Protein AF-A0A2H8TUM6-F1 (afdb_monomer)

Structure (mmCIF, N/CA/C/O backbone):
data_AF-A0A2H8TUM6-F1
#
_entry.id   AF-A0A2H8TUM6-F1
#
loop_
_atom_site.group_PDB
_atom_site.id
_atom_site.type_symbol
_atom_site.label_atom_id
_atom_site.label_alt_id
_atom_site.label_comp_id
_atom_site.label_asym_id
_atom_site.label_entity_id
_atom_site.label_seq_id
_atom_site.pdbx_PDB_ins_code
_atom_site.Cartn_x
_atom_site.Cartn_y
_atom_site.Cartn_z
_atom_site.occupancy
_atom_site.B_iso_or_equiv
_atom_site.auth_seq_id
_atom_site.auth_comp_id
_atom_site.auth_asym_id
_atom_site.auth_atom_id
_atom_site.pdbx_PDB_model_num
ATOM 1 N N . MET A 1 1 ? 1.659 2.774 -31.576 1.00 32.56 1 MET A N 1
ATOM 2 C CA . MET A 1 1 ? 1.486 2.539 -30.122 1.00 32.56 1 MET A CA 1
ATOM 3 C C . MET A 1 1 ? 1.155 1.081 -29.768 1.00 32.56 1 MET A C 1
ATOM 5 O O . MET A 1 1 ? 1.069 0.783 -28.589 1.00 32.56 1 MET A O 1
ATOM 9 N N . SER A 1 2 ? 1.024 0.149 -30.722 1.00 34.91 2 SER A N 1
ATOM 10 C CA . SER A 1 2 ? 0.809 -1.280 -30.438 1.00 34.91 2 SER A CA 1
ATOM 11 C C . SER A 1 2 ? 2.098 -2.084 -30.653 1.00 34.91 2 SER A C 1
ATOM 13 O O . SER A 1 2 ? 2.576 -2.121 -31.786 1.00 34.91 2 SER A O 1
ATOM 15 N N . SER A 1 3 ? 2.645 -2.692 -29.589 1.00 39.62 3 SER A N 1
ATOM 16 C CA . SER A 1 3 ? 3.493 -3.918 -29.581 1.00 39.62 3 SER A CA 1
ATOM 17 C C . SER A 1 3 ? 4.591 -3.964 -28.503 1.00 39.62 3 SER A C 1
ATOM 19 O O . SER A 1 3 ? 5.423 -4.865 -28.541 1.00 39.62 3 SER A O 1
ATOM 21 N N . LEU A 1 4 ? 4.612 -3.074 -27.503 1.00 49.22 4 LEU A N 1
ATOM 22 C CA . LEU A 1 4 ? 5.286 -3.454 -26.255 1.00 49.22 4 LEU A CA 1
ATOM 23 C C . LEU A 1 4 ? 4.436 -4.550 -25.602 1.00 49.22 4 LEU A C 1
ATOM 25 O O . LEU A 1 4 ? 3.239 -4.348 -25.377 1.00 49.22 4 LEU A O 1
ATOM 29 N N . ARG A 1 5 ? 5.030 -5.730 -25.384 1.00 54.06 5 ARG A N 1
ATOM 30 C CA . ARG A 1 5 ? 4.424 -6.795 -24.576 1.00 54.06 5 ARG A CA 1
ATOM 31 C C . ARG A 1 5 ? 4.000 -6.231 -23.219 1.00 54.06 5 ARG A C 1
ATOM 33 O O . ARG A 1 5 ? 4.574 -5.256 -22.734 1.00 54.06 5 ARG A O 1
ATOM 40 N N . GLN A 1 6 ? 2.992 -6.851 -22.611 1.00 64.25 6 GLN A N 1
ATOM 41 C CA . GLN A 1 6 ? 2.636 -6.548 -21.229 1.00 64.25 6 GLN A CA 1
ATOM 42 C C . GLN A 1 6 ? 3.860 -6.797 -20.338 1.00 64.25 6 GLN A C 1
ATOM 44 O O . GLN A 1 6 ? 4.391 -7.901 -20.315 1.00 64.25 6 GLN A O 1
ATOM 49 N N . VAL A 1 7 ? 4.295 -5.755 -19.624 1.00 76.75 7 VAL A N 1
ATOM 50 C CA . VAL A 1 7 ? 5.463 -5.793 -18.722 1.00 76.75 7 VAL A CA 1
ATOM 51 C C . VAL A 1 7 ? 5.209 -6.710 -17.515 1.00 76.75 7 VAL A C 1
ATOM 53 O O . VAL A 1 7 ? 6.142 -7.197 -16.878 1.00 76.75 7 VAL A O 1
ATOM 56 N N . MET A 1 8 ? 3.932 -6.963 -17.216 1.00 88.12 8 MET A N 1
ATOM 57 C CA . MET A 1 8 ? 3.484 -7.912 -16.203 1.00 88.12 8 MET A CA 1
ATOM 58 C C . MET A 1 8 ? 3.320 -9.303 -16.798 1.00 88.12 8 MET A C 1
ATOM 60 O O . MET A 1 8 ? 2.516 -9.505 -17.708 1.00 88.12 8 MET A O 1
ATOM 64 N N . GLN A 1 9 ? 4.038 -10.269 -16.232 1.00 89.06 9 GLN A N 1
ATOM 65 C CA . GLN A 1 9 ? 3.983 -11.673 -16.629 1.00 89.06 9 GLN A CA 1
ATOM 66 C C . GLN A 1 9 ? 3.489 -12.533 -15.462 1.00 89.06 9 GLN A C 1
ATOM 68 O O . GLN A 1 9 ? 3.896 -12.332 -14.318 1.00 89.06 9 GLN A O 1
ATOM 73 N N . ILE A 1 10 ? 2.636 -13.515 -15.752 1.00 91.88 10 ILE A N 1
ATOM 74 C CA . ILE A 1 10 ? 2.182 -14.505 -14.766 1.00 91.88 10 ILE A CA 1
ATOM 75 C C . ILE A 1 10 ? 3.311 -15.506 -14.529 1.00 91.88 10 ILE A C 1
ATOM 77 O O . ILE A 1 10 ? 3.868 -16.049 -15.484 1.00 91.88 10 ILE A O 1
ATOM 81 N N . ILE A 1 11 ? 3.631 -15.767 -13.263 1.00 93.12 11 ILE A N 1
ATOM 82 C CA . ILE A 1 11 ? 4.635 -16.766 -12.862 1.00 93.12 11 ILE A CA 1
ATOM 83 C C . ILE A 1 11 ? 4.064 -17.888 -11.990 1.00 93.12 11 ILE A C 1
ATOM 85 O O . ILE A 1 11 ? 4.746 -18.883 -11.764 1.00 93.12 11 ILE A O 1
ATOM 89 N N . GLY A 1 12 ? 2.816 -17.767 -11.535 1.00 91.19 12 GLY A N 1
ATOM 90 C CA . GLY A 1 12 ? 2.096 -18.834 -10.844 1.00 91.19 12 GLY A CA 1
ATOM 91 C C . GLY A 1 12 ? 0.639 -18.466 -10.583 1.00 91.19 12 GLY A C 1
ATOM 92 O O . GLY A 1 12 ? 0.296 -17.286 -10.556 1.00 91.19 12 GLY A O 1
ATOM 93 N N . SER A 1 13 ? -0.210 -19.468 -10.368 1.00 91.38 13 SER A N 1
ATOM 94 C CA . SER A 1 13 ? -1.579 -19.289 -9.882 1.00 91.38 13 SER A CA 1
ATOM 95 C C . SER A 1 13 ? -1.956 -20.390 -8.893 1.00 91.38 13 SER A C 1
ATOM 97 O O . SER A 1 13 ? -1.497 -21.529 -8.995 1.00 91.38 13 SER A O 1
ATOM 99 N N . HIS A 1 14 ? -2.790 -20.041 -7.917 1.00 88.94 14 HIS A N 1
ATOM 100 C CA . HIS A 1 14 ? -3.363 -20.961 -6.945 1.00 88.94 14 HIS A CA 1
ATOM 101 C C . HIS A 1 14 ? -4.881 -20.821 -6.975 1.00 88.94 14 HIS A C 1
ATOM 103 O O . HIS A 1 14 ? -5.409 -19.809 -6.519 1.00 88.94 14 HIS A O 1
ATOM 109 N N . HIS A 1 15 ? -5.577 -21.826 -7.502 1.00 88.88 15 HIS A N 1
ATOM 110 C CA . HIS A 1 15 ? -7.036 -21.830 -7.547 1.00 88.88 15 HIS A CA 1
ATOM 111 C C . HIS A 1 15 ? -7.619 -22.187 -6.176 1.00 88.88 15 HIS A C 1
ATOM 113 O O . HIS A 1 15 ? -7.135 -23.089 -5.493 1.00 88.88 15 HIS A O 1
ATOM 119 N N . ILE A 1 16 ? -8.691 -21.505 -5.800 1.00 84.94 16 ILE A N 1
ATOM 120 C CA . ILE A 1 16 ? -9.410 -21.668 -4.541 1.00 84.94 16 ILE A CA 1
ATOM 121 C C . ILE A 1 16 ? -10.775 -22.261 -4.879 1.00 84.94 16 ILE A C 1
ATOM 123 O O . ILE A 1 16 ? -11.462 -21.803 -5.788 1.00 84.94 16 ILE A O 1
ATOM 127 N N . SER A 1 17 ? -11.155 -23.351 -4.217 1.00 70.94 17 SER A N 1
ATOM 128 C CA . SER A 1 17 ? -12.459 -23.975 -4.449 1.00 70.94 17 SER A CA 1
ATOM 129 C C . SER A 1 17 ? -13.572 -23.065 -3.919 1.00 70.94 17 SER A C 1
ATOM 131 O O . SER A 1 17 ? -13.690 -22.872 -2.710 1.00 70.94 17 SER A O 1
ATOM 133 N N . ASP A 1 18 ? -14.402 -22.553 -4.824 1.00 56.03 18 ASP A N 1
ATOM 134 C CA . ASP A 1 18 ? -15.386 -21.477 -4.604 1.00 56.03 18 ASP A CA 1
ATOM 135 C C . ASP A 1 18 ? -16.625 -21.889 -3.766 1.00 56.03 18 ASP A C 1
ATOM 137 O O . ASP A 1 18 ? -17.520 -21.094 -3.495 1.00 56.03 18 ASP A O 1
ATOM 141 N N . GLN A 1 19 ? -16.693 -23.150 -3.325 1.00 57.09 19 GLN A N 1
ATOM 142 C CA . GLN A 1 19 ? -17.919 -23.784 -2.815 1.00 57.09 19 GLN A CA 1
ATOM 143 C C . GLN A 1 19 ? -18.376 -23.339 -1.412 1.00 57.09 19 GLN A C 1
ATOM 145 O O . GLN A 1 19 ? -19.396 -23.823 -0.932 1.00 57.09 19 GLN A O 1
ATOM 150 N N . LEU A 1 20 ? -17.641 -22.475 -0.705 1.00 56.72 20 LEU A N 1
ATOM 151 C CA . LEU A 1 20 ? -17.840 -22.298 0.744 1.00 56.72 20 LEU A CA 1
ATOM 152 C C . LEU A 1 20 ? -18.352 -20.909 1.177 1.00 56.72 20 LEU A C 1
ATOM 154 O O . LEU A 1 20 ? -18.690 -20.733 2.347 1.00 56.72 20 LEU A O 1
ATOM 158 N N . LEU A 1 21 ? -18.471 -19.940 0.261 1.00 64.12 21 LEU A N 1
ATOM 159 C CA . LEU A 1 21 ? -19.037 -18.602 0.525 1.00 64.12 21 LEU A CA 1
ATOM 160 C C . LEU A 1 21 ? -20.101 -18.224 -0.521 1.00 64.12 21 LEU A C 1
ATOM 162 O O . LEU A 1 21 ? -20.053 -17.147 -1.118 1.00 64.12 21 LEU A O 1
ATOM 166 N N . GLU A 1 22 ? -21.077 -19.104 -0.750 1.00 60.19 22 GLU A N 1
ATOM 167 C CA . GLU A 1 22 ? -22.309 -18.731 -1.453 1.00 60.19 22 GLU A CA 1
ATOM 168 C C . GLU A 1 22 ? -23.161 -17.851 -0.528 1.00 60.19 22 GLU A C 1
ATOM 170 O O . GLU A 1 22 ? -23.808 -18.321 0.408 1.00 60.19 22 GLU A O 1
ATOM 175 N N . SER A 1 23 ? -23.118 -16.537 -0.740 1.00 64.12 23 SER A N 1
ATOM 176 C CA . SER A 1 23 ? -24.000 -15.598 -0.050 1.00 64.12 23 SER A CA 1
ATOM 177 C C . SER A 1 23 ? -24.284 -14.392 -0.932 1.00 64.12 23 SER A C 1
ATOM 179 O O . SER A 1 23 ? -23.384 -13.930 -1.630 1.00 64.12 23 SER A O 1
ATOM 181 N N . ASP A 1 24 ? -25.481 -13.821 -0.807 1.00 68.56 24 ASP A N 1
ATOM 182 C CA . ASP A 1 24 ? -25.856 -12.562 -1.470 1.00 68.56 24 ASP A CA 1
ATOM 183 C C . ASP A 1 24 ? -25.103 -11.335 -0.909 1.00 68.56 24 ASP A C 1
ATOM 185 O O . ASP A 1 24 ? -25.253 -10.214 -1.399 1.00 68.56 24 ASP A O 1
ATOM 189 N N . CYS A 1 25 ? -24.306 -11.517 0.150 1.00 75.38 25 CYS A N 1
ATOM 190 C CA . CYS A 1 25 ? -23.514 -10.452 0.748 1.00 75.38 25 CYS A CA 1
ATOM 191 C C . CYS A 1 25 ? -22.273 -10.128 -0.102 1.00 75.38 25 CYS A C 1
ATOM 193 O O . CYS A 1 25 ? -21.670 -11.032 -0.683 1.00 75.38 25 CYS A O 1
ATOM 195 N N . PRO A 1 26 ? -21.813 -8.862 -0.100 1.00 83.00 26 PRO A N 1
ATOM 196 C CA . PRO A 1 26 ? -20.547 -8.498 -0.724 1.00 83.00 26 PRO A CA 1
ATOM 197 C C . PRO A 1 26 ? -19.395 -9.327 -0.147 1.00 83.00 26 PRO A C 1
ATOM 199 O O . PRO A 1 26 ? -19.220 -9.377 1.074 1.00 83.00 26 PRO A O 1
ATOM 202 N N . LYS A 1 27 ? -18.610 -9.954 -1.028 1.00 87.19 27 LYS A N 1
ATOM 203 C CA . LYS A 1 27 ? -17.376 -10.651 -0.661 1.00 87.19 27 LYS A CA 1
ATOM 204 C C . LYS A 1 27 ? -16.257 -9.629 -0.431 1.00 87.19 27 LYS A C 1
ATOM 206 O O . LYS A 1 27 ? -16.098 -8.683 -1.205 1.00 87.19 27 LYS A O 1
ATOM 211 N N . SER A 1 28 ? -15.466 -9.838 0.611 1.00 92.06 28 SER A N 1
ATOM 212 C CA . SER A 1 28 ? -14.186 -9.167 0.835 1.00 92.06 28 SER A CA 1
ATOM 213 C C . SER A 1 28 ? -13.092 -10.208 1.039 1.00 92.06 28 SER A C 1
ATOM 215 O O . SER A 1 28 ? -13.369 -11.357 1.384 1.00 92.06 28 SER A O 1
ATOM 217 N N . GLY A 1 29 ? -11.844 -9.820 0.808 1.00 94.56 29 GLY A N 1
ATOM 218 C CA . GLY A 1 29 ? -10.702 -10.689 1.035 1.00 94.56 29 GLY A CA 1
ATOM 219 C C . GLY A 1 29 ? -9.433 -9.882 1.232 1.00 94.56 29 GLY A C 1
ATOM 220 O O . GLY A 1 29 ? -9.395 -8.701 0.893 1.00 94.56 29 GLY A O 1
ATOM 221 N N . GLY A 1 30 ? -8.418 -10.529 1.787 1.00 95.25 30 GLY A N 1
ATOM 222 C CA . GLY A 1 30 ? -7.117 -9.919 2.010 1.00 95.25 30 GLY A CA 1
ATOM 223 C C . GLY A 1 30 ? -6.019 -10.953 2.205 1.00 95.25 30 GLY A C 1
ATOM 224 O O . GLY A 1 30 ? -6.273 -12.108 2.565 1.00 95.25 30 GLY A O 1
ATOM 225 N N . LEU A 1 31 ? -4.788 -10.530 1.952 1.00 94.44 31 LEU A N 1
ATOM 226 C CA . LEU A 1 31 ? -3.575 -11.311 2.145 1.00 94.44 31 LEU A CA 1
ATOM 227 C C . LEU A 1 31 ? -2.977 -10.991 3.520 1.00 94.44 31 LEU A C 1
ATOM 229 O O . LEU A 1 31 ? -2.900 -9.837 3.929 1.00 94.44 31 LEU A O 1
ATOM 233 N N . ILE A 1 32 ? -2.543 -12.024 4.243 1.00 92.44 32 ILE A N 1
ATOM 234 C CA . ILE A 1 32 ? -1.897 -11.890 5.558 1.00 92.44 32 ILE A CA 1
ATOM 235 C C . ILE A 1 32 ? -0.645 -12.768 5.637 1.00 92.44 32 ILE A C 1
ATOM 237 O O . ILE A 1 32 ? -0.402 -13.626 4.780 1.00 92.44 32 ILE A O 1
ATOM 241 N N . SER A 1 33 ? 0.174 -12.540 6.663 1.00 84.56 33 SER A N 1
ATOM 242 C CA . SER A 1 33 ? 1.453 -13.210 6.898 1.00 84.56 33 SER A CA 1
ATOM 243 C C . SER A 1 33 ? 2.357 -13.163 5.656 1.00 84.56 33 SER A C 1
ATOM 245 O O . SER A 1 33 ? 2.855 -14.193 5.198 1.00 84.56 33 SER A O 1
ATOM 247 N N . ASN A 1 34 ? 2.519 -11.970 5.067 1.00 81.44 34 ASN A N 1
ATOM 248 C CA . ASN A 1 34 ? 3.277 -11.725 3.830 1.00 81.44 34 ASN A CA 1
ATOM 249 C C . ASN A 1 34 ? 2.822 -12.587 2.633 1.00 81.44 34 ASN A C 1
ATOM 251 O O . ASN A 1 34 ? 3.644 -13.053 1.843 1.00 81.44 34 ASN A O 1
ATOM 255 N N . GLY A 1 35 ? 1.514 -12.830 2.508 1.00 81.50 35 GLY A N 1
ATOM 256 C CA . GLY A 1 35 ? 0.928 -13.627 1.424 1.00 81.50 35 GLY A CA 1
ATOM 257 C C . GLY A 1 35 ? 0.963 -15.142 1.656 1.00 81.50 35 GLY A C 1
ATOM 258 O O . GLY A 1 35 ? 0.657 -15.911 0.745 1.00 81.50 35 GLY A O 1
ATOM 259 N N . GLY A 1 36 ? 1.324 -15.596 2.862 1.00 89.06 36 GLY A N 1
ATOM 260 C CA . GLY A 1 36 ? 1.260 -17.012 3.238 1.00 89.06 36 GLY A CA 1
ATOM 261 C C . GLY A 1 36 ? -0.174 -17.537 3.387 1.00 89.06 36 GLY A C 1
ATOM 262 O O . GLY A 1 36 ? -0.438 -18.706 3.086 1.00 89.06 36 GLY A O 1
ATOM 263 N N . TYR A 1 37 ? -1.101 -16.667 3.796 1.00 92.56 37 TYR A N 1
ATOM 264 C CA . TYR A 1 37 ? -2.527 -16.970 3.888 1.00 92.56 37 TYR A CA 1
ATOM 265 C C . TYR A 1 37 ? -3.370 -15.901 3.189 1.00 92.56 37 TYR A C 1
ATOM 267 O O . TYR A 1 37 ? -2.995 -14.730 3.136 1.00 92.56 37 TYR A O 1
ATOM 275 N N . ALA A 1 38 ? -4.539 -16.312 2.707 1.00 94.81 38 ALA A N 1
ATOM 276 C CA . ALA A 1 38 ? -5.590 -15.424 2.232 1.00 94.81 38 ALA A CA 1
ATOM 277 C C . ALA A 1 38 ? -6.852 -15.656 3.060 1.00 94.81 38 ALA A C 1
ATOM 279 O O . ALA A 1 38 ? -7.223 -16.806 3.309 1.00 94.81 38 ALA A O 1
ATOM 280 N N . TRP A 1 39 ? -7.510 -14.585 3.488 1.00 94.94 39 TRP A N 1
ATOM 281 C CA . TRP A 1 39 ? -8.826 -14.673 4.106 1.00 94.94 39 TRP A CA 1
ATOM 282 C C . TRP A 1 39 ? -9.897 -14.172 3.143 1.00 94.94 39 TRP A C 1
ATOM 284 O O . TRP A 1 39 ? -9.658 -13.268 2.345 1.00 94.94 39 TRP A O 1
ATOM 294 N N . PHE A 1 40 ? -11.090 -14.745 3.260 1.00 94.31 40 PHE A N 1
ATOM 295 C CA . PHE A 1 40 ? -12.289 -14.326 2.543 1.00 94.31 40 PHE A CA 1
ATOM 296 C C . PHE A 1 40 ? -13.423 -14.182 3.537 1.00 94.31 40 PHE A C 1
ATOM 298 O O . PHE A 1 40 ? -13.602 -15.058 4.381 1.00 94.31 40 PHE A O 1
ATOM 305 N N . ALA A 1 41 ? -14.192 -13.107 3.439 1.00 93.75 41 ALA A N 1
ATOM 306 C CA . ALA A 1 41 ? -15.343 -12.874 4.289 1.00 93.75 41 ALA A CA 1
ATOM 307 C C . ALA A 1 41 ? -16.578 -12.502 3.469 1.00 93.75 41 ALA A C 1
ATOM 309 O O . ALA A 1 41 ? -16.502 -11.751 2.499 1.00 93.75 41 ALA A O 1
ATOM 310 N N . ALA A 1 42 ? -17.732 -13.020 3.884 1.00 92.50 42 ALA A N 1
ATOM 311 C CA . ALA A 1 42 ? -19.031 -12.607 3.369 1.00 92.50 42 ALA A CA 1
ATOM 312 C C . ALA A 1 42 ? -20.075 -12.694 4.489 1.00 92.50 42 ALA A C 1
ATOM 314 O O . ALA A 1 42 ? -20.252 -13.737 5.129 1.00 92.50 42 ALA A O 1
ATOM 315 N N . GLY A 1 43 ? -20.749 -11.577 4.772 1.00 92.50 43 GLY A N 1
ATOM 316 C CA . GLY A 1 43 ? -21.645 -11.479 5.926 1.00 92.50 43 GLY A CA 1
ATOM 317 C C . GLY A 1 43 ? -20.902 -11.774 7.235 1.00 92.50 43 GLY A C 1
ATOM 318 O O . GLY A 1 43 ? -19.941 -11.087 7.565 1.00 92.50 43 GLY A O 1
ATOM 319 N N . ALA A 1 44 ? -21.340 -12.789 7.984 1.00 93.12 44 ALA A N 1
ATOM 320 C CA . ALA A 1 44 ? -20.718 -13.230 9.239 1.00 93.12 44 ALA A CA 1
ATOM 321 C C . ALA A 1 44 ? -19.664 -14.341 9.075 1.00 93.12 44 ALA A C 1
ATOM 323 O O . ALA A 1 44 ? -19.132 -14.828 10.078 1.00 93.12 44 ALA A O 1
ATOM 324 N N . ASN A 1 45 ? -19.429 -14.802 7.846 1.00 93.69 45 ASN A N 1
ATOM 325 C CA . ASN A 1 45 ? -18.618 -15.980 7.562 1.00 93.69 45 ASN A CA 1
ATOM 326 C C . ASN A 1 45 ? -17.221 -15.569 7.110 1.00 93.69 45 ASN A C 1
ATOM 328 O O . ASN A 1 45 ? -17.086 -14.628 6.331 1.00 93.69 45 ASN A O 1
ATOM 332 N N . ILE A 1 46 ? -16.208 -16.299 7.570 1.00 94.38 46 ILE A N 1
ATOM 333 C CA . ILE A 1 46 ? -14.812 -16.164 7.164 1.00 94.38 46 ILE A CA 1
ATOM 334 C C . ILE A 1 46 ? -14.248 -17.525 6.748 1.00 94.38 46 ILE A C 1
ATOM 336 O O . ILE A 1 46 ? -14.579 -18.557 7.338 1.00 94.38 46 ILE A O 1
ATOM 340 N N . ILE A 1 47 ? -13.362 -17.517 5.761 1.00 93.81 47 ILE A N 1
ATOM 341 C CA . ILE A 1 47 ? -12.549 -18.656 5.338 1.00 93.81 47 ILE A CA 1
ATOM 342 C C . ILE A 1 47 ? -11.092 -18.226 5.318 1.00 93.81 47 ILE A C 1
ATOM 344 O O . ILE A 1 47 ? -10.789 -17.116 4.888 1.00 93.81 47 ILE A O 1
ATOM 348 N N . LEU A 1 48 ? -10.201 -19.113 5.752 1.00 94.38 48 LEU A N 1
ATOM 349 C CA . LEU A 1 48 ? -8.760 -18.942 5.666 1.00 94.38 48 LEU A CA 1
ATOM 350 C C . LEU A 1 48 ? -8.161 -20.012 4.747 1.00 94.38 48 LEU A C 1
ATOM 352 O O . LEU A 1 48 ? -8.300 -21.214 4.982 1.00 94.38 48 LEU A O 1
ATOM 356 N N . TYR A 1 49 ? -7.465 -19.566 3.711 1.00 93.69 49 TYR A N 1
ATOM 357 C CA . TYR A 1 49 ? -6.757 -20.389 2.739 1.00 93.69 49 TYR A CA 1
ATOM 358 C C . TYR A 1 49 ? -5.248 -20.292 2.967 1.00 93.69 49 TYR A C 1
ATOM 360 O O . TYR A 1 49 ? -4.714 -19.196 3.133 1.00 93.69 49 TYR A O 1
ATOM 368 N N . SER A 1 50 ? -4.548 -21.426 2.962 1.00 93.06 50 SER A N 1
ATOM 369 C CA . SER A 1 50 ? -3.085 -21.464 3.040 1.00 93.06 50 SER A CA 1
ATOM 370 C C . SER A 1 50 ? -2.487 -21.634 1.652 1.00 93.06 50 SER A C 1
ATOM 372 O O . SER A 1 50 ? -2.714 -22.647 0.989 1.00 93.06 50 SER A O 1
ATOM 374 N N . LYS A 1 51 ? -1.644 -20.682 1.241 1.00 90.75 51 LYS A N 1
ATOM 375 C CA . LYS A 1 51 ? -0.897 -20.774 -0.020 1.00 90.75 51 LYS A CA 1
ATOM 376 C C . LYS A 1 51 ? 0.102 -21.932 -0.002 1.00 90.75 51 LYS A C 1
ATOM 378 O O . LYS A 1 51 ? 0.296 -22.585 -1.021 1.00 90.75 51 LYS A O 1
ATOM 383 N N . GLN A 1 52 ? 0.698 -22.212 1.160 1.00 91.00 52 GLN A N 1
ATOM 384 C CA . GLN A 1 52 ? 1.648 -23.312 1.337 1.00 91.00 52 GLN A CA 1
ATOM 385 C C . GLN A 1 52 ? 0.981 -24.686 1.194 1.00 91.00 52 GLN A C 1
ATOM 387 O O . GLN A 1 52 ? 1.541 -25.565 0.547 1.00 91.00 52 GLN A O 1
ATOM 392 N N . LEU A 1 53 ? -0.197 -24.874 1.800 1.00 90.38 53 LEU A N 1
ATOM 393 C CA . LEU A 1 53 ? -0.924 -26.149 1.753 1.00 90.38 53 LEU A CA 1
ATOM 394 C C . LEU A 1 53 ? -1.841 -26.281 0.531 1.00 90.38 53 LEU A C 1
ATOM 396 O O . LEU A 1 53 ? -2.363 -27.365 0.285 1.00 90.38 53 LEU A O 1
ATOM 400 N N . GLY A 1 54 ? -2.080 -25.194 -0.205 1.00 90.69 54 GLY A N 1
ATOM 401 C CA . GLY A 1 54 ? -2.965 -25.185 -1.369 1.00 90.69 54 GLY A CA 1
ATOM 402 C C . GLY A 1 54 ? -4.426 -25.508 -1.036 1.00 90.69 54 GLY A C 1
ATOM 403 O O . GLY A 1 54 ? -5.135 -26.073 -1.862 1.00 90.69 54 GLY A O 1
ATOM 404 N N . SER A 1 55 ? -4.863 -25.244 0.198 1.00 91.12 55 SER A N 1
ATOM 405 C CA . SER A 1 55 ? -6.182 -25.646 0.694 1.00 91.12 55 SER A CA 1
ATOM 406 C C . SER A 1 55 ? -6.702 -24.715 1.787 1.00 91.12 55 SER A C 1
ATOM 408 O O . SER A 1 55 ? -5.964 -23.932 2.395 1.00 91.12 55 SER A O 1
ATOM 410 N N . ILE A 1 56 ? -8.011 -24.800 2.024 1.00 91.88 56 ILE A N 1
ATOM 411 C CA . ILE A 1 56 ? -8.682 -24.112 3.126 1.00 91.88 56 ILE A CA 1
ATOM 412 C C . ILE A 1 56 ? -8.284 -24.789 4.436 1.00 91.88 56 ILE A C 1
ATOM 414 O O . ILE A 1 56 ? -8.518 -25.980 4.623 1.00 91.88 56 ILE A O 1
ATOM 418 N N . VAL A 1 57 ? -7.682 -24.015 5.337 1.00 93.38 57 VAL A N 1
ATOM 419 C CA . VAL A 1 57 ? -7.195 -24.500 6.637 1.00 93.38 57 VAL A CA 1
ATOM 420 C C . VAL A 1 57 ? -8.224 -24.326 7.744 1.00 93.38 57 VAL A C 1
ATOM 422 O O . VAL A 1 57 ? -8.225 -25.088 8.708 1.00 93.38 57 VAL A O 1
ATOM 425 N N . SER A 1 58 ? -9.102 -23.333 7.620 1.00 93.38 58 SER A N 1
ATOM 426 C CA . SER A 1 58 ? -10.167 -23.083 8.585 1.00 93.38 58 SER A CA 1
ATOM 427 C C . SER A 1 58 ? -11.294 -22.256 7.972 1.00 93.38 58 SER A C 1
ATOM 429 O O . SER A 1 58 ? -11.113 -21.505 7.013 1.00 93.38 58 SER A O 1
ATOM 431 N N . SER A 1 59 ? -12.488 -22.408 8.534 1.00 93.00 59 SER A N 1
ATOM 432 C CA . SER A 1 59 ? -13.680 -21.652 8.155 1.00 93.00 59 SER A CA 1
ATOM 433 C C . SER A 1 59 ? -14.568 -21.469 9.368 1.00 93.00 59 SER A C 1
ATOM 435 O O . SER A 1 59 ? -14.639 -22.361 10.219 1.00 93.00 59 SER A O 1
ATOM 437 N N . ARG A 1 60 ? -15.273 -20.343 9.450 1.00 92.50 60 ARG A N 1
ATOM 438 C CA . ARG A 1 60 ? -16.068 -20.022 10.629 1.00 92.50 60 ARG A CA 1
ATOM 439 C C . ARG A 1 60 ? -17.194 -19.034 10.345 1.00 92.50 60 ARG A C 1
ATOM 441 O O . ARG A 1 60 ? -17.019 -18.108 9.566 1.00 92.50 60 ARG A O 1
ATOM 448 N N . SER A 1 61 ? -18.309 -19.176 11.065 1.00 93.06 61 SER A N 1
ATOM 449 C CA . SER A 1 61 ? -19.353 -18.150 11.169 1.00 93.06 61 SER A CA 1
ATOM 450 C C . SER A 1 61 ? -19.362 -17.518 12.560 1.00 93.06 61 SER A C 1
ATOM 452 O O . SER A 1 61 ? -19.559 -18.217 13.555 1.00 93.06 61 SER A O 1
ATOM 454 N N . PHE A 1 62 ? -19.194 -16.198 12.651 1.00 92.25 62 PHE A N 1
ATOM 455 C CA . PHE A 1 62 ? -19.272 -15.469 13.927 1.00 92.25 62 PHE A CA 1
ATOM 456 C C . PHE A 1 62 ? -20.713 -15.211 14.391 1.00 92.25 62 PHE A C 1
ATOM 458 O O . PHE A 1 62 ? -20.936 -14.834 15.540 1.00 92.25 62 PHE A O 1
ATOM 465 N N . ALA A 1 63 ? -21.706 -15.452 13.529 1.00 88.75 63 ALA A N 1
ATOM 466 C CA . ALA A 1 63 ? -23.119 -15.351 13.887 1.00 88.75 63 ALA A CA 1
ATOM 467 C C . ALA A 1 63 ? -23.680 -16.639 14.514 1.00 88.75 63 ALA A C 1
ATOM 469 O O . ALA A 1 63 ? -24.774 -16.602 15.068 1.00 88.75 63 ALA A O 1
ATOM 470 N N . ALA A 1 64 ? -22.960 -17.770 14.450 1.00 83.88 64 ALA A N 1
ATOM 471 C CA . ALA A 1 64 ? -23.481 -19.083 14.852 1.00 83.88 64 ALA A CA 1
ATOM 472 C C . ALA A 1 64 ? -23.997 -19.119 16.301 1.00 83.88 64 ALA A C 1
ATOM 474 O O . ALA A 1 64 ? -25.042 -19.703 16.577 1.00 83.88 64 ALA A O 1
ATOM 475 N N . ASN A 1 65 ? -23.284 -18.444 17.204 1.00 79.94 65 ASN A N 1
ATOM 476 C CA . ASN A 1 65 ? -23.621 -18.378 18.623 1.00 79.94 65 ASN A CA 1
ATOM 477 C C . ASN A 1 65 ? -24.462 -17.144 18.982 1.00 79.94 65 ASN A C 1
ATOM 479 O O . ASN A 1 65 ? -24.824 -16.979 20.140 1.00 79.94 65 ASN A O 1
ATOM 483 N N . GLN A 1 66 ? -24.757 -16.254 18.033 1.00 81.88 66 GLN A N 1
ATOM 484 C CA . GLN A 1 66 ? -25.431 -14.986 18.305 1.00 81.88 66 GLN A CA 1
ATOM 485 C C . GLN A 1 66 ? -26.946 -15.116 18.113 1.00 81.88 66 GLN A C 1
ATOM 487 O O . GLN A 1 66 ? -27.427 -15.801 17.211 1.00 81.88 66 GLN A O 1
ATOM 492 N N . LYS A 1 67 ? -27.724 -14.439 18.968 1.00 77.25 67 LYS A N 1
ATOM 493 C CA . LYS A 1 67 ? -29.195 -14.408 18.840 1.00 77.25 67 LYS A CA 1
ATOM 494 C C . LYS A 1 67 ? -29.641 -13.601 17.623 1.00 77.25 67 LYS A C 1
ATOM 496 O O . LYS A 1 67 ? -30.593 -13.979 16.947 1.00 77.25 67 LYS A O 1
ATOM 501 N N . ASP A 1 68 ? -28.962 -12.486 17.377 1.00 80.00 68 ASP A N 1
ATOM 502 C CA . ASP A 1 68 ? -29.170 -11.652 16.202 1.00 80.00 68 ASP A CA 1
ATOM 503 C C . ASP A 1 68 ? -28.279 -12.160 15.060 1.00 80.00 68 ASP A C 1
ATOM 505 O O . ASP A 1 68 ? -27.069 -12.326 15.218 1.00 80.00 68 ASP A O 1
ATOM 509 N N . LYS A 1 69 ? -28.894 -12.429 13.906 1.00 81.12 69 LYS A N 1
ATOM 510 C CA . LYS A 1 69 ? -28.209 -12.912 12.701 1.00 81.12 69 LYS A CA 1
ATOM 511 C C . LYS A 1 69 ? -27.801 -11.783 11.754 1.00 81.12 69 LYS A C 1
ATOM 513 O O . LYS A 1 69 ? -27.242 -12.064 10.701 1.00 81.12 69 LYS A O 1
ATOM 518 N N . SER A 1 70 ? -28.044 -10.518 12.108 1.00 89.00 70 SER A N 1
ATOM 519 C CA . SER A 1 70 ? -27.638 -9.361 11.302 1.00 89.00 70 SER A CA 1
ATOM 520 C C . SER A 1 70 ? -26.146 -9.022 11.418 1.00 89.00 70 SER A C 1
ATOM 522 O O . SER A 1 70 ? -25.733 -7.967 10.937 1.00 89.00 70 SER A O 1
ATOM 524 N N . LEU A 1 71 ? -25.361 -9.841 12.122 1.00 91.94 71 LEU A N 1
ATOM 525 C CA . LEU A 1 71 ? -23.931 -9.634 12.308 1.00 91.94 71 LEU A CA 1
ATOM 526 C C . LEU A 1 71 ? -23.207 -9.689 10.958 1.00 91.94 71 LEU A C 1
ATOM 528 O O . LEU A 1 71 ? -23.383 -10.632 10.189 1.00 91.94 71 LEU A O 1
ATOM 532 N N . THR A 1 72 ? -22.336 -8.719 10.705 1.00 94.62 72 THR A N 1
ATOM 533 C CA . THR A 1 72 ? -21.444 -8.726 9.540 1.00 94.62 72 THR A CA 1
ATOM 534 C C . THR A 1 72 ? -20.012 -8.446 9.958 1.00 94.62 72 THR A C 1
ATOM 536 O O . THR A 1 72 ? -19.778 -7.561 10.782 1.00 94.62 72 THR A O 1
ATOM 539 N N . ILE A 1 73 ? -19.057 -9.148 9.360 1.00 96.25 73 ILE A N 1
ATOM 540 C CA . ILE A 1 73 ? -17.633 -8.841 9.462 1.00 96.25 73 ILE A CA 1
ATOM 541 C C . ILE A 1 73 ? -17.383 -7.533 8.711 1.00 96.25 73 ILE A C 1
ATOM 543 O O . ILE A 1 73 ? -17.759 -7.391 7.549 1.00 96.25 73 ILE A O 1
ATOM 547 N N . THR A 1 74 ? -16.773 -6.563 9.386 1.00 95.44 74 THR A N 1
ATOM 548 C CA . THR A 1 74 ? -16.507 -5.229 8.831 1.00 95.44 74 THR A CA 1
ATOM 549 C C . THR A 1 74 ? -15.026 -4.917 8.688 1.00 95.44 74 THR A C 1
ATOM 551 O O . THR A 1 74 ? -14.679 -4.085 7.857 1.00 95.44 74 THR A O 1
ATOM 554 N N . SER A 1 75 ? -14.159 -5.558 9.474 1.00 95.44 75 SER A N 1
ATOM 555 C CA . SER A 1 75 ? -12.714 -5.328 9.437 1.00 95.44 75 SER A CA 1
ATOM 556 C C . SER A 1 75 ? -11.972 -6.577 9.890 1.00 95.44 75 SER A C 1
ATOM 558 O O . SER A 1 75 ? -12.376 -7.214 10.862 1.00 95.44 75 SER A O 1
ATOM 560 N N . ILE A 1 76 ? -10.866 -6.898 9.225 1.00 96.00 76 ILE A N 1
ATOM 561 C CA . ILE A 1 76 ? -9.954 -7.978 9.606 1.00 96.00 76 ILE A CA 1
ATOM 562 C C . ILE A 1 76 ? -8.542 -7.401 9.628 1.00 96.00 76 ILE A C 1
ATOM 564 O O . ILE A 1 76 ? -8.154 -6.712 8.691 1.00 96.00 76 ILE A O 1
ATOM 568 N N . GLN A 1 77 ? -7.797 -7.658 10.701 1.00 94.00 77 GLN A N 1
ATOM 569 C CA . GLN A 1 77 ? -6.427 -7.178 10.870 1.00 94.00 77 GLN A CA 1
ATOM 570 C C . GLN A 1 77 ? -5.569 -8.286 11.485 1.00 94.00 77 GLN A C 1
ATOM 572 O O . GLN A 1 77 ? -5.917 -8.848 12.524 1.00 94.00 77 GLN A O 1
ATOM 577 N N . GLU A 1 78 ? -4.439 -8.600 10.856 1.00 92.62 78 GLU A N 1
ATOM 578 C CA . GLU A 1 78 ? -3.438 -9.487 11.449 1.00 92.62 78 GLU A CA 1
ATOM 579 C C . GLU A 1 78 ? -2.668 -8.748 12.547 1.00 92.62 78 GLU A C 1
ATOM 581 O O . GLU A 1 78 ? -2.272 -7.590 12.380 1.00 92.62 78 GLU A O 1
ATOM 586 N N . LEU A 1 79 ? -2.428 -9.447 13.656 1.00 88.38 79 LEU A N 1
ATOM 587 C CA . LEU A 1 79 ? -1.485 -9.052 14.689 1.00 88.38 79 LEU A CA 1
ATOM 588 C C . LEU A 1 79 ? -0.318 -10.062 14.682 1.00 88.38 79 LEU A C 1
ATOM 590 O O . LEU A 1 79 ? -0.481 -11.192 15.161 1.00 88.38 79 LEU A O 1
ATOM 594 N N . PRO A 1 80 ? 0.846 -9.685 14.113 1.00 73.75 80 PRO A N 1
ATOM 595 C CA . PRO A 1 80 ? 1.988 -10.586 13.986 1.00 73.75 80 PRO A CA 1
ATOM 596 C C . PRO A 1 80 ? 2.521 -11.038 15.349 1.00 73.75 80 PRO A C 1
ATOM 598 O O . PRO A 1 80 ? 2.580 -10.235 16.282 1.00 73.75 80 PRO A O 1
ATOM 601 N N . LYS A 1 81 ? 2.942 -12.302 15.411 1.00 72.88 81 LYS A N 1
ATOM 602 C CA . LYS A 1 81 ? 3.504 -13.025 16.558 1.00 72.88 81 LYS A CA 1
ATOM 603 C C . LYS A 1 81 ? 4.589 -12.247 17.329 1.00 72.88 81 LYS A C 1
ATOM 605 O O . LYS A 1 81 ? 5.469 -11.642 16.720 1.00 72.88 81 LYS A O 1
ATOM 610 N N . SER A 1 82 ? 4.563 -12.366 18.661 1.00 61.16 82 SER A N 1
ATOM 611 C CA . SER A 1 82 ? 5.713 -12.175 19.567 1.00 61.16 82 SER A CA 1
ATOM 612 C C . SER A 1 82 ? 6.495 -13.498 19.671 1.00 61.16 82 SER A C 1
ATOM 614 O O . SER A 1 82 ? 5.883 -14.557 19.562 1.00 61.16 82 SER A O 1
ATOM 616 N N . GLU A 1 83 ? 7.824 -13.478 19.837 1.00 58.41 83 GLU A N 1
ATOM 617 C CA . GLU A 1 83 ? 8.776 -14.601 19.622 1.00 58.41 83 GLU A CA 1
ATOM 618 C C . GLU A 1 83 ? 8.308 -16.022 20.052 1.00 58.41 83 GLU A C 1
ATOM 620 O O . GLU A 1 83 ? 8.601 -17.004 19.363 1.00 58.41 83 GLU A O 1
ATOM 625 N N . ASP A 1 84 ? 7.454 -16.143 21.072 1.00 56.50 84 ASP A N 1
ATOM 626 C CA . ASP A 1 84 ? 6.989 -17.410 21.653 1.00 56.50 84 ASP A CA 1
ATOM 627 C C . ASP A 1 84 ? 5.529 -17.824 21.362 1.00 56.50 84 ASP A C 1
ATOM 629 O O . ASP A 1 84 ? 5.109 -18.896 21.799 1.00 56.50 84 ASP A O 1
ATOM 633 N N . THR A 1 85 ? 4.712 -17.022 20.671 1.00 63.91 85 THR A N 1
ATOM 634 C CA . THR A 1 85 ? 3.253 -17.275 20.566 1.00 63.91 85 THR A CA 1
ATOM 635 C C . THR A 1 85 ? 2.775 -17.555 19.141 1.00 63.91 85 THR A C 1
ATOM 637 O O . THR A 1 85 ? 3.571 -17.707 18.222 1.00 63.91 85 THR A O 1
ATOM 640 N N . THR A 1 86 ? 1.479 -17.765 18.932 1.00 71.88 86 THR A N 1
ATOM 641 C CA . THR A 1 86 ? 0.885 -17.931 17.593 1.00 71.88 86 THR A CA 1
ATOM 642 C C . THR A 1 86 ? 0.360 -16.595 17.084 1.00 71.88 86 THR A C 1
ATOM 644 O O . THR A 1 86 ? -0.164 -15.822 17.882 1.00 71.88 86 THR A O 1
ATOM 647 N N . ASN A 1 87 ? 0.446 -16.338 15.771 1.00 85.06 87 ASN A N 1
ATOM 648 C CA . ASN A 1 87 ? -0.147 -15.140 15.161 1.00 85.06 87 ASN A CA 1
ATOM 649 C C . ASN A 1 87 ? -1.626 -15.012 15.557 1.00 85.06 87 ASN A C 1
ATOM 651 O O . ASN A 1 87 ? -2.354 -16.011 15.610 1.00 85.06 87 ASN A O 1
ATOM 655 N N . LEU A 1 88 ? -2.069 -13.781 15.802 1.00 90.81 88 LEU A N 1
ATOM 656 C CA . LEU A 1 88 ? -3.456 -13.484 16.136 1.00 90.81 88 LEU A CA 1
ATOM 657 C C . LEU A 1 88 ? -4.147 -12.786 14.963 1.00 90.81 88 LEU A C 1
ATOM 659 O O . LEU A 1 88 ? -3.532 -12.038 14.205 1.00 90.81 88 LEU A O 1
ATOM 663 N N . LEU A 1 89 ? -5.448 -13.021 14.833 1.00 94.56 89 LEU A N 1
ATOM 664 C CA . LEU A 1 89 ? -6.319 -12.353 13.878 1.00 94.56 89 LEU A CA 1
ATOM 665 C C . LEU A 1 89 ? -7.401 -11.589 14.635 1.00 94.56 89 LEU A C 1
ATOM 667 O O . LEU A 1 89 ? -8.175 -12.172 15.397 1.00 94.56 89 LEU A O 1
ATOM 671 N N . LEU A 1 90 ? -7.466 -10.286 14.404 1.00 95.81 90 LEU A N 1
ATOM 672 C CA . LEU A 1 90 ? -8.514 -9.418 14.915 1.00 95.81 90 LEU A CA 1
ATOM 673 C C . LEU A 1 90 ? -9.653 -9.393 13.898 1.00 95.81 90 LEU A C 1
ATOM 675 O O . LEU A 1 90 ? -9.443 -9.023 12.744 1.00 95.81 90 LEU A O 1
ATOM 679 N N . VAL A 1 91 ? -10.857 -9.767 14.323 1.00 97.50 91 VAL A N 1
ATOM 680 C CA . VAL A 1 91 ? -12.056 -9.765 13.481 1.00 97.50 91 VAL A CA 1
ATOM 681 C C . VAL A 1 91 ? -13.097 -8.837 14.096 1.00 97.50 91 VAL A C 1
ATOM 683 O O . VAL A 1 91 ? -13.733 -9.148 15.104 1.00 97.50 91 VAL A O 1
ATOM 686 N N . GLY A 1 92 ? -13.265 -7.673 13.476 1.00 97.31 92 GLY A N 1
ATOM 687 C CA . GLY A 1 92 ? -14.299 -6.704 13.803 1.00 97.31 92 GLY A CA 1
ATOM 688 C C . GLY A 1 92 ? -15.619 -7.097 13.166 1.00 97.31 92 GLY A C 1
ATOM 689 O O . GLY A 1 92 ? -15.723 -7.192 11.944 1.00 97.31 92 GLY A O 1
ATOM 690 N N . CYS A 1 93 ? -16.632 -7.298 13.996 1.00 96.31 93 CYS A N 1
ATOM 691 C CA . CYS A 1 93 ? -17.990 -7.597 13.579 1.00 96.31 93 CYS A CA 1
ATOM 692 C C . CYS A 1 93 ? -18.945 -6.506 14.060 1.00 96.31 93 CYS A C 1
ATOM 694 O O . CYS A 1 93 ? -18.773 -5.932 15.136 1.00 96.31 93 CYS A O 1
ATOM 696 N N . SER A 1 94 ? -19.985 -6.237 13.281 1.00 95.94 94 SER A N 1
ATOM 697 C CA . SER A 1 94 ? -20.965 -5.200 13.591 1.00 95.94 94 SER A CA 1
ATOM 698 C C . SER A 1 94 ? -22.389 -5.703 13.506 1.00 95.94 94 SER A C 1
ATOM 700 O O . SER A 1 94 ? -22.767 -6.381 12.554 1.00 95.94 94 SER A O 1
ATOM 702 N N . PHE A 1 95 ? -23.181 -5.281 14.484 1.00 94.12 95 PHE A N 1
ATOM 703 C CA . PHE A 1 95 ? -24.630 -5.191 14.394 1.00 94.12 95 PHE A CA 1
ATOM 704 C C . PHE A 1 95 ? -25.032 -3.766 14.004 1.00 94.12 95 PHE A C 1
ATOM 706 O O . PHE A 1 95 ? -24.193 -2.879 13.836 1.00 94.12 95 PHE A O 1
ATOM 713 N N . LYS A 1 96 ? -26.340 -3.512 13.900 1.00 90.62 96 LYS A N 1
ATOM 714 C CA . LYS A 1 96 ? -26.857 -2.162 13.623 1.00 90.62 96 LYS A CA 1
ATOM 715 C C . LYS A 1 96 ? -26.559 -1.159 14.743 1.00 90.62 96 LYS A C 1
ATOM 717 O O . LYS A 1 96 ? -26.397 0.023 14.459 1.00 90.62 96 LYS A O 1
ATOM 722 N N . SER A 1 97 ? -26.511 -1.607 15.999 1.00 92.00 97 SER A N 1
ATOM 723 C CA . SER A 1 97 ? -26.398 -0.735 17.179 1.00 92.00 97 SER A CA 1
ATOM 724 C C . SER A 1 97 ? -25.060 -0.826 17.916 1.00 92.00 97 SER A C 1
ATOM 726 O O . SER A 1 97 ? -24.643 0.168 18.503 1.00 92.00 97 SER A O 1
ATOM 728 N N . TYR A 1 98 ? -24.374 -1.968 17.870 1.00 94.69 98 TYR A N 1
ATOM 729 C CA . TYR A 1 98 ? -23.119 -2.216 18.588 1.00 94.69 98 TYR A CA 1
ATOM 730 C C . TYR A 1 98 ? -22.166 -3.086 17.759 1.00 94.69 98 TYR A C 1
ATOM 732 O O . TYR A 1 98 ? -22.532 -3.582 16.691 1.00 94.69 98 TYR A O 1
ATOM 740 N N . GLY A 1 99 ? -20.939 -3.260 18.241 1.00 95.56 99 GLY A N 1
ATOM 741 C CA . GLY A 1 99 ? -19.925 -4.100 17.613 1.00 95.56 99 GLY A CA 1
ATOM 742 C C . GLY A 1 99 ? -19.397 -5.184 18.546 1.00 95.56 99 GLY A C 1
ATOM 743 O O . GLY A 1 99 ? -19.486 -5.076 19.768 1.00 95.56 99 GLY A O 1
ATOM 744 N N . LEU A 1 100 ? -18.821 -6.226 17.957 1.00 96.31 100 LEU A N 1
ATOM 745 C CA . LEU A 1 100 ? -18.073 -7.267 18.653 1.00 96.31 100 LEU A CA 1
ATOM 746 C C . LEU A 1 100 ? -16.692 -7.387 18.017 1.00 96.31 100 LEU A C 1
ATOM 748 O O . LEU A 1 100 ? -16.575 -7.496 16.798 1.00 96.31 100 LEU A O 1
ATOM 752 N N . LEU A 1 101 ? -15.656 -7.383 18.845 1.00 97.00 101 LEU A N 1
ATOM 753 C CA . LEU A 1 101 ? -14.285 -7.616 18.418 1.00 97.00 101 LEU A CA 1
ATOM 754 C C . LEU A 1 101 ? -13.847 -9.006 18.871 1.00 97.00 101 LEU A C 1
ATOM 756 O O . LEU A 1 101 ? -13.740 -9.261 20.070 1.00 97.00 101 LEU A O 1
ATOM 760 N N . PHE A 1 102 ? -13.587 -9.889 17.912 1.00 96.06 102 PHE A N 1
ATOM 761 C CA . PHE A 1 102 ? -13.057 -11.222 18.169 1.00 96.06 102 PHE A CA 1
ATOM 762 C C . PHE A 1 102 ? -11.543 -11.219 17.984 1.00 96.06 102 PHE A C 1
ATOM 764 O O . PHE A 1 102 ? -11.036 -10.756 16.964 1.00 96.06 102 PHE A O 1
ATOM 771 N N . ILE A 1 103 ? -10.824 -11.775 18.953 1.00 95.00 103 ILE A N 1
ATOM 772 C CA . ILE A 1 103 ? -9.397 -12.070 18.852 1.00 95.00 103 ILE A CA 1
ATOM 773 C C . ILE A 1 103 ? -9.270 -13.570 18.655 1.00 95.00 103 ILE A C 1
ATOM 775 O O . ILE A 1 103 ? -9.660 -14.340 19.533 1.00 95.00 103 ILE A O 1
ATOM 779 N N . CYS A 1 104 ? -8.773 -13.980 17.494 1.00 94.12 104 CYS A N 1
ATOM 780 C CA . CYS A 1 104 ? -8.689 -15.376 17.091 1.00 94.12 104 CYS A CA 1
ATOM 781 C C . CYS A 1 104 ? -7.240 -15.820 16.904 1.00 94.12 104 CYS A C 1
ATOM 783 O O . CYS A 1 104 ? -6.380 -15.021 16.547 1.00 94.12 104 CYS A O 1
ATOM 785 N N . GLN A 1 105 ? -6.977 -17.107 17.094 1.00 91.38 105 GLN A N 1
ATOM 786 C CA . GLN A 1 105 ? -5.681 -17.706 16.795 1.00 91.38 105 GLN A CA 1
ATOM 787 C C . GLN A 1 105 ? -5.564 -18.050 15.306 1.00 91.38 105 GLN A C 1
ATOM 789 O O . GLN A 1 105 ? -6.502 -18.596 14.724 1.00 91.38 105 GLN A O 1
ATOM 794 N N . LEU A 1 106 ? -4.412 -17.795 14.687 1.00 89.62 106 LEU A N 1
ATOM 795 C CA . LEU A 1 106 ? -4.093 -18.310 13.353 1.00 89.62 106 LEU A CA 1
ATOM 796 C C . LEU A 1 106 ? -3.311 -19.636 13.446 1.00 89.62 106 LEU A C 1
ATOM 798 O O . LEU A 1 106 ? -2.439 -19.763 14.309 1.00 89.62 106 LEU A O 1
ATOM 802 N N . PRO A 1 107 ? -3.574 -20.617 12.556 1.00 90.62 107 PRO A N 1
ATOM 803 C CA . PRO A 1 107 ? -4.563 -20.594 11.470 1.00 90.62 107 PRO A CA 1
ATOM 804 C C . PRO A 1 107 ? -5.957 -21.123 11.868 1.00 90.62 107 PRO A C 1
ATOM 806 O O . PRO A 1 107 ? -6.857 -21.139 11.036 1.00 90.62 107 PRO A O 1
ATOM 809 N N . THR A 1 108 ? -6.165 -21.582 13.103 1.00 91.25 108 THR A N 1
ATOM 810 C CA . THR A 1 108 ? -7.374 -22.326 13.523 1.00 91.25 108 THR A CA 1
ATOM 811 C C . THR A 1 108 ? -8.657 -21.490 13.592 1.00 91.25 108 THR A C 1
ATOM 813 O O . THR A 1 108 ? -9.745 -22.060 13.609 1.00 91.25 108 THR A O 1
ATOM 816 N N . LEU A 1 109 ? -8.552 -20.158 13.651 1.00 92.94 109 LEU A N 1
ATOM 817 C CA . LEU A 1 109 ? -9.655 -19.218 13.898 1.00 92.94 109 LEU A CA 1
ATOM 818 C C . LEU A 1 109 ? -10.410 -19.476 15.213 1.00 92.94 109 LEU A C 1
ATOM 820 O O . LEU A 1 109 ? -11.578 -19.102 15.356 1.00 92.94 109 LEU A O 1
ATOM 824 N N . THR A 1 110 ? -9.752 -20.092 16.196 1.00 91.69 110 THR A N 1
ATOM 825 C CA . THR A 1 110 ? -10.298 -20.283 17.545 1.00 91.69 110 THR A CA 1
ATOM 826 C C . THR A 1 110 ? -10.358 -18.944 18.271 1.00 91.69 110 THR A C 1
ATOM 828 O O . THR A 1 110 ? -9.344 -18.251 18.345 1.00 91.69 110 THR A O 1
ATOM 831 N N . THR A 1 111 ? -11.523 -18.557 18.809 1.00 93.19 111 THR A N 1
ATOM 832 C CA . THR A 1 111 ? -11.618 -17.325 19.614 1.00 93.19 111 THR A CA 1
ATOM 833 C C . THR A 1 111 ? -10.838 -17.498 20.899 1.00 93.19 111 THR A C 1
ATOM 835 O O . THR A 1 111 ? -11.085 -18.428 21.661 1.00 93.19 111 THR A O 1
ATOM 838 N N . ILE A 1 112 ? -9.959 -16.546 21.159 1.00 92.12 112 ILE A N 1
ATOM 839 C CA . ILE A 1 112 ? -9.242 -16.399 22.419 1.00 92.12 112 ILE A CA 1
ATOM 840 C C . ILE A 1 112 ? -9.930 -15.366 23.304 1.00 92.12 112 ILE A C 1
ATOM 842 O O . ILE A 1 112 ? -9.928 -15.487 24.526 1.00 92.12 112 ILE A O 1
ATOM 846 N N . ARG A 1 113 ? -10.532 -14.338 22.697 1.00 92.69 113 ARG A N 1
ATOM 847 C CA . ARG A 1 113 ? -11.247 -13.303 23.435 1.00 92.69 113 ARG A CA 1
ATOM 848 C C . ARG A 1 113 ? -12.311 -12.624 22.574 1.00 92.69 113 ARG A C 1
ATOM 850 O O . ARG A 1 113 ? -12.152 -12.515 21.361 1.00 92.69 113 ARG A O 1
ATOM 857 N N . CYS A 1 114 ? -13.396 -12.174 23.201 1.00 94.56 114 CYS A N 1
ATOM 858 C CA . CYS A 1 114 ? -14.491 -11.460 22.545 1.00 94.56 114 CYS A CA 1
ATOM 859 C C . CYS A 1 114 ? -14.831 -10.205 23.352 1.00 94.56 114 CYS A C 1
ATOM 861 O O . CYS A 1 114 ? -15.188 -10.313 24.521 1.00 94.56 114 CYS A O 1
ATOM 863 N N . ILE A 1 115 ? -14.746 -9.027 22.736 1.00 95.88 115 ILE A N 1
ATOM 864 C CA . ILE A 1 115 ? -14.914 -7.734 23.412 1.00 95.88 115 ILE A CA 1
ATOM 865 C C . ILE A 1 115 ? -16.141 -7.017 22.849 1.00 95.88 115 ILE A C 1
ATOM 867 O O . ILE A 1 115 ? -16.317 -6.920 21.633 1.00 95.88 115 ILE A O 1
ATOM 871 N N . HIS A 1 116 ? -16.991 -6.501 23.735 1.00 95.94 116 HIS A N 1
ATOM 872 C CA . HIS A 1 116 ? -18.155 -5.710 23.356 1.00 95.94 116 HIS A CA 1
ATOM 873 C C . HIS A 1 116 ? -17.767 -4.257 23.092 1.00 95.94 116 HIS A C 1
ATOM 875 O O . HIS A 1 116 ? -17.240 -3.576 23.970 1.00 95.94 116 HIS A O 1
ATOM 881 N N . ILE A 1 117 ? -18.123 -3.755 21.912 1.00 96.56 117 ILE A N 1
ATOM 882 C CA . ILE A 1 117 ? -17.863 -2.382 21.488 1.00 96.56 117 ILE A CA 1
ATOM 883 C C . ILE A 1 117 ? -19.192 -1.614 21.433 1.00 96.56 117 ILE A C 1
ATOM 885 O O . ILE A 1 117 ? -20.153 -2.096 20.834 1.00 96.56 117 ILE A O 1
ATOM 889 N N . PRO A 1 118 ? -19.285 -0.410 22.031 1.00 93.31 118 PRO A N 1
ATOM 890 C CA . PRO A 1 118 ? -20.556 0.302 22.202 1.00 93.31 118 PRO A CA 1
ATOM 891 C C . PRO A 1 118 ? -21.217 0.762 20.896 1.00 93.31 118 PRO A C 1
ATOM 893 O O . PRO A 1 118 ? -22.403 1.078 20.896 1.00 93.31 118 PRO A O 1
ATOM 896 N N . ASN A 1 119 ? -20.475 0.819 19.789 1.00 95.12 119 ASN A N 1
ATOM 897 C CA . ASN A 1 119 ? -20.970 1.236 18.482 1.00 95.12 119 ASN A CA 1
ATOM 898 C C . ASN A 1 119 ? -20.497 0.263 17.390 1.00 95.12 119 ASN A C 1
ATOM 900 O O . ASN A 1 119 ? -19.521 -0.458 17.606 1.00 95.12 119 ASN A O 1
ATOM 904 N N . PRO A 1 120 ? -21.157 0.240 16.216 1.00 96.81 120 PRO A N 1
ATOM 905 C CA . PRO A 1 120 ? -20.735 -0.607 15.106 1.00 96.81 120 PRO A CA 1
ATOM 906 C C . PRO A 1 120 ? -19.298 -0.287 14.681 1.00 96.81 120 PRO A C 1
ATOM 908 O O . PRO A 1 120 ? -18.960 0.877 14.440 1.00 96.81 120 PRO A O 1
ATOM 911 N N . ILE A 1 121 ? -18.471 -1.324 14.580 1.00 97.56 121 ILE A N 1
ATOM 912 C CA . ILE A 1 121 ? -17.065 -1.253 14.179 1.00 97.56 121 ILE A CA 1
ATOM 913 C C . ILE A 1 121 ? -16.990 -1.037 12.670 1.00 97.56 121 ILE A C 1
ATOM 915 O O . ILE A 1 121 ? -17.590 -1.773 11.886 1.00 97.56 121 ILE A O 1
ATOM 919 N N . SER A 1 122 ? -16.212 -0.060 12.233 1.00 96.56 122 SER A N 1
ATOM 920 C CA . SER A 1 122 ? -15.973 0.193 10.816 1.00 96.56 122 SER A CA 1
ATOM 921 C C . SER A 1 122 ? -14.558 -0.110 10.356 1.00 96.56 122 SER A C 1
ATOM 923 O O . SER A 1 122 ? -14.389 -0.394 9.176 1.00 96.56 122 SER A O 1
ATOM 925 N N . TYR A 1 123 ? -13.570 -0.034 11.247 1.00 96.88 123 TYR A N 1
ATOM 926 C CA . TYR A 1 123 ? -12.165 -0.244 10.909 1.00 96.88 123 TYR A CA 1
ATOM 927 C C . TYR A 1 123 ? -11.367 -0.647 12.152 1.00 96.88 123 TYR A C 1
ATOM 929 O O . TYR A 1 123 ? -11.716 -0.241 13.263 1.00 96.88 123 TYR A O 1
ATOM 937 N N . ILE A 1 124 ? -10.293 -1.414 11.977 1.00 96.69 124 ILE A N 1
ATOM 938 C CA . ILE A 1 124 ? -9.357 -1.794 13.042 1.00 96.69 124 ILE A CA 1
ATOM 939 C C . ILE A 1 124 ? -7.930 -1.521 12.569 1.00 96.69 124 ILE A C 1
ATOM 941 O O . ILE A 1 124 ? -7.576 -1.835 11.441 1.00 96.69 124 ILE A O 1
ATOM 945 N N . SER A 1 125 ? -7.118 -0.957 13.454 1.00 94.75 125 SER A N 1
ATOM 946 C CA . SER A 1 125 ? -5.665 -0.833 13.326 1.00 94.75 125 SER A CA 1
ATOM 947 C C . SER A 1 125 ? -5.028 -1.127 14.688 1.00 94.75 125 SER A C 1
ATOM 949 O O . SER A 1 125 ? -5.728 -1.306 15.686 1.00 94.75 125 SER A O 1
ATOM 951 N N . THR A 1 126 ? -3.702 -1.181 14.762 1.00 92.81 126 THR A N 1
ATOM 952 C CA . THR A 1 126 ? -2.973 -1.516 15.994 1.00 92.81 126 THR A CA 1
ATOM 953 C C . THR A 1 126 ? -1.783 -0.593 16.225 1.00 92.81 126 THR A C 1
ATOM 955 O O . THR A 1 126 ? -1.170 -0.134 15.265 1.00 92.81 126 THR A O 1
ATOM 958 N N . ILE A 1 12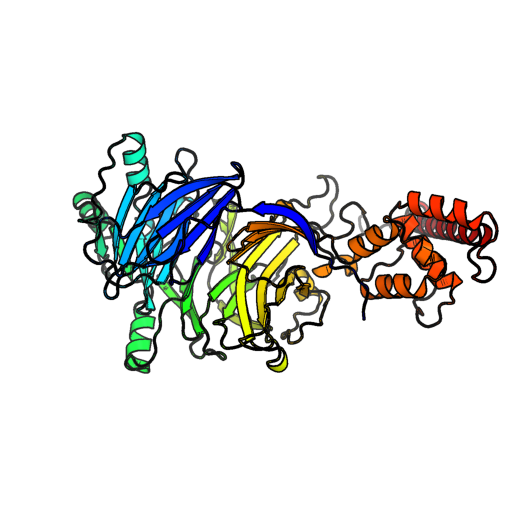7 ? -1.427 -0.379 17.491 1.00 90.12 127 ILE A N 1
ATOM 959 C CA . ILE A 1 127 ? -0.162 0.212 17.942 1.00 90.12 127 ILE A CA 1
ATOM 960 C C . ILE A 1 127 ? 0.551 -0.847 18.784 1.00 90.12 127 ILE A C 1
ATOM 962 O O . ILE A 1 127 ? 0.019 -1.308 19.801 1.00 90.12 127 ILE A O 1
ATOM 966 N N . LYS A 1 128 ? 1.757 -1.232 18.367 1.00 80.88 128 LYS A N 1
ATOM 967 C CA . LYS A 1 128 ? 2.603 -2.166 19.113 1.00 80.88 128 LYS A CA 1
ATOM 968 C C . LYS A 1 128 ? 3.465 -1.387 20.095 1.00 80.88 128 LYS A C 1
ATOM 970 O O . LYS A 1 128 ? 4.579 -1.016 19.771 1.00 80.88 128 LYS A O 1
ATOM 975 N N . ASN A 1 129 ? 2.934 -1.123 21.284 1.00 76.69 129 ASN A N 1
ATOM 976 C CA . ASN A 1 129 ? 3.638 -0.315 22.281 1.00 76.69 129 ASN A CA 1
ATOM 977 C C . ASN A 1 129 ? 5.001 -0.923 22.678 1.00 76.69 129 ASN A C 1
ATOM 979 O O . ASN A 1 129 ? 5.972 -0.205 22.854 1.00 76.69 129 ASN A O 1
ATOM 983 N N . GLU A 1 130 ? 5.104 -2.253 22.749 1.00 69.94 130 GLU A N 1
ATOM 984 C CA . GLU A 1 130 ? 6.327 -2.935 23.205 1.00 69.94 130 GLU A CA 1
ATOM 985 C C . GLU A 1 130 ? 7.559 -2.729 22.313 1.00 69.94 130 GLU A C 1
ATOM 987 O O . GLU A 1 130 ? 8.676 -2.904 22.790 1.00 69.94 130 GLU A O 1
ATOM 992 N N . THR A 1 131 ? 7.376 -2.384 21.035 1.00 71.25 131 THR A N 1
ATOM 993 C CA . THR A 1 131 ? 8.491 -2.135 20.106 1.00 71.25 131 THR A CA 1
ATOM 994 C C . THR A 1 131 ? 8.937 -0.676 20.103 1.00 71.25 131 THR A C 1
ATOM 996 O O . THR A 1 131 ? 10.007 -0.362 19.579 1.00 71.25 131 THR A O 1
ATOM 999 N N . LEU A 1 132 ? 8.132 0.210 20.691 1.00 80.12 132 LEU A N 1
ATOM 1000 C CA . LEU A 1 132 ? 8.389 1.640 20.732 1.00 80.12 132 LEU A CA 1
ATOM 1001 C C . LEU A 1 132 ? 9.492 1.957 21.736 1.00 80.12 132 LEU A C 1
ATOM 1003 O O . LEU A 1 132 ? 9.587 1.367 22.813 1.00 80.12 132 LEU A O 1
ATOM 1007 N N . ALA A 1 133 ? 10.313 2.942 21.395 1.00 76.75 133 ALA A N 1
ATOM 1008 C CA . ALA A 1 133 ? 11.312 3.458 22.314 1.00 76.75 133 ALA A CA 1
ATOM 1009 C C . ALA A 1 133 ? 10.667 4.160 23.520 1.00 76.75 133 ALA A C 1
ATOM 1011 O O . ALA A 1 133 ? 9.558 4.707 23.440 1.00 76.75 133 ALA A O 1
ATOM 1012 N N . GLU A 1 134 ? 11.408 4.200 24.631 1.00 71.25 134 GLU A N 1
ATOM 1013 C CA . GLU A 1 134 ? 10.995 4.921 25.833 1.00 71.25 134 GLU A CA 1
ATOM 1014 C C . GLU A 1 134 ? 10.601 6.371 25.492 1.00 71.25 134 GLU A C 1
ATOM 1016 O O . GLU A 1 134 ? 11.181 7.028 24.623 1.00 71.25 134 GLU A O 1
ATOM 1021 N N . ASP A 1 135 ? 9.546 6.854 26.151 1.00 75.19 135 ASP A N 1
ATOM 1022 C CA . ASP A 1 135 ? 8.971 8.187 25.957 1.00 75.19 135 ASP A CA 1
ATOM 1023 C C . ASP A 1 135 ? 8.371 8.499 24.576 1.00 75.19 135 ASP A C 1
ATOM 1025 O O . ASP A 1 135 ? 8.145 9.671 24.262 1.00 75.19 135 ASP A O 1
ATOM 1029 N N . GLN A 1 136 ? 8.026 7.516 23.741 1.00 82.38 136 GLN A N 1
ATOM 1030 C CA . GLN A 1 136 ? 7.226 7.808 22.542 1.00 82.38 136 GLN A CA 1
ATOM 1031 C C . GLN A 1 136 ? 5.759 8.107 22.848 1.00 82.38 136 GLN A C 1
ATOM 1033 O O . GLN A 1 136 ? 5.207 9.033 22.262 1.00 82.38 136 GLN A O 1
ATOM 1038 N N . LEU A 1 137 ? 5.137 7.400 23.783 1.00 85.00 137 LEU A N 1
ATOM 1039 C CA . LEU A 1 137 ? 3.715 7.558 24.083 1.00 85.00 137 LEU A CA 1
ATOM 1040 C C . LEU A 1 137 ? 3.470 8.346 25.378 1.00 85.00 137 LEU A C 1
ATOM 1042 O O . LEU A 1 137 ? 4.370 8.487 26.209 1.00 85.00 137 LEU A O 1
ATOM 1046 N N . CYS A 1 138 ? 2.257 8.881 25.534 1.00 86.56 138 CYS A N 1
ATOM 1047 C CA . CYS A 1 138 ? 1.798 9.460 26.797 1.00 86.56 138 CYS A CA 1
ATOM 1048 C C . CYS A 1 138 ? 1.533 8.376 27.859 1.00 86.56 138 CYS A C 1
ATOM 1050 O O . CYS A 1 138 ? 1.474 7.181 27.551 1.00 86.56 138 CYS A O 1
ATOM 1052 N N . ASP A 1 139 ? 1.351 8.797 29.108 1.00 84.81 139 ASP A N 1
ATOM 1053 C CA . ASP A 1 139 ? 1.211 7.889 30.249 1.00 84.81 139 ASP A CA 1
ATOM 1054 C C . ASP A 1 139 ? -0.026 6.982 30.132 1.00 84.81 139 ASP A C 1
ATOM 1056 O O . ASP A 1 139 ? 0.050 5.791 30.442 1.00 84.81 139 ASP A O 1
ATOM 1060 N N . GLU A 1 140 ? -1.126 7.486 29.563 1.00 86.88 140 GLU A N 1
ATOM 1061 C CA . GLU A 1 140 ? -2.353 6.714 29.344 1.00 86.88 140 GLU A CA 1
ATOM 1062 C C . GLU A 1 140 ? -2.158 5.532 28.380 1.00 86.88 140 GLU A C 1
ATOM 1064 O O . GLU A 1 140 ? -2.824 4.505 28.511 1.00 86.88 140 GLU A O 1
ATOM 1069 N N . PHE A 1 141 ? -1.247 5.647 27.412 1.00 87.06 141 PHE A N 1
ATOM 1070 C CA . PHE A 1 141 ? -0.899 4.531 26.534 1.00 87.06 141 PHE A CA 1
ATOM 1071 C C . PHE A 1 141 ? 0.198 3.643 27.124 1.00 87.06 141 PHE A C 1
ATOM 1073 O O . PHE A 1 141 ? 0.193 2.443 26.861 1.00 87.06 141 PHE A O 1
ATOM 1080 N N . LYS A 1 142 ? 1.123 4.191 27.927 1.00 84.25 142 LYS A N 1
ATOM 1081 C CA . LYS A 1 142 ? 2.208 3.419 28.566 1.00 84.25 142 LYS A CA 1
ATOM 1082 C C . LYS A 1 142 ? 1.674 2.290 29.451 1.00 84.25 142 LYS A C 1
ATOM 1084 O O . LYS A 1 142 ? 2.298 1.236 29.541 1.00 84.25 142 LYS A O 1
ATOM 1089 N N . ILE A 1 143 ? 0.509 2.480 30.070 1.00 85.50 143 ILE A N 1
ATOM 1090 C CA . ILE A 1 143 ? -0.139 1.434 30.870 1.00 85.50 143 ILE A CA 1
ATOM 1091 C C . ILE A 1 143 ? -0.751 0.305 30.019 1.00 85.50 143 ILE A C 1
ATOM 1093 O O . ILE A 1 143 ? -1.015 -0.772 30.560 1.00 85.50 143 ILE A O 1
ATOM 1097 N N . MET A 1 144 ? -0.941 0.510 28.711 1.00 87.56 144 MET A N 1
ATOM 1098 C CA . MET A 1 144 ? -1.499 -0.474 27.782 1.00 87.56 144 MET A CA 1
ATOM 1099 C C . MET A 1 144 ? -0.393 -1.323 27.149 1.00 87.56 144 MET A C 1
ATOM 1101 O O . MET A 1 144 ? 0.624 -0.808 26.692 1.00 87.56 144 MET A O 1
ATOM 1105 N N . SER A 1 145 ? -0.605 -2.634 27.065 1.00 80.44 145 SER A N 1
ATOM 1106 C CA . SER A 1 145 ? 0.385 -3.556 26.483 1.00 80.44 145 SER A CA 1
ATOM 1107 C C . SER A 1 145 ? 0.439 -3.479 24.955 1.00 80.44 145 SER A C 1
ATOM 1109 O O . SER A 1 145 ? 1.493 -3.307 24.353 1.00 80.44 145 SER A O 1
ATOM 1111 N N . THR A 1 146 ? -0.715 -3.600 24.306 1.00 88.44 146 THR A N 1
ATOM 1112 C CA . THR A 1 146 ? -0.879 -3.499 22.855 1.00 88.44 146 THR A CA 1
ATOM 1113 C C . THR A 1 146 ? -2.190 -2.799 22.606 1.00 88.44 146 THR A C 1
ATOM 1115 O O . THR A 1 146 ? -3.229 -3.231 23.103 1.00 88.44 146 THR A O 1
ATOM 1118 N N . VAL A 1 147 ? -2.145 -1.700 21.864 1.00 92.94 147 VAL A N 1
ATOM 1119 C CA . VAL A 1 147 ? -3.310 -0.838 21.696 1.00 92.94 147 VAL A CA 1
ATOM 1120 C C . VAL A 1 147 ? -4.000 -1.189 20.392 1.00 92.94 147 VAL A C 1
ATOM 1122 O O . VAL A 1 147 ? -3.406 -1.145 19.316 1.00 92.94 147 VAL A O 1
ATOM 1125 N N . LEU A 1 148 ? -5.283 -1.500 20.476 1.00 95.62 148 LEU A N 1
ATOM 1126 C CA . LEU A 1 148 ? -6.163 -1.657 19.331 1.00 95.62 148 LEU A CA 1
ATOM 1127 C C . LEU A 1 148 ? -6.826 -0.313 19.053 1.00 95.62 148 LEU A C 1
ATOM 1129 O O . LEU A 1 148 ? -7.505 0.239 19.916 1.00 95.62 148 LEU A O 1
ATOM 1133 N N . LEU A 1 149 ? -6.650 0.208 17.847 1.00 96.81 149 LEU A N 1
ATOM 1134 C CA . LEU A 1 149 ? -7.364 1.379 17.361 1.00 96.81 149 LEU A CA 1
ATOM 1135 C C . LEU A 1 149 ? -8.617 0.903 16.637 1.00 96.81 149 LEU A C 1
ATOM 1137 O O . LEU A 1 149 ? -8.539 0.359 15.537 1.00 96.81 149 LEU A O 1
ATOM 1141 N N . VAL A 1 150 ? -9.779 1.103 17.248 1.00 98.06 150 VAL A N 1
ATOM 1142 C CA . VAL A 1 150 ? -11.060 0.661 16.697 1.00 98.06 150 VAL A CA 1
ATOM 1143 C C . VAL A 1 150 ? -11.853 1.883 16.248 1.00 98.06 150 VAL A C 1
ATOM 1145 O O . VAL A 1 150 ? -12.260 2.718 17.056 1.00 98.06 150 VAL A O 1
ATOM 1148 N N . GLY A 1 151 ? -12.055 1.997 14.938 1.00 97.69 151 GLY A N 1
ATOM 1149 C CA . GLY A 1 151 ? -12.861 3.032 14.302 1.00 97.69 151 GLY A CA 1
ATOM 1150 C C . GLY A 1 151 ? -14.331 2.636 14.252 1.00 97.69 151 GLY A C 1
ATOM 1151 O O . GLY A 1 151 ? -14.662 1.484 13.969 1.00 97.69 151 GLY A O 1
ATOM 1152 N N . MET A 1 152 ? -15.217 3.585 14.543 1.00 96.88 152 MET A N 1
ATOM 1153 C CA . MET A 1 152 ? -16.661 3.369 14.617 1.00 96.88 152 MET A CA 1
ATOM 1154 C C . MET A 1 152 ? -17.392 3.927 13.393 1.00 96.88 152 MET A C 1
ATOM 1156 O O . MET A 1 152 ? -17.007 4.941 12.801 1.00 96.88 152 MET A O 1
ATOM 1160 N N . ALA A 1 153 ? -18.570 3.368 13.112 1.00 95.19 153 ALA A N 1
ATOM 1161 C CA . ALA A 1 153 ? -19.525 3.926 12.153 1.00 95.19 153 ALA A CA 1
ATOM 1162 C C . ALA A 1 153 ? -20.026 5.336 12.525 1.00 95.19 153 ALA A C 1
ATOM 1164 O O . ALA A 1 153 ? -20.533 6.055 11.673 1.00 95.19 153 ALA A O 1
ATOM 1165 N N . THR A 1 154 ? -19.864 5.749 13.784 1.00 93.25 154 THR A N 1
ATOM 1166 C CA . THR A 1 154 ? -20.225 7.085 14.284 1.00 93.25 154 THR A CA 1
ATOM 1167 C C . THR A 1 154 ? -19.131 8.137 14.079 1.00 93.25 154 THR A C 1
ATOM 1169 O O . THR A 1 154 ? -19.363 9.310 14.372 1.00 93.25 154 THR A O 1
ATOM 1172 N N . GLY A 1 155 ? -17.941 7.730 13.624 1.00 94.88 155 GLY A N 1
ATOM 1173 C CA . GLY A 1 155 ? -16.755 8.583 13.517 1.00 94.88 155 GLY A CA 1
ATOM 1174 C C . GLY A 1 155 ? -15.887 8.638 14.769 1.00 94.88 155 GLY A C 1
ATOM 1175 O O . GLY A 1 155 ? -14.852 9.295 14.754 1.00 94.88 155 GLY A O 1
ATOM 1176 N N . ALA A 1 156 ? -16.269 7.944 15.843 1.00 95.88 156 ALA A N 1
ATOM 1177 C CA . ALA A 1 156 ? -15.422 7.798 17.021 1.00 95.88 156 ALA A CA 1
ATOM 1178 C C . ALA A 1 156 ? -14.272 6.809 16.773 1.00 95.88 156 ALA A C 1
ATOM 1180 O O . ALA A 1 156 ? -14.441 5.828 16.048 1.00 95.88 156 ALA A O 1
ATOM 1181 N N . VAL A 1 157 ? -13.127 7.044 17.410 1.00 97.50 157 VAL A N 1
ATOM 1182 C CA . VAL A 1 157 ? -11.997 6.111 17.470 1.00 97.50 157 VAL A CA 1
ATOM 1183 C C . VAL A 1 157 ? -11.690 5.808 18.930 1.00 97.50 157 VAL A C 1
ATOM 1185 O O . VAL A 1 157 ? -11.446 6.724 19.719 1.00 97.50 157 VAL A O 1
ATOM 1188 N N . PHE A 1 158 ? -11.695 4.524 19.278 1.00 97.00 158 PHE A N 1
ATOM 1189 C CA . PHE A 1 158 ? -11.296 4.047 20.597 1.00 97.00 158 PHE A CA 1
ATOM 1190 C C . PHE A 1 158 ? -9.925 3.383 20.526 1.00 97.00 158 PHE A C 1
ATOM 1192 O O . PHE A 1 158 ? -9.707 2.512 19.689 1.00 97.00 158 PHE A O 1
ATOM 1199 N N . ALA A 1 159 ? -9.023 3.782 21.415 1.00 95.94 159 ALA A N 1
ATOM 1200 C CA . ALA A 1 159 ? -7.809 3.042 21.726 1.00 95.94 159 ALA A CA 1
ATOM 1201 C C . ALA A 1 159 ? -8.119 2.058 22.856 1.00 95.94 159 ALA A C 1
ATOM 1203 O O . ALA A 1 159 ? -8.616 2.493 23.890 1.00 95.94 159 ALA A O 1
ATOM 1204 N N . ILE A 1 160 ? -7.880 0.763 22.657 1.00 95.81 160 ILE A N 1
ATOM 1205 C CA . ILE A 1 160 ? -8.266 -0.304 23.590 1.00 95.81 160 ILE A CA 1
ATOM 1206 C C . ILE A 1 160 ? -7.042 -1.150 23.933 1.00 95.81 160 ILE A C 1
ATOM 1208 O O . ILE A 1 160 ? -6.369 -1.625 23.023 1.00 95.81 160 ILE A O 1
ATOM 1212 N N . ASP A 1 161 ? -6.770 -1.396 25.214 1.00 93.81 161 ASP A N 1
ATOM 1213 C CA . ASP A 1 161 ? -5.713 -2.329 25.613 1.00 93.81 161 ASP A CA 1
ATOM 1214 C C . ASP A 1 161 ? -6.144 -3.770 25.327 1.00 93.81 161 ASP A C 1
ATOM 1216 O O . ASP A 1 161 ? -7.105 -4.288 25.905 1.00 93.81 161 ASP A O 1
ATOM 1220 N N . LEU A 1 162 ? -5.409 -4.445 24.447 1.00 91.06 162 LEU A N 1
ATOM 1221 C CA . LEU A 1 162 ? -5.595 -5.862 24.159 1.00 91.06 162 LEU A CA 1
ATOM 1222 C C . LEU A 1 162 ? -5.298 -6.732 25.387 1.00 91.06 162 LEU A C 1
ATOM 1224 O O . LEU A 1 162 ? -5.857 -7.822 25.498 1.00 91.06 162 LEU A O 1
ATOM 1228 N N . ARG A 1 163 ? -4.445 -6.259 26.307 1.00 88.44 163 ARG A N 1
ATOM 1229 C CA . ARG A 1 163 ? -3.877 -7.056 27.406 1.00 88.44 163 ARG A CA 1
ATOM 1230 C C . ARG A 1 163 ? -3.116 -8.268 26.851 1.00 88.44 163 ARG A C 1
ATOM 1232 O O . ARG A 1 163 ? -3.285 -9.392 27.322 1.00 88.44 163 ARG A O 1
ATOM 1239 N N . GLN A 1 164 ? -2.280 -8.043 25.829 1.00 85.81 164 GLN A N 1
ATOM 1240 C CA . GLN A 1 164 ? -1.604 -9.102 25.068 1.00 85.81 164 GLN A CA 1
ATOM 1241 C C . GLN A 1 164 ? -0.827 -10.051 25.986 1.00 85.81 164 GLN A C 1
ATOM 1243 O O . GLN A 1 164 ? -1.092 -11.246 25.963 1.00 85.81 164 GLN A O 1
ATOM 1248 N N . ARG A 1 165 ? 0.026 -9.539 26.884 1.00 82.25 165 ARG A N 1
ATOM 1249 C CA . ARG A 1 165 ? 0.780 -10.376 27.843 1.00 82.25 165 ARG A CA 1
ATOM 1250 C C . ARG A 1 165 ? -0.116 -11.270 28.701 1.00 82.25 165 ARG A C 1
ATOM 1252 O O . ARG A 1 165 ? 0.230 -12.411 28.991 1.00 82.25 165 ARG A O 1
ATOM 1259 N N . HIS A 1 166 ? -1.270 -10.755 29.124 1.00 85.44 166 HIS A N 1
ATOM 1260 C CA . HIS A 1 166 ? -2.224 -11.529 29.913 1.00 85.44 166 HIS A CA 1
ATOM 1261 C C . HIS A 1 166 ? -2.829 -12.663 29.076 1.00 85.44 166 HIS A C 1
ATOM 1263 O O . HIS A 1 166 ? -2.848 -13.807 29.524 1.00 85.44 166 HIS A O 1
ATOM 1269 N N . ILE A 1 167 ? -3.229 -12.369 27.835 1.00 86.38 167 ILE A N 1
ATOM 1270 C CA . ILE A 1 167 ? -3.719 -13.370 26.877 1.00 86.38 167 ILE A CA 1
ATOM 1271 C C . ILE A 1 167 ? -2.654 -14.438 26.594 1.00 86.38 167 ILE A C 1
ATOM 1273 O O . ILE A 1 167 ? -2.954 -15.629 26.614 1.00 86.38 167 ILE A O 1
ATOM 1277 N N . GLU A 1 168 ? -1.406 -14.038 26.364 1.00 84.69 168 GLU A N 1
ATOM 1278 C CA . GLU A 1 168 ? -0.297 -14.959 26.101 1.00 84.69 168 GLU A CA 1
ATOM 1279 C C . GLU A 1 168 ? -0.007 -15.870 27.300 1.00 84.69 168 GLU A C 1
ATOM 1281 O O . GLU A 1 168 ? 0.211 -17.071 27.136 1.00 84.69 168 GLU A O 1
ATOM 1286 N N . ASN A 1 169 ? -0.076 -15.337 28.521 1.00 85.06 169 ASN A N 1
ATOM 1287 C CA . ASN A 1 169 ? 0.053 -16.137 29.737 1.00 85.06 169 ASN A CA 1
ATOM 1288 C C . ASN A 1 169 ? -1.105 -17.136 29.897 1.00 85.06 169 ASN A C 1
ATOM 1290 O O . ASN A 1 169 ? -0.861 -18.289 30.256 1.00 85.06 169 ASN A O 1
ATOM 1294 N N . GLN A 1 170 ? -2.342 -16.734 29.585 1.00 86.00 170 GLN A N 1
ATOM 1295 C CA . GLN A 1 170 ? -3.506 -17.630 29.587 1.00 86.00 170 GLN A CA 1
ATOM 1296 C C . GLN A 1 170 ? -3.387 -18.731 28.520 1.00 86.00 170 GLN A C 1
ATOM 1298 O O . GLN A 1 170 ? -3.711 -19.884 28.804 1.00 86.00 170 GLN A O 1
ATOM 1303 N N . LEU A 1 171 ? -2.873 -18.402 27.324 1.00 84.94 171 LEU A N 1
ATOM 1304 C CA . LEU A 1 171 ? -2.562 -19.371 26.263 1.00 84.94 171 LEU A CA 1
ATOM 1305 C C . LEU A 1 171 ? -1.550 -20.411 26.756 1.00 84.94 171 LEU A C 1
ATOM 1307 O O . LEU A 1 171 ? -1.796 -21.606 26.639 1.00 84.94 171 LEU A O 1
ATOM 1311 N N . ARG A 1 172 ? -0.435 -19.971 27.357 1.00 85.19 172 ARG A N 1
ATOM 1312 C CA . ARG A 1 172 ? 0.626 -20.865 27.863 1.00 85.19 172 ARG A CA 1
ATOM 1313 C C . ARG A 1 172 ? 0.134 -21.824 28.951 1.00 85.19 172 ARG A C 1
ATOM 1315 O O . ARG A 1 172 ? 0.648 -22.934 29.055 1.00 85.19 172 ARG A O 1
ATOM 1322 N N . ARG A 1 173 ? -0.841 -21.402 29.760 1.00 86.75 173 ARG A N 1
ATOM 1323 C CA . ARG A 1 173 ? -1.432 -22.207 30.845 1.00 86.75 173 ARG A CA 1
ATOM 1324 C C . ARG A 1 173 ? -2.668 -23.008 30.425 1.00 86.75 173 ARG A C 1
ATOM 1326 O O . ARG A 1 173 ? -3.177 -23.772 31.236 1.00 86.75 173 ARG A O 1
ATOM 1333 N N . ASN A 1 174 ? -3.140 -22.864 29.182 1.00 83.25 174 ASN A N 1
ATOM 1334 C CA . ASN A 1 174 ? -4.411 -23.420 28.703 1.00 83.25 174 ASN A CA 1
ATOM 1335 C C . ASN A 1 174 ? -5.628 -23.009 29.563 1.00 83.25 174 ASN A C 1
ATOM 1337 O O . ASN A 1 174 ? -6.562 -23.785 29.747 1.00 83.25 174 ASN A O 1
ATOM 1341 N N . GLU A 1 175 ? -5.636 -21.776 30.074 1.00 85.00 175 GLU A N 1
ATOM 1342 C CA . GLU A 1 175 ? -6.681 -21.237 30.967 1.00 85.00 175 GLU A CA 1
ATOM 1343 C C . GLU A 1 175 ? -7.747 -20.411 30.219 1.00 85.00 175 GLU A C 1
ATOM 1345 O O . GLU A 1 175 ? -8.537 -19.686 30.823 1.00 85.00 175 GLU A O 1
ATOM 1350 N N . ILE A 1 176 ? -7.777 -20.485 28.887 1.00 82.56 176 ILE A N 1
ATOM 1351 C CA . ILE A 1 176 ? -8.685 -19.67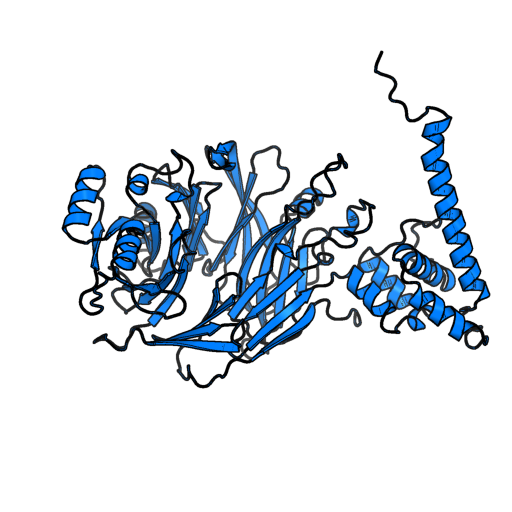4 28.073 1.00 82.56 176 ILE A CA 1
ATOM 1352 C C . ILE A 1 176 ? -10.096 -20.245 28.123 1.00 82.56 176 ILE A C 1
ATOM 1354 O O . ILE A 1 176 ? -10.386 -21.301 27.560 1.00 82.56 176 ILE A O 1
ATOM 1358 N N . VAL A 1 177 ? -10.996 -19.484 28.740 1.00 79.12 177 VAL A N 1
ATOM 1359 C CA . VAL A 1 177 ? -12.434 -19.744 28.732 1.00 79.12 177 VAL A CA 1
ATOM 1360 C C . VAL A 1 177 ? -13.128 -18.566 28.063 1.00 79.12 177 VAL A C 1
ATOM 1362 O O . VAL A 1 177 ? -13.213 -17.478 28.629 1.00 79.12 177 VAL A O 1
ATOM 1365 N N . VAL A 1 178 ? -13.641 -18.778 26.851 1.00 84.00 178 VAL A N 1
ATOM 1366 C CA . VAL A 1 178 ? -14.345 -17.735 26.094 1.00 84.00 178 VAL A CA 1
ATOM 1367 C C . VAL A 1 178 ? -15.840 -17.986 26.105 1.00 84.00 178 VAL A C 1
ATOM 1369 O O . VAL A 1 178 ? -16.308 -19.054 25.717 1.00 84.00 178 VAL A O 1
ATOM 1372 N N . ASN A 1 179 ? -16.601 -16.957 26.471 1.00 85.25 179 ASN A N 1
ATOM 1373 C CA . ASN A 1 179 ? -18.045 -16.941 26.300 1.00 85.25 179 ASN A CA 1
ATOM 1374 C C . ASN A 1 179 ? -18.468 -15.814 25.349 1.00 85.25 179 ASN A C 1
ATOM 1376 O O . ASN A 1 179 ? -18.627 -14.664 25.746 1.00 85.25 179 ASN A O 1
ATOM 1380 N N . GLU A 1 180 ? -18.714 -16.157 24.088 1.00 87.94 180 GLU A N 1
ATOM 1381 C CA . GLU A 1 180 ? -19.109 -15.200 23.042 1.00 87.94 180 GLU A CA 1
ATOM 1382 C C . GLU A 1 180 ? -20.503 -14.591 23.241 1.00 87.94 180 GLU A C 1
ATOM 1384 O O . GLU A 1 180 ? -20.824 -13.572 22.630 1.00 87.94 180 GLU A O 1
ATOM 1389 N N . LEU A 1 181 ? -21.329 -15.188 24.106 1.00 86.88 181 LEU A N 1
ATOM 1390 C CA . LEU A 1 181 ? -22.621 -14.634 24.523 1.00 86.88 181 LEU A CA 1
ATOM 1391 C C . LEU A 1 181 ? -22.478 -13.602 25.648 1.00 86.88 181 LEU A C 1
ATOM 1393 O O . LEU A 1 181 ? -23.404 -12.830 25.901 1.00 86.88 181 LEU A O 1
ATOM 1397 N N . ARG A 1 182 ? -21.344 -13.608 26.356 1.00 89.31 182 ARG A N 1
ATOM 1398 C CA . ARG A 1 182 ? -21.024 -12.686 27.453 1.00 89.31 182 ARG A CA 1
ATOM 1399 C C . ARG A 1 182 ? -19.647 -12.059 27.200 1.00 89.31 182 ARG A C 1
ATOM 1401 O O . ARG A 1 182 ? -18.713 -12.355 27.940 1.00 89.31 182 ARG A O 1
ATOM 1408 N N . PRO A 1 183 ? -19.525 -11.216 26.159 1.00 92.19 183 PRO A N 1
ATOM 1409 C CA . PRO A 1 183 ? -18.261 -10.582 25.799 1.00 92.19 183 PRO A CA 1
ATOM 1410 C C . PRO A 1 183 ? -17.693 -9.721 26.936 1.00 92.19 183 PRO A C 1
ATOM 1412 O O . PRO A 1 183 ? -18.446 -9.118 27.711 1.00 92.19 183 PRO A O 1
ATOM 1415 N N . ASN A 1 184 ? -16.363 -9.623 26.993 1.00 93.50 184 ASN A N 1
ATOM 1416 C CA . ASN A 1 184 ? -15.651 -8.737 27.908 1.00 93.50 184 ASN A CA 1
ATOM 1417 C C . ASN A 1 184 ? -16.043 -7.277 27.653 1.00 93.50 184 ASN A C 1
ATOM 1419 O O . ASN A 1 184 ? -16.334 -6.865 26.524 1.00 93.50 184 ASN A O 1
ATOM 1423 N N . LYS A 1 185 ? -16.059 -6.488 28.727 1.00 93.81 185 LYS A N 1
ATOM 1424 C CA . LYS A 1 185 ? -16.471 -5.084 28.697 1.00 93.81 185 LYS A CA 1
ATOM 1425 C C . LYS A 1 185 ? -15.267 -4.155 28.590 1.00 93.81 185 LYS A C 1
ATOM 1427 O O . LYS A 1 185 ? -14.139 -4.531 28.905 1.00 93.81 185 LYS A O 1
ATOM 1432 N N . LEU A 1 186 ? -15.547 -2.927 28.164 1.00 95.19 186 LEU A N 1
ATOM 1433 C CA . LEU A 1 186 ? -14.586 -1.833 28.184 1.00 95.19 186 LEU A CA 1
ATOM 1434 C C . LEU A 1 186 ? -14.660 -1.081 29.514 1.00 95.19 186 LEU A C 1
ATOM 1436 O O . LEU A 1 186 ? -15.754 -0.834 30.028 1.00 95.19 186 LEU A O 1
ATOM 1440 N N . PHE A 1 187 ? -13.500 -0.671 30.012 1.00 94.00 187 PHE A N 1
ATOM 1441 C CA . PHE A 1 187 ? -13.332 0.242 31.131 1.00 94.00 187 PHE A CA 1
ATOM 1442 C C . PHE A 1 187 ? -12.712 1.540 30.603 1.00 94.00 187 PHE A C 1
ATOM 1444 O O . PHE A 1 187 ? -11.570 1.554 30.152 1.00 94.00 187 PHE A O 1
ATOM 1451 N N . PHE A 1 188 ? -13.484 2.627 30.583 1.00 91.44 188 PHE A N 1
ATOM 1452 C CA . PHE A 1 188 ? -13.032 3.886 29.989 1.00 91.44 188 PHE A CA 1
ATOM 1453 C C . PHE A 1 188 ? -12.208 4.708 30.974 1.00 91.44 188 PHE A C 1
ATOM 1455 O O . PHE A 1 188 ? -12.713 5.043 32.043 1.00 91.44 188 PHE A O 1
ATOM 1462 N N . ILE A 1 189 ? -11.001 5.095 30.564 1.00 89.38 189 ILE A N 1
ATOM 1463 C CA . ILE A 1 189 ? -10.160 6.041 31.304 1.00 89.38 189 ILE A CA 1
ATOM 1464 C C . ILE A 1 189 ? -10.749 7.441 31.123 1.00 89.38 189 ILE A C 1
ATOM 1466 O O . ILE A 1 189 ? -10.943 7.901 29.989 1.00 89.38 189 ILE A O 1
ATOM 1470 N N . ARG A 1 190 ? -11.062 8.129 32.224 1.00 83.75 190 ARG A N 1
ATOM 1471 C CA . ARG A 1 190 ? -11.537 9.518 32.183 1.00 83.75 190 ARG A CA 1
ATOM 1472 C C . ARG A 1 190 ? -10.369 10.488 32.326 1.00 83.75 190 ARG A C 1
ATOM 1474 O O . ARG A 1 190 ? -9.294 10.154 32.810 1.00 83.75 190 ARG A O 1
ATOM 1481 N N . LYS A 1 191 ? -10.591 11.735 31.901 1.00 75.44 191 LYS A N 1
ATOM 1482 C CA . LYS A 1 191 ? -9.597 12.807 32.057 1.00 75.44 191 LYS A CA 1
ATOM 1483 C C . LYS A 1 191 ? -9.314 13.028 33.547 1.00 75.44 191 LYS A C 1
ATOM 1485 O O . LYS A 1 191 ? -10.260 13.202 34.313 1.00 75.44 191 LYS A O 1
ATOM 1490 N N . ASN A 1 192 ? -8.030 13.109 33.900 1.00 76.06 192 ASN A N 1
ATOM 1491 C CA . ASN A 1 192 ? -7.504 13.347 35.252 1.00 76.06 192 ASN A CA 1
ATOM 1492 C C . ASN A 1 192 ? -7.653 12.182 36.253 1.00 76.06 192 ASN A C 1
ATOM 1494 O O . ASN A 1 192 ? -7.557 12.422 37.454 1.00 76.06 192 ASN A O 1
ATOM 1498 N N . GLU A 1 193 ? -7.902 10.953 35.798 1.00 82.56 193 GLU A N 1
ATOM 1499 C CA . GLU A 1 193 ? -7.824 9.770 36.667 1.00 82.56 193 GLU A CA 1
ATOM 1500 C C . GLU A 1 193 ? -6.378 9.266 36.784 1.00 82.56 193 GLU A C 1
ATOM 1502 O O . GLU A 1 193 ? -5.583 9.426 35.853 1.00 82.56 193 GLU A O 1
ATOM 1507 N N . ASP A 1 194 ? -6.038 8.648 37.920 1.00 84.25 194 ASP A N 1
ATOM 1508 C CA . ASP A 1 194 ? -4.760 7.953 38.066 1.00 84.25 194 ASP A CA 1
ATOM 1509 C C . ASP A 1 194 ? -4.767 6.697 37.184 1.00 84.25 194 ASP A C 1
ATOM 1511 O O . ASP A 1 194 ? -5.549 5.762 37.371 1.00 84.25 194 ASP A O 1
ATOM 1515 N N . CYS A 1 195 ? -3.889 6.696 36.185 1.00 84.31 195 CYS A N 1
ATOM 1516 C CA . CYS A 1 195 ? -3.776 5.631 35.198 1.00 84.31 195 CYS A CA 1
ATOM 1517 C C . CYS A 1 195 ? -3.442 4.273 35.832 1.00 84.31 195 CYS A C 1
ATOM 1519 O O . CYS A 1 195 ? -3.889 3.238 35.332 1.00 84.31 195 CYS A O 1
ATOM 1521 N N . GLN A 1 196 ? -2.681 4.264 36.928 1.00 84.75 196 GLN A N 1
ATOM 1522 C CA . GLN A 1 196 ? -2.265 3.037 37.593 1.00 84.75 196 GLN A CA 1
ATOM 1523 C C . GLN A 1 196 ? -3.422 2.421 38.387 1.00 84.75 196 GLN A C 1
ATOM 1525 O O . GLN A 1 196 ? -3.708 1.235 38.219 1.00 84.75 196 GLN A O 1
ATOM 1530 N N . GLU A 1 197 ? -4.155 3.231 39.154 1.00 85.62 197 GLU A N 1
ATOM 1531 C CA . GLU A 1 197 ? -5.354 2.772 39.872 1.00 85.62 197 GLU A CA 1
ATOM 1532 C C . GLU A 1 197 ? -6.422 2.253 38.896 1.00 85.62 197 GLU A C 1
ATOM 1534 O O . GLU A 1 197 ? -7.036 1.206 39.110 1.00 85.62 197 GLU A O 1
ATOM 1539 N N . VAL A 1 198 ? -6.626 2.955 37.775 1.00 86.38 198 VAL A N 1
ATOM 1540 C CA . VAL A 1 198 ? -7.587 2.545 36.741 1.00 86.38 198 VAL A CA 1
ATOM 1541 C C . VAL A 1 198 ? -7.191 1.221 36.090 1.00 86.38 198 VAL A C 1
ATOM 1543 O O . VAL A 1 198 ? -8.059 0.387 35.811 1.00 86.38 198 VAL A O 1
ATOM 1546 N N . LYS A 1 199 ? -5.893 0.992 35.878 1.00 85.56 199 LYS A N 1
ATOM 1547 C CA . LYS A 1 199 ? -5.395 -0.287 35.373 1.00 85.56 199 LYS A CA 1
ATOM 1548 C C . LYS A 1 199 ? -5.672 -1.429 36.343 1.00 85.56 199 LYS A C 1
ATOM 1550 O O . LYS A 1 199 ? -6.199 -2.451 35.911 1.00 85.56 199 LYS A O 1
ATOM 1555 N N . GLU A 1 200 ? -5.391 -1.237 37.627 1.00 85.75 200 GLU A N 1
ATOM 1556 C CA . GLU A 1 200 ? -5.641 -2.244 38.665 1.00 85.75 200 GLU A CA 1
ATOM 1557 C C . GLU A 1 200 ? -7.132 -2.602 38.747 1.00 85.75 200 GLU A C 1
ATOM 1559 O O . GLU A 1 200 ? -7.494 -3.776 38.662 1.00 85.75 200 GLU A O 1
ATOM 1564 N N . MET A 1 201 ? -8.018 -1.600 38.750 1.00 86.12 201 MET A N 1
ATOM 1565 C CA . MET A 1 201 ? -9.470 -1.826 38.711 1.00 86.12 201 MET A CA 1
ATOM 1566 C C . MET A 1 201 ? -9.932 -2.575 37.448 1.00 86.12 201 MET A C 1
ATOM 1568 O O . MET A 1 201 ? -10.847 -3.406 37.500 1.00 86.12 201 MET A O 1
ATOM 1572 N N . SER A 1 202 ? -9.337 -2.276 36.289 1.00 87.00 202 SER A N 1
ATOM 1573 C CA . SER A 1 202 ? -9.656 -2.965 35.034 1.00 87.00 202 SER A CA 1
ATOM 1574 C C . SER A 1 202 ? -9.181 -4.417 35.043 1.00 87.00 202 SER A C 1
ATOM 1576 O O . SER A 1 202 ? -9.880 -5.285 34.514 1.00 87.00 202 SER A O 1
ATOM 1578 N N . ASP A 1 203 ? -8.016 -4.686 35.631 1.00 85.31 203 ASP A N 1
ATOM 1579 C CA . ASP A 1 203 ? -7.460 -6.031 35.746 1.00 85.31 203 ASP A CA 1
ATOM 1580 C C . ASP A 1 203 ? -8.295 -6.899 36.700 1.00 85.31 203 ASP A C 1
ATOM 1582 O O . ASP A 1 203 ? -8.657 -8.018 36.325 1.00 85.31 203 ASP A O 1
ATOM 1586 N N . ASP A 1 204 ? -8.703 -6.355 37.852 1.00 85.50 204 ASP A N 1
ATOM 1587 C CA . ASP A 1 204 ? -9.570 -7.029 38.832 1.00 85.50 204 ASP A CA 1
ATOM 1588 C C . ASP A 1 204 ? -10.954 -7.383 38.266 1.00 85.50 204 ASP A C 1
ATOM 1590 O O . ASP A 1 204 ? -11.568 -8.385 38.641 1.00 85.50 204 ASP A O 1
ATOM 1594 N N . SER A 1 205 ? -11.461 -6.563 37.342 1.00 84.69 205 SER A N 1
ATOM 1595 C CA . SER A 1 205 ? -12.777 -6.740 36.719 1.00 84.69 205 SER A CA 1
ATOM 1596 C C . SER A 1 205 ? -12.750 -7.495 35.381 1.00 84.69 205 SER A C 1
ATOM 1598 O O . SER A 1 205 ? -13.792 -7.601 34.728 1.00 84.69 205 SER A O 1
ATOM 1600 N N . ASP A 1 206 ? -11.583 -8.005 34.961 1.00 86.38 206 ASP A N 1
ATOM 1601 C CA . ASP A 1 206 ? -11.321 -8.607 33.640 1.00 86.38 206 ASP A CA 1
ATOM 1602 C C . ASP A 1 206 ? -11.902 -7.786 32.466 1.00 86.38 206 ASP A C 1
ATOM 1604 O O . ASP A 1 206 ? -12.478 -8.299 31.496 1.00 86.38 206 ASP A O 1
ATOM 1608 N N . CYS A 1 207 ? -11.766 -6.465 32.570 1.00 91.56 207 CYS A N 1
ATOM 1609 C CA . CYS A 1 207 ? -12.176 -5.511 31.549 1.00 91.56 207 CYS A CA 1
ATOM 1610 C C . CYS A 1 207 ? -10.979 -5.058 30.704 1.00 91.56 207 CYS A C 1
ATOM 1612 O O . CYS A 1 207 ? -9.815 -5.260 31.055 1.00 91.56 207 CYS A O 1
ATOM 1614 N N . HIS A 1 208 ? -11.277 -4.457 29.553 1.00 94.00 208 HIS A N 1
ATOM 1615 C CA . HIS A 1 208 ? -10.274 -3.851 28.678 1.00 94.00 208 HIS A CA 1
ATOM 1616 C C . HIS A 1 208 ? -10.282 -2.343 28.837 1.00 94.00 208 HIS A C 1
ATOM 1618 O O . HIS A 1 208 ? -11.319 -1.712 28.625 1.00 94.00 208 HIS A O 1
ATOM 1624 N N . LEU A 1 209 ? -9.125 -1.765 29.145 1.00 94.44 209 LEU A N 1
ATOM 1625 C CA . LEU A 1 209 ? -8.967 -0.318 29.185 1.00 94.44 209 LEU A CA 1
ATOM 1626 C C . LEU A 1 209 ? -9.270 0.296 27.820 1.00 94.44 209 LEU A C 1
ATOM 1628 O O . LEU A 1 209 ? -8.868 -0.251 26.794 1.00 94.44 209 LEU A O 1
ATOM 1632 N N . ALA A 1 210 ? -9.965 1.431 27.807 1.00 95.19 210 ALA A N 1
ATOM 1633 C CA . ALA A 1 210 ? -10.318 2.138 26.585 1.00 95.19 210 ALA A CA 1
ATOM 1634 C C . ALA A 1 210 ? -10.219 3.665 26.729 1.00 95.19 210 ALA A C 1
ATOM 1636 O O . ALA A 1 210 ? -10.595 4.231 27.755 1.00 95.19 210 ALA A O 1
ATOM 1637 N N . ILE A 1 211 ? -9.782 4.345 25.666 1.00 93.94 211 ILE A N 1
ATOM 1638 C CA . ILE A 1 211 ? -9.697 5.812 25.565 1.00 93.94 211 ILE A CA 1
ATOM 1639 C C . ILE A 1 211 ? -10.387 6.277 24.284 1.00 93.94 211 ILE A C 1
ATOM 1641 O O . ILE A 1 211 ? -10.205 5.690 23.218 1.00 93.94 211 ILE A O 1
ATOM 1645 N N . PHE A 1 212 ? -11.150 7.369 24.362 1.00 94.62 212 PHE A N 1
ATOM 1646 C CA . PHE A 1 212 ? -11.756 8.021 23.199 1.00 94.62 212 PHE A CA 1
ATOM 1647 C C . PHE A 1 212 ? -10.852 9.141 22.657 1.00 94.62 212 PHE A C 1
ATOM 1649 O O . PHE A 1 212 ? -10.836 10.248 23.191 1.00 94.62 212 PHE A O 1
ATOM 1656 N N . ILE A 1 213 ? -10.109 8.872 21.578 1.00 94.19 213 ILE A N 1
ATOM 1657 C CA . ILE A 1 213 ? -8.984 9.737 21.177 1.00 94.19 213 ILE A CA 1
ATOM 1658 C C . ILE A 1 213 ? -9.388 10.954 20.323 1.00 94.19 213 ILE A C 1
ATOM 1660 O O . ILE A 1 213 ? -8.813 12.032 20.462 1.00 94.19 213 ILE A O 1
ATOM 1664 N N . ASN A 1 214 ? -10.415 10.851 19.472 1.00 94.62 214 ASN A N 1
ATOM 1665 C CA . ASN A 1 214 ? -10.830 11.933 18.559 1.00 94.62 214 ASN A CA 1
ATOM 1666 C C . ASN A 1 214 ? -12.131 12.649 18.988 1.00 94.62 214 ASN A C 1
ATOM 1668 O O . ASN A 1 214 ? -12.862 13.195 18.152 1.00 94.62 214 ASN A O 1
ATOM 1672 N N . GLU A 1 215 ? -12.404 12.699 20.296 1.00 92.19 215 GLU A N 1
ATOM 1673 C CA . GLU A 1 215 ? -13.609 13.294 20.897 1.00 92.19 215 GLU A CA 1
ATOM 1674 C C . GLU A 1 215 ? -13.886 14.731 20.413 1.00 92.19 215 GLU A C 1
ATOM 1676 O O . GLU A 1 215 ? -15.019 15.075 20.052 1.00 92.19 215 GLU A O 1
ATOM 1681 N N . ASN A 1 216 ? -12.847 15.571 20.363 1.00 91.19 216 ASN A N 1
ATOM 1682 C CA . ASN A 1 216 ? -12.964 16.979 19.975 1.00 91.19 216 ASN A CA 1
ATOM 1683 C C . ASN A 1 216 ? -13.468 17.139 18.534 1.00 91.19 216 ASN A C 1
ATOM 1685 O O . ASN A 1 216 ? -14.350 17.960 18.271 1.00 91.19 216 ASN A O 1
ATOM 1689 N N . PHE A 1 217 ? -12.947 16.334 17.604 1.00 89.44 217 PHE A N 1
ATOM 1690 C CA . PHE A 1 217 ? -13.370 16.380 16.206 1.00 89.44 217 PHE A CA 1
ATOM 1691 C C . PHE A 1 217 ? -14.788 15.830 16.026 1.00 89.44 217 PHE A C 1
ATOM 1693 O O . PHE A 1 217 ? -15.600 16.439 15.329 1.00 89.44 217 PHE A O 1
ATOM 1700 N N . CYS A 1 218 ? -15.130 14.742 16.723 1.00 89.69 218 CYS A N 1
ATOM 1701 C CA . CYS A 1 218 ? -16.496 14.217 16.740 1.00 89.69 218 CYS A CA 1
ATOM 1702 C C . CYS A 1 218 ? -17.496 15.271 17.239 1.00 89.69 218 CYS A C 1
ATOM 1704 O O . CYS A 1 218 ? -18.563 15.465 16.652 1.00 89.69 218 CYS A O 1
ATOM 1706 N N . SER A 1 219 ? -17.138 15.987 18.307 1.00 89.50 219 SER A N 1
ATOM 1707 C CA . SER A 1 219 ? -17.952 17.062 18.879 1.00 89.50 219 SER A CA 1
ATOM 1708 C C . SER A 1 219 ? -18.107 18.240 17.916 1.00 89.50 219 SER A C 1
ATOM 1710 O O . SER A 1 219 ? -19.210 18.766 17.765 1.00 89.50 219 SER A O 1
ATOM 1712 N N . TYR A 1 220 ? -17.029 18.628 17.228 1.00 88.56 220 TYR A N 1
ATOM 1713 C CA . TYR A 1 220 ? -17.068 19.637 16.170 1.00 88.56 220 TYR A CA 1
ATOM 1714 C C . TYR A 1 220 ? -18.015 19.229 15.033 1.00 88.56 220 TYR A C 1
ATOM 1716 O O . TYR A 1 220 ? -18.914 19.994 14.690 1.00 88.56 220 TYR A O 1
ATOM 1724 N N . CYS A 1 221 ? -17.889 18.008 14.506 1.00 86.25 221 CYS A N 1
ATOM 1725 C CA . CYS A 1 221 ? -18.725 17.528 13.405 1.00 86.25 221 CYS A CA 1
ATOM 1726 C C . CYS A 1 221 ? -20.210 17.475 13.781 1.00 86.25 221 CYS A C 1
ATOM 1728 O O . CYS A 1 221 ? -21.064 17.894 12.998 1.00 86.25 221 CYS A O 1
ATOM 1730 N N . LYS A 1 222 ? -20.530 17.017 14.999 1.00 85.88 222 LYS A N 1
ATOM 1731 C CA . LYS A 1 222 ? -21.908 17.016 15.515 1.00 85.88 222 LYS A CA 1
ATOM 1732 C C . LYS A 1 222 ? -22.505 18.424 15.552 1.00 85.88 222 LYS A C 1
ATOM 1734 O O . LYS A 1 222 ? -23.653 18.594 15.150 1.00 85.88 222 LYS A O 1
ATOM 1739 N N . LYS A 1 223 ? -21.733 19.424 15.994 1.00 87.94 223 LYS A N 1
ATOM 1740 C CA . LYS A 1 223 ? -22.170 20.830 16.038 1.00 87.94 223 LYS A CA 1
ATOM 1741 C C . LYS A 1 223 ? -22.328 21.422 14.638 1.00 87.94 223 LYS A C 1
ATOM 1743 O O . LYS A 1 223 ? -23.371 21.992 14.343 1.00 87.94 223 LYS A O 1
ATOM 1748 N N . GLN A 1 224 ? -21.320 21.253 13.785 1.00 87.06 224 GLN A N 1
ATOM 1749 C CA . GLN A 1 224 ? -21.260 21.872 12.461 1.00 87.06 224 GLN A CA 1
ATOM 1750 C C . GLN A 1 224 ? -22.304 21.303 11.492 1.00 87.06 224 GLN A C 1
ATOM 1752 O O . GLN A 1 224 ? -22.905 22.047 10.724 1.00 87.06 224 GLN A O 1
ATOM 1757 N N . TYR A 1 225 ? -22.521 19.987 11.522 1.00 84.31 225 TYR A N 1
ATOM 1758 C CA . TYR A 1 225 ? -23.344 19.297 10.525 1.00 84.31 225 TYR A CA 1
ATOM 1759 C C . TYR A 1 225 ? -24.670 18.771 11.079 1.00 84.31 225 TYR A C 1
ATOM 1761 O O . TYR A 1 225 ? -25.440 18.174 10.329 1.00 84.31 225 TYR A O 1
ATOM 1769 N N . SER A 1 226 ? -24.948 18.961 12.374 1.00 80.25 226 SER A N 1
ATOM 1770 C CA . SER A 1 226 ? -26.195 18.545 13.043 1.00 80.25 226 SER A CA 1
ATOM 1771 C C . SER A 1 226 ? -26.598 17.086 12.760 1.00 80.25 226 SER A C 1
ATOM 1773 O O . SER A 1 226 ? -27.779 16.774 12.648 1.00 80.25 226 SER A O 1
ATOM 1775 N N . GLY A 1 227 ? -25.617 16.193 12.580 1.00 70.94 227 GLY A N 1
ATOM 1776 C CA . GLY A 1 227 ? -25.844 14.777 12.259 1.00 70.94 227 GLY A CA 1
ATOM 1777 C C . GLY A 1 227 ? -26.262 14.470 10.813 1.00 70.94 227 GLY A C 1
ATOM 1778 O O . GLY A 1 227 ? -26.573 13.323 10.517 1.00 70.94 227 GLY A O 1
ATOM 1779 N N . LYS A 1 228 ? -26.257 15.451 9.901 1.00 74.69 228 LYS A N 1
ATOM 1780 C CA . LYS A 1 228 ? -26.648 15.259 8.489 1.00 74.69 228 LYS A CA 1
ATOM 1781 C C . LYS A 1 228 ? -25.637 14.460 7.665 1.00 74.69 228 LYS A C 1
ATOM 1783 O O . LYS A 1 228 ? -26.001 13.894 6.641 1.00 74.69 228 LYS A O 1
ATOM 1788 N N . LEU A 1 229 ? -24.372 14.447 8.082 1.00 80.31 229 LEU A N 1
ATOM 1789 C CA . LEU A 1 229 ? -23.294 13.735 7.401 1.00 80.31 229 LEU A CA 1
ATOM 1790 C C . LEU A 1 229 ? -22.884 12.498 8.199 1.00 80.31 229 LEU A C 1
ATOM 1792 O O . LEU A 1 229 ? -22.710 12.559 9.417 1.00 80.31 229 LEU A O 1
ATOM 1796 N N . ASN A 1 230 ? -22.695 11.387 7.490 1.00 85.62 230 ASN A N 1
ATOM 1797 C CA . ASN A 1 230 ? -22.169 10.155 8.059 1.00 85.62 230 ASN A CA 1
ATOM 1798 C C . ASN A 1 230 ? -20.636 10.214 8.073 1.00 85.62 230 ASN A C 1
ATOM 1800 O O . ASN A 1 230 ? -20.013 10.101 7.020 1.00 85.62 230 ASN A O 1
ATOM 1804 N N . PHE A 1 231 ? -20.050 10.384 9.258 1.00 90.19 231 PHE A N 1
ATOM 1805 C CA . PHE A 1 231 ? -18.602 10.448 9.484 1.00 90.19 231 PHE A CA 1
ATOM 1806 C C . PHE A 1 231 ? -17.997 9.094 9.879 1.00 90.19 231 PHE A C 1
ATOM 1808 O O . PHE A 1 231 ? -17.058 9.061 10.665 1.00 90.19 231 PHE A O 1
ATOM 1815 N N . LYS A 1 232 ? -18.517 7.972 9.372 1.00 95.00 232 LYS A N 1
ATOM 1816 C CA . LYS A 1 232 ? -17.926 6.641 9.580 1.00 95.00 232 LYS A CA 1
ATOM 1817 C C . LYS A 1 232 ? -16.407 6.671 9.354 1.00 95.00 232 LYS A C 1
ATOM 1819 O O . LYS A 1 232 ? -15.940 7.193 8.341 1.00 95.00 232 LYS A O 1
ATOM 1824 N N . ILE A 1 233 ? -15.648 6.075 10.277 1.00 97.56 233 ILE A N 1
ATOM 1825 C CA . ILE A 1 233 ? -14.208 5.871 10.080 1.00 97.56 233 ILE A CA 1
ATOM 1826 C C . ILE A 1 233 ? -14.016 4.892 8.925 1.00 97.56 233 ILE A C 1
ATOM 1828 O O . ILE A 1 233 ? -14.565 3.788 8.963 1.00 97.56 233 ILE A O 1
ATOM 1832 N N . SER A 1 234 ? -13.271 5.304 7.904 1.00 97.00 234 SER A N 1
ATOM 1833 C CA . SER A 1 234 ? -13.048 4.523 6.683 1.00 97.00 234 SER A CA 1
ATOM 1834 C C . SER A 1 234 ? -11.613 4.025 6.532 1.00 97.00 234 SER A C 1
ATOM 1836 O O . SER A 1 234 ? -11.405 3.074 5.789 1.00 97.00 234 SER A O 1
ATOM 1838 N N . SER A 1 235 ? -10.655 4.609 7.256 1.00 97.31 235 SER A N 1
ATOM 1839 C CA . SER A 1 235 ? -9.275 4.122 7.327 1.00 97.31 235 SER A CA 1
ATOM 1840 C C . SER A 1 235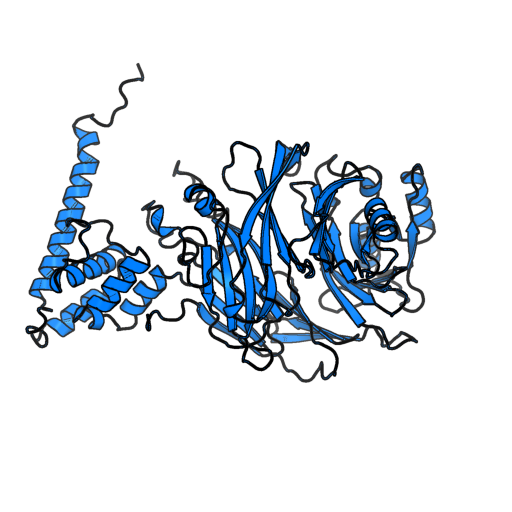 ? -8.591 4.584 8.616 1.00 97.31 235 SER A C 1
ATOM 1842 O O . SER A 1 235 ? -8.848 5.690 9.103 1.00 97.31 235 SER A O 1
ATOM 1844 N N . LEU A 1 236 ? -7.684 3.765 9.145 1.00 97.31 236 LEU A N 1
ATOM 1845 C CA . LEU A 1 236 ? -6.808 4.101 10.268 1.00 97.31 236 LEU A CA 1
ATOM 1846 C C . LEU A 1 236 ? -5.392 3.614 9.970 1.00 97.31 236 LEU A C 1
ATOM 1848 O O . LEU A 1 236 ? -5.222 2.480 9.531 1.00 97.31 236 LEU A O 1
ATOM 1852 N N . LEU A 1 237 ? -4.398 4.453 10.250 1.00 96.25 237 LEU A N 1
ATOM 1853 C CA . LEU A 1 237 ? -2.983 4.092 10.200 1.00 96.25 237 LEU A CA 1
ATOM 1854 C C . LEU A 1 237 ? -2.279 4.707 11.407 1.00 96.25 237 LEU A C 1
ATOM 1856 O O . LEU A 1 237 ? -2.336 5.919 11.593 1.00 96.25 237 LEU A O 1
ATOM 1860 N N . TYR A 1 238 ? -1.602 3.892 12.208 1.00 95.12 238 TYR A N 1
ATOM 1861 C CA . TYR A 1 238 ? -0.579 4.394 13.121 1.00 95.12 238 TYR A CA 1
ATOM 1862 C C . TYR A 1 238 ? 0.774 4.355 12.415 1.00 95.12 238 TYR A C 1
ATOM 1864 O O . TYR A 1 238 ? 1.095 3.358 11.769 1.00 95.12 238 TYR A O 1
ATOM 1872 N N . ASN A 1 239 ? 1.551 5.425 12.544 1.00 93.75 239 ASN A N 1
ATOM 1873 C CA . ASN A 1 239 ? 2.934 5.462 12.094 1.00 93.75 239 ASN A CA 1
ATOM 1874 C C . ASN A 1 239 ? 3.850 5.774 13.286 1.00 93.75 239 ASN A C 1
ATOM 1876 O O . ASN A 1 239 ? 3.614 6.751 14.001 1.00 93.75 239 ASN A O 1
ATOM 1880 N N . GLU A 1 240 ? 4.856 4.924 13.496 1.00 91.19 240 GLU A N 1
ATOM 1881 C CA . GLU A 1 240 ? 5.792 4.999 14.623 1.00 91.19 240 GLU A CA 1
ATOM 1882 C C . GLU A 1 240 ? 6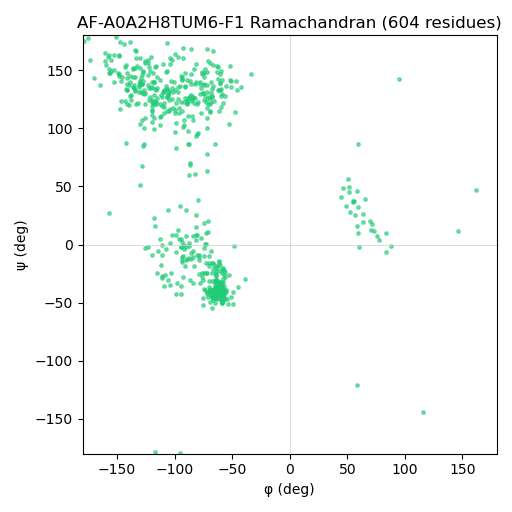.761 6.176 14.470 1.00 91.19 240 GLU A C 1
ATOM 1884 O O . GLU A 1 240 ? 6.997 6.915 15.428 1.00 91.19 240 GLU A O 1
ATOM 1889 N N . GLU A 1 241 ? 7.257 6.408 13.256 1.00 91.31 241 GLU A N 1
ATOM 1890 C CA . GLU A 1 241 ? 8.277 7.407 12.952 1.00 91.31 241 GLU A CA 1
ATOM 1891 C C . GLU A 1 241 ? 7.789 8.815 13.308 1.00 91.31 241 GLU A C 1
ATOM 1893 O O . GLU A 1 241 ? 8.499 9.572 13.973 1.00 91.31 241 GLU A O 1
ATOM 1898 N N . ILE A 1 242 ? 6.547 9.157 12.950 1.00 93.50 242 ILE A N 1
ATOM 1899 C CA . ILE A 1 242 ? 5.915 10.431 13.337 1.00 93.50 242 ILE A CA 1
ATOM 1900 C C . ILE A 1 242 ? 5.054 10.334 14.603 1.00 93.50 242 ILE A C 1
ATOM 1902 O O . ILE A 1 242 ? 4.492 11.341 15.033 1.00 93.50 242 ILE A O 1
ATOM 1906 N N . ASN A 1 243 ? 4.926 9.137 15.181 1.00 92.81 243 ASN A N 1
ATOM 1907 C CA . ASN A 1 243 ? 4.135 8.819 16.371 1.00 92.81 243 ASN A CA 1
ATOM 1908 C C . ASN A 1 243 ? 2.710 9.409 16.361 1.00 92.81 243 ASN A C 1
ATOM 1910 O O . ASN A 1 243 ? 2.252 10.046 17.319 1.00 92.81 243 ASN A O 1
ATOM 1914 N N . THR A 1 244 ? 1.998 9.221 15.250 1.00 95.25 244 THR A N 1
ATOM 1915 C CA . THR A 1 244 ? 0.631 9.734 15.085 1.00 95.25 244 THR A CA 1
ATOM 1916 C C . THR A 1 244 ? -0.312 8.674 14.540 1.00 95.25 244 THR A C 1
ATOM 1918 O O . THR A 1 244 ? 0.087 7.757 13.821 1.00 95.25 244 THR A O 1
ATOM 1921 N N . VAL A 1 245 ? -1.594 8.832 14.866 1.00 97.19 245 VAL A N 1
ATOM 1922 C CA . VAL A 1 245 ? -2.697 8.121 14.225 1.00 97.19 245 VAL A CA 1
ATOM 1923 C C . VAL A 1 245 ? -3.280 9.003 13.129 1.00 97.19 245 VAL A C 1
ATOM 1925 O O . VAL A 1 245 ? -3.835 10.075 13.394 1.00 97.19 245 VAL A O 1
ATOM 1928 N N . ALA A 1 246 ? -3.197 8.522 11.897 1.00 97.81 246 ALA A N 1
ATOM 1929 C CA . ALA A 1 246 ? -3.899 9.063 10.754 1.00 97.81 246 ALA A CA 1
ATOM 1930 C C . ALA A 1 246 ? -5.305 8.459 10.663 1.00 97.81 246 ALA A C 1
ATOM 1932 O O . ALA A 1 246 ? -5.481 7.240 10.613 1.00 97.81 246 ALA A O 1
ATOM 1933 N N . ILE A 1 247 ? -6.313 9.330 10.660 1.00 98.25 247 ILE A N 1
ATOM 1934 C CA . ILE A 1 247 ? -7.731 8.974 10.721 1.00 98.25 247 ILE A CA 1
ATOM 1935 C C . ILE A 1 247 ? -8.423 9.491 9.462 1.00 98.25 247 ILE A C 1
ATOM 1937 O O . ILE A 1 247 ? -8.511 10.702 9.239 1.00 98.25 247 ILE A O 1
ATOM 1941 N N . GLY A 1 248 ? -8.925 8.564 8.650 1.00 97.44 248 GLY A N 1
ATOM 1942 C CA . GLY A 1 248 ? -9.701 8.842 7.448 1.00 97.44 248 GLY A CA 1
ATOM 1943 C C . GLY A 1 248 ? -11.196 8.623 7.663 1.00 97.44 248 GLY A C 1
ATOM 1944 O O . GLY A 1 248 ? -11.615 7.677 8.337 1.00 97.44 248 GLY A O 1
ATOM 1945 N N . TYR A 1 249 ? -12.007 9.503 7.078 1.00 96.69 249 TYR A N 1
ATOM 1946 C CA . TYR A 1 249 ? -13.463 9.494 7.222 1.00 96.69 249 TYR A CA 1
ATOM 1947 C C . TYR A 1 249 ? -14.161 9.235 5.881 1.00 96.69 249 TYR A C 1
ATOM 1949 O O . TYR A 1 249 ? -13.672 9.624 4.816 1.00 96.69 249 TYR A O 1
ATOM 1957 N N . SER A 1 250 ? -15.374 8.675 5.934 1.00 95.44 250 SER A N 1
ATOM 1958 C CA . SER A 1 250 ? -16.217 8.391 4.760 1.00 95.44 250 SER A CA 1
ATOM 1959 C C . SER A 1 250 ? -16.620 9.624 3.945 1.00 95.44 250 SER A C 1
ATOM 1961 O O . SER A 1 250 ? -17.101 9.501 2.826 1.00 95.44 250 SER A O 1
ATOM 1963 N N . THR A 1 251 ? -16.431 10.820 4.496 1.00 93.31 251 THR A N 1
ATOM 1964 C CA . THR A 1 251 ? -16.727 12.108 3.853 1.00 93.31 251 THR A CA 1
ATOM 1965 C C . THR A 1 251 ? -15.505 12.745 3.191 1.00 93.31 251 THR A C 1
ATOM 1967 O O . THR A 1 251 ? -15.586 13.891 2.760 1.00 93.31 251 THR A O 1
ATOM 1970 N N . GLY A 1 252 ? -14.361 12.056 3.169 1.00 94.06 252 GLY A N 1
ATOM 1971 C CA . GLY A 1 252 ? -13.096 12.567 2.637 1.00 94.06 252 GLY A CA 1
ATOM 1972 C C . GLY A 1 252 ? -12.292 13.412 3.621 1.00 94.06 252 GLY A C 1
ATOM 1973 O O . GLY A 1 252 ? -11.152 13.761 3.316 1.00 94.06 252 GLY A O 1
ATOM 1974 N N . HIS A 1 253 ? -12.848 13.721 4.799 1.00 94.44 253 HIS A N 1
ATOM 1975 C CA . HIS A 1 253 ? -12.099 14.388 5.862 1.00 94.44 253 HIS A CA 1
ATOM 1976 C C . HIS A 1 253 ? -10.936 13.498 6.312 1.00 94.44 253 HIS A C 1
ATOM 1978 O O . HIS A 1 253 ? -10.999 12.268 6.226 1.00 94.44 253 HIS A O 1
ATOM 1984 N N . PHE A 1 254 ? -9.888 14.135 6.819 1.00 95.50 254 PHE A N 1
ATOM 1985 C CA . PHE A 1 254 ? -8.671 13.464 7.256 1.00 95.50 254 PHE A CA 1
ATOM 1986 C C . PHE A 1 254 ? -8.064 14.192 8.451 1.00 95.50 254 PHE A C 1
ATOM 1988 O O . PHE A 1 254 ? -8.065 15.422 8.491 1.00 95.50 254 PHE A O 1
ATOM 1995 N N . GLN A 1 255 ? -7.539 13.449 9.418 1.00 96.00 255 GLN A N 1
ATOM 1996 C CA . GLN A 1 255 ? -6.997 13.987 10.661 1.00 96.00 255 GLN A CA 1
ATOM 1997 C C . GLN A 1 255 ? -5.702 13.266 11.043 1.00 96.00 255 GLN A C 1
ATOM 1999 O O . GLN A 1 255 ? -5.639 12.045 10.956 1.00 96.00 255 GLN A O 1
ATOM 2004 N N . LEU A 1 256 ? -4.712 14.012 11.540 1.00 97.12 256 LEU A N 1
ATOM 2005 C CA . LEU A 1 256 ? -3.566 13.464 12.268 1.00 97.12 256 LEU A CA 1
ATOM 2006 C C . LEU A 1 256 ? -3.697 13.776 13.748 1.00 97.12 256 LEU A C 1
ATOM 2008 O O . LEU A 1 256 ? -3.874 14.935 14.146 1.00 97.12 256 LEU A O 1
ATOM 2012 N N . TRP A 1 257 ? -3.593 12.731 14.552 1.00 96.69 257 TRP A N 1
ATOM 2013 C CA . TRP A 1 257 ? -3.694 12.792 15.996 1.00 96.69 257 TRP A CA 1
ATOM 2014 C C . TRP A 1 257 ? -2.398 12.288 16.630 1.00 96.69 257 TRP A C 1
ATOM 2016 O O . TRP A 1 257 ? -1.960 11.180 16.347 1.00 96.69 257 TRP A O 1
ATOM 2026 N N . ASP A 1 258 ? -1.764 13.122 17.444 1.00 95.00 258 ASP A N 1
ATOM 2027 C CA . ASP A 1 258 ? -0.460 12.859 18.050 1.00 95.00 258 ASP A CA 1
ATOM 2028 C C . ASP A 1 258 ? -0.613 12.042 19.338 1.00 95.00 258 ASP A C 1
ATOM 2030 O O . ASP A 1 258 ? -1.341 12.452 20.248 1.00 95.00 258 ASP A O 1
ATOM 2034 N N . CYS A 1 259 ? 0.085 10.904 19.412 1.00 92.94 259 CYS A N 1
ATOM 2035 C CA . CYS A 1 259 ? -0.035 9.951 20.517 1.00 92.94 259 CYS A CA 1
ATOM 2036 C C . CYS A 1 259 ? 0.719 10.363 21.786 1.00 92.94 259 CYS A C 1
ATOM 2038 O O . CYS A 1 259 ? 0.504 9.768 22.840 1.00 92.94 259 CYS A O 1
ATOM 2040 N N . LYS A 1 260 ? 1.606 11.362 21.711 1.00 90.94 260 LYS A N 1
ATOM 2041 C CA . LYS A 1 260 ? 2.303 11.906 22.883 1.00 90.94 260 LYS A CA 1
ATOM 2042 C C . LYS A 1 260 ? 1.585 13.128 23.443 1.00 90.94 260 LYS A C 1
ATOM 2044 O O . LYS A 1 260 ? 1.437 13.262 24.650 1.00 90.94 260 LYS A O 1
ATOM 2049 N N . MET A 1 261 ? 1.132 14.022 22.569 1.00 91.12 261 MET A N 1
ATOM 2050 C CA . MET A 1 261 ? 0.414 15.243 22.933 1.00 91.12 261 MET A CA 1
ATOM 2051 C C . MET A 1 261 ? -1.086 15.022 23.156 1.00 91.12 261 MET A C 1
ATOM 2053 O O . MET A 1 261 ? -1.765 15.951 23.596 1.00 91.12 261 MET A O 1
ATOM 2057 N N . MET A 1 262 ? -1.618 13.849 22.798 1.00 91.31 262 MET A N 1
ATOM 2058 C CA . MET A 1 262 ? -3.033 13.483 22.931 1.00 91.31 262 MET A CA 1
ATOM 2059 C C . MET A 1 262 ? -3.985 14.464 22.229 1.00 91.31 262 MET A C 1
ATOM 2061 O O . MET A 1 262 ? -5.067 14.798 22.725 1.00 91.31 262 MET A O 1
ATOM 2065 N N . ARG A 1 263 ? -3.583 14.984 21.062 1.00 93.38 263 ARG A N 1
ATOM 2066 C CA . ARG A 1 263 ? -4.354 16.013 20.351 1.00 93.38 263 ARG A CA 1
ATOM 2067 C C . ARG A 1 263 ? -4.213 15.935 18.844 1.00 93.38 263 ARG A C 1
ATOM 2069 O O . ARG A 1 263 ? -3.273 15.383 18.291 1.00 93.38 263 ARG A O 1
ATOM 2076 N N . THR A 1 264 ? -5.146 16.595 18.170 1.00 95.19 264 THR A N 1
ATOM 2077 C CA . THR A 1 264 ? -5.080 16.787 16.719 1.00 95.19 264 THR A CA 1
ATOM 2078 C C . THR A 1 264 ? -3.988 17.785 16.368 1.00 95.19 264 THR A C 1
ATOM 2080 O O . THR A 1 264 ? -4.031 18.913 16.858 1.00 95.19 264 THR A O 1
ATOM 2083 N N . ILE A 1 265 ? -3.055 17.392 15.503 1.00 95.19 265 ILE A N 1
ATOM 2084 C CA . ILE A 1 265 ? -1.995 18.273 14.987 1.00 95.19 265 ILE A CA 1
ATOM 2085 C C . ILE A 1 265 ? -2.280 18.744 13.559 1.00 95.19 265 ILE A C 1
ATOM 2087 O O . ILE A 1 265 ? -1.846 19.822 13.163 1.00 95.19 265 ILE A O 1
ATOM 2091 N N . TYR A 1 266 ? -3.077 17.982 12.808 1.00 94.88 266 TYR A N 1
ATOM 2092 C CA . TYR A 1 266 ? -3.519 18.360 11.474 1.00 94.88 266 TYR A CA 1
ATOM 2093 C C . TYR A 1 266 ? -4.937 17.862 11.200 1.00 94.88 266 TYR A C 1
ATOM 2095 O O . TYR A 1 266 ? -5.336 16.789 11.652 1.00 94.88 266 TYR A O 1
ATOM 2103 N N . LEU A 1 267 ? -5.709 18.664 10.467 1.00 93.56 267 LEU A N 1
ATOM 2104 C CA . LEU A 1 267 ? -7.078 18.353 10.086 1.00 93.56 267 LEU A CA 1
ATOM 2105 C C . LEU A 1 267 ? -7.394 18.952 8.713 1.00 93.56 267 LEU A C 1
ATOM 2107 O O . LEU A 1 267 ? -7.458 20.174 8.560 1.00 93.56 267 LEU A O 1
ATOM 2111 N N . LEU A 1 268 ? -7.678 18.088 7.743 1.00 91.06 268 LEU A N 1
ATOM 2112 C CA . LEU A 1 268 ? -8.267 18.459 6.464 1.00 91.06 268 LEU A CA 1
ATOM 2113 C C . LEU A 1 268 ? -9.784 18.605 6.644 1.00 91.06 268 LEU A C 1
ATOM 2115 O O . LEU A 1 268 ? -10.535 17.630 6.581 1.00 91.06 268 LEU A O 1
ATOM 2119 N N . LYS A 1 269 ? -10.220 19.838 6.920 1.00 82.25 269 LYS A N 1
ATOM 2120 C CA . LYS A 1 269 ? -11.628 20.172 7.199 1.00 82.25 269 LYS A CA 1
ATOM 2121 C C . LYS A 1 269 ? -12.513 20.187 5.957 1.00 82.25 269 LYS A C 1
ATOM 2123 O O . LYS A 1 269 ? -13.702 19.930 6.066 1.00 82.25 269 LYS A O 1
ATOM 2128 N N . GLU A 1 270 ? -11.947 20.522 4.805 1.00 85.19 270 GLU A N 1
ATOM 2129 C CA . GLU A 1 270 ? -12.697 20.742 3.568 1.00 85.19 270 GLU A CA 1
ATOM 2130 C C . GLU A 1 270 ? -12.095 19.879 2.458 1.00 85.19 270 GLU A C 1
ATOM 2132 O O . GLU A 1 270 ? -11.209 20.322 1.722 1.00 85.19 270 GLU A O 1
ATOM 2137 N N . PRO A 1 271 ? -12.506 18.606 2.360 1.00 85.56 271 PRO A N 1
ATOM 2138 C CA . PRO A 1 271 ? -11.993 17.734 1.321 1.00 85.56 271 PRO A CA 1
ATOM 2139 C C . PRO A 1 271 ? -12.493 18.186 -0.053 1.00 85.56 271 PRO A C 1
ATOM 2141 O O . PRO A 1 271 ? -13.691 18.359 -0.271 1.00 85.56 271 PRO A O 1
ATOM 2144 N N . LYS A 1 272 ? -11.569 18.324 -1.011 1.00 81.38 272 LYS A N 1
ATOM 2145 C CA . LYS A 1 272 ? -11.894 18.648 -2.413 1.00 81.38 272 LYS A CA 1
ATOM 2146 C C . LYS A 1 272 ? -12.800 17.594 -3.054 1.00 81.38 272 LYS A C 1
ATOM 2148 O O . LYS A 1 272 ? -13.631 17.917 -3.903 1.00 81.38 272 LYS A O 1
ATOM 2153 N N . CYS A 1 273 ? -12.619 16.330 -2.669 1.00 81.44 273 CYS A N 1
ATOM 2154 C CA . CYS A 1 273 ? -13.444 15.222 -3.116 1.00 81.44 273 CYS A CA 1
ATOM 2155 C C . CYS A 1 273 ? -14.184 14.598 -1.935 1.00 81.44 273 CYS A C 1
ATOM 2157 O O . CYS A 1 273 ? -13.568 14.158 -0.967 1.00 81.44 273 CYS A O 1
ATOM 2159 N N . VAL A 1 274 ? -15.511 14.537 -2.033 1.00 88.00 274 VAL A N 1
ATOM 2160 C CA . VAL A 1 274 ? -16.370 13.901 -1.029 1.00 88.00 274 VAL A CA 1
ATOM 2161 C C . VAL A 1 274 ? -16.471 12.409 -1.353 1.00 88.00 274 VAL A C 1
ATOM 2163 O O . VAL A 1 274 ? -17.505 11.936 -1.808 1.00 88.00 274 VAL A O 1
ATOM 2166 N N . MET A 1 275 ? -15.355 11.704 -1.183 1.00 93.12 275 MET A N 1
ATOM 2167 C CA . MET A 1 275 ? -15.259 10.243 -1.227 1.00 93.12 275 MET A CA 1
ATOM 2168 C C . MET A 1 275 ? -14.554 9.768 0.053 1.00 93.12 275 MET A C 1
ATOM 2170 O O . MET A 1 275 ? -13.692 10.491 0.559 1.00 93.12 275 MET A O 1
ATOM 2174 N N . PRO A 1 276 ? -14.858 8.570 0.575 1.00 96.06 276 PRO A N 1
ATOM 2175 C CA . PRO A 1 276 ? -14.161 7.964 1.700 1.00 96.06 276 PRO A CA 1
ATOM 2176 C C . PRO A 1 276 ? -12.650 7.947 1.515 1.00 96.06 276 PRO A C 1
ATOM 2178 O O . PRO A 1 276 ? -12.157 7.553 0.458 1.00 96.06 276 PRO A O 1
ATOM 2181 N N . VAL A 1 277 ? -11.916 8.302 2.569 1.00 97.44 277 VAL A N 1
ATOM 2182 C CA . VAL A 1 277 ? -10.486 7.985 2.644 1.00 97.44 277 VAL A CA 1
ATOM 2183 C C . VAL A 1 277 ? -10.366 6.480 2.876 1.00 97.44 277 VAL A C 1
ATOM 2185 O O . VAL A 1 277 ? -10.744 5.992 3.936 1.00 97.44 277 VAL A O 1
ATOM 2188 N N . THR A 1 278 ? -9.921 5.741 1.867 1.00 96.50 278 THR A N 1
ATOM 2189 C CA . THR A 1 278 ? -9.869 4.268 1.898 1.00 96.50 278 THR A CA 1
ATOM 2190 C C . THR A 1 278 ? -8.516 3.749 2.341 1.00 96.50 278 THR A C 1
ATOM 2192 O O . THR A 1 278 ? -8.451 2.747 3.040 1.00 96.50 278 THR A O 1
ATOM 2195 N N . HIS A 1 279 ? -7.444 4.441 1.959 1.00 97.56 279 HIS A N 1
ATOM 2196 C CA . HIS A 1 279 ? -6.082 4.027 2.253 1.00 97.56 279 HIS A CA 1
ATOM 2197 C C . HIS A 1 279 ? -5.245 5.233 2.661 1.00 97.56 279 HIS A C 1
ATOM 2199 O O . HIS A 1 279 ? -5.434 6.345 2.152 1.00 97.56 279 HIS A O 1
ATOM 2205 N N . ILE A 1 280 ? -4.320 4.994 3.584 1.00 97.94 280 ILE A N 1
ATOM 2206 C CA . ILE A 1 280 ? -3.307 5.948 4.015 1.00 97.94 280 ILE A CA 1
ATOM 2207 C C . ILE A 1 280 ? -1.987 5.183 4.055 1.00 97.94 280 ILE A C 1
ATOM 2209 O O . ILE A 1 280 ? -1.955 4.085 4.607 1.00 97.94 280 ILE A O 1
ATOM 2213 N N . THR A 1 281 ? -0.916 5.741 3.498 1.00 97.19 281 THR A N 1
ATOM 2214 C CA . THR A 1 281 ? 0.426 5.153 3.610 1.00 97.19 281 THR A CA 1
ATOM 2215 C C . THR A 1 281 ? 1.455 6.223 3.957 1.00 97.19 281 THR A C 1
ATOM 2217 O O . THR A 1 281 ? 1.272 7.400 3.640 1.00 97.19 281 THR A O 1
ATOM 2220 N N . PHE A 1 282 ? 2.527 5.819 4.636 1.00 96.12 282 PHE A N 1
ATOM 2221 C CA . PHE A 1 282 ? 3.641 6.690 5.005 1.00 96.12 282 PHE A CA 1
ATOM 2222 C C . PHE A 1 282 ? 4.826 6.457 4.080 1.00 96.12 282 PHE A C 1
ATOM 2224 O O . PHE A 1 282 ? 5.162 5.312 3.791 1.00 96.12 282 PHE A O 1
ATOM 2231 N N . LEU A 1 283 ? 5.443 7.529 3.598 1.00 94.44 283 LEU A N 1
ATOM 2232 C CA . LEU A 1 283 ? 6.607 7.469 2.730 1.00 94.44 283 LEU A CA 1
ATOM 2233 C C . LEU A 1 283 ? 7.611 8.529 3.170 1.00 94.44 283 LEU A C 1
ATOM 2235 O O . LEU A 1 283 ? 7.284 9.707 3.306 1.00 94.44 283 LEU A O 1
ATOM 2239 N N . GLU A 1 284 ? 8.847 8.111 3.369 1.00 90.44 284 GLU A N 1
ATOM 2240 C CA . GLU A 1 284 ? 9.949 8.986 3.748 1.00 90.44 284 GLU A CA 1
ATOM 2241 C C . GLU A 1 284 ? 10.978 8.987 2.607 1.00 90.44 284 GLU A C 1
ATOM 2243 O O . GLU A 1 284 ? 11.254 7.912 2.081 1.00 90.44 284 GLU A O 1
ATOM 2248 N N . PRO A 1 285 ? 11.512 10.144 2.186 1.00 87.62 285 PRO A N 1
ATOM 2249 C CA . PRO A 1 285 ? 12.586 10.215 1.192 1.00 87.62 285 PRO A CA 1
ATOM 2250 C C . PRO A 1 285 ? 13.912 9.679 1.755 1.00 87.62 285 PRO A C 1
ATOM 2252 O O . PRO A 1 285 ? 14.123 9.701 2.965 1.00 87.62 285 PRO A O 1
ATOM 2255 N N . SER A 1 286 ? 14.820 9.222 0.889 1.00 82.31 286 SER A N 1
ATOM 2256 C CA . SER A 1 286 ? 16.133 8.725 1.338 1.00 82.31 286 SER A CA 1
ATOM 2257 C C . SER A 1 286 ? 17.029 9.845 1.874 1.00 82.31 286 SER A C 1
ATOM 2259 O O . SER A 1 286 ? 17.683 9.675 2.901 1.00 82.31 286 SER A O 1
ATOM 2261 N N . ASP A 1 287 ? 17.003 11.010 1.223 1.00 79.56 287 ASP A N 1
ATOM 2262 C CA . ASP A 1 287 ? 17.713 12.208 1.665 1.00 79.56 287 ASP A CA 1
ATOM 2263 C C . ASP A 1 287 ? 16.781 13.423 1.590 1.00 79.56 287 ASP A C 1
ATOM 2265 O O . ASP A 1 287 ? 16.232 13.749 0.534 1.00 79.56 287 ASP A O 1
ATOM 2269 N N . ASP A 1 288 ? 16.567 14.077 2.733 1.00 81.44 288 ASP A N 1
ATOM 2270 C CA . ASP A 1 288 ? 15.842 15.339 2.813 1.00 81.44 288 ASP A CA 1
ATOM 2271 C C . ASP A 1 288 ? 16.494 16.275 3.841 1.00 81.44 288 ASP A C 1
ATOM 2273 O O . ASP A 1 288 ? 16.537 15.958 5.035 1.00 81.44 288 ASP A O 1
ATOM 2277 N N . PRO A 1 289 ? 16.944 17.471 3.421 1.00 82.62 289 PRO A N 1
ATOM 2278 C CA . PRO A 1 289 ? 17.653 18.392 4.305 1.00 82.62 289 PRO A CA 1
ATOM 2279 C C . PRO A 1 289 ? 16.743 19.097 5.323 1.00 82.62 289 PRO A C 1
ATOM 2281 O O . PRO A 1 289 ? 17.241 19.786 6.211 1.00 82.62 289 PRO A O 1
ATOM 2284 N N . ASN A 1 290 ? 15.416 18.975 5.200 1.00 86.00 290 ASN A N 1
ATOM 2285 C CA . ASN A 1 290 ? 14.431 19.745 5.962 1.00 86.00 290 ASN A CA 1
ATOM 2286 C C . ASN A 1 290 ? 13.551 18.875 6.874 1.00 86.00 290 ASN A C 1
ATOM 2288 O O . ASN A 1 290 ? 12.511 19.349 7.340 1.00 86.00 290 ASN A O 1
ATOM 2292 N N . ASN A 1 291 ? 13.945 17.624 7.136 1.00 90.38 291 ASN A N 1
ATOM 2293 C CA . ASN A 1 291 ? 13.178 16.678 7.948 1.00 90.38 291 ASN A CA 1
ATOM 2294 C C . ASN A 1 291 ? 11.713 16.557 7.478 1.00 90.38 291 ASN A C 1
ATOM 2296 O O . ASN A 1 291 ? 10.777 16.589 8.288 1.00 90.38 291 ASN A O 1
ATOM 2300 N N . LEU A 1 292 ? 11.508 16.443 6.165 1.00 93.12 292 LEU A N 1
ATOM 2301 C CA . LEU A 1 292 ? 10.200 16.176 5.575 1.00 93.12 292 LEU A CA 1
ATOM 2302 C C . LEU A 1 292 ? 9.921 14.674 5.518 1.00 93.12 292 LEU A C 1
ATOM 2304 O O . LEU A 1 292 ? 10.777 13.865 5.173 1.00 93.12 292 LEU A O 1
ATOM 2308 N N . CYS A 1 293 ? 8.675 14.320 5.800 1.00 94.81 293 CYS A N 1
ATOM 2309 C CA . CYS A 1 293 ? 8.105 13.016 5.485 1.00 94.81 293 CYS A CA 1
ATOM 2310 C C . CYS A 1 293 ? 6.726 13.204 4.847 1.00 94.81 293 CYS A C 1
ATOM 2312 O O . CYS A 1 293 ? 6.164 14.306 4.864 1.00 94.81 293 CYS A O 1
ATOM 2314 N N . TYR A 1 294 ? 6.186 12.147 4.247 1.00 96.81 294 TYR A N 1
ATOM 2315 C CA . TYR A 1 294 ? 4.989 12.238 3.424 1.00 96.81 294 TYR A CA 1
ATOM 2316 C C . TYR A 1 294 ? 3.940 11.208 3.818 1.00 96.81 294 TYR A C 1
ATOM 2318 O O . TYR A 1 294 ? 4.239 10.058 4.129 1.00 96.81 294 TYR A O 1
ATOM 2326 N N . LEU A 1 295 ? 2.679 11.624 3.740 1.00 97.56 295 LEU A N 1
ATOM 2327 C CA . LEU A 1 295 ? 1.533 10.728 3.801 1.00 97.56 295 LEU A CA 1
ATOM 2328 C C . LEU A 1 295 ? 0.791 10.747 2.476 1.00 97.56 295 LEU A C 1
ATOM 2330 O O . LEU A 1 295 ? 0.357 11.807 2.020 1.00 97.56 295 LEU A O 1
ATOM 2334 N N . TRP A 1 296 ? 0.588 9.573 1.896 1.00 97.75 296 TRP A N 1
ATOM 2335 C CA . TRP A 1 296 ? -0.381 9.386 0.830 1.00 97.75 296 TRP A CA 1
ATOM 2336 C C . TRP A 1 296 ? -1.758 9.166 1.440 1.00 97.75 296 TRP A C 1
ATOM 2338 O O . TRP A 1 296 ? -1.936 8.297 2.286 1.00 97.75 296 TRP A O 1
ATOM 2348 N N . VAL A 1 297 ? -2.739 9.951 1.003 1.00 97.25 297 VAL A N 1
ATOM 2349 C CA . VAL A 1 297 ? -4.144 9.840 1.404 1.00 97.25 297 VAL A CA 1
ATOM 2350 C C . VAL A 1 297 ? -4.969 9.572 0.152 1.00 97.25 297 VAL A C 1
ATOM 2352 O O . VAL A 1 297 ? -4.965 10.375 -0.782 1.00 97.25 297 VAL A O 1
ATOM 2355 N N . ILE A 1 298 ? -5.661 8.432 0.117 1.00 97.00 298 ILE A N 1
ATOM 2356 C CA . ILE A 1 298 ? -6.377 7.951 -1.066 1.00 97.00 298 ILE A CA 1
ATOM 2357 C C . ILE A 1 298 ? -7.881 7.980 -0.808 1.00 97.00 298 ILE A C 1
ATOM 2359 O O . ILE A 1 298 ? -8.391 7.317 0.095 1.00 97.00 298 ILE A O 1
ATOM 2363 N N . GLN A 1 299 ? -8.602 8.725 -1.639 1.00 95.56 299 GLN A N 1
ATOM 2364 C CA . GLN A 1 299 ? -10.051 8.882 -1.599 1.00 95.56 299 GLN A CA 1
ATOM 2365 C C . GLN A 1 299 ? -10.710 8.071 -2.721 1.00 95.56 299 GLN A C 1
ATOM 2367 O O . GLN A 1 299 ? -10.352 8.234 -3.892 1.00 95.56 299 GLN A O 1
ATOM 2372 N N . SER A 1 300 ? -11.652 7.184 -2.381 1.00 94.75 300 SER A N 1
ATOM 2373 C CA . SER A 1 300 ? -12.225 6.238 -3.346 1.00 94.75 300 SER A CA 1
ATOM 2374 C C . SER A 1 300 ? -13.532 5.572 -2.879 1.00 94.75 300 SER A C 1
ATOM 2376 O O . SER A 1 300 ? -13.629 5.149 -1.734 1.00 94.75 300 SER A O 1
ATOM 2378 N N . ASP A 1 301 ? -14.532 5.440 -3.759 1.00 88.06 301 ASP A N 1
ATOM 2379 C CA . ASP A 1 301 ? -15.789 4.704 -3.492 1.00 88.06 301 ASP A CA 1
ATOM 2380 C C . ASP A 1 301 ? -16.528 4.215 -4.755 1.00 88.06 301 ASP A C 1
ATOM 2382 O O . ASP A 1 301 ? -17.751 4.068 -4.741 1.00 88.06 301 ASP A O 1
ATOM 2386 N N . ASN A 1 302 ? -15.818 3.964 -5.865 1.00 88.88 302 ASN A N 1
ATOM 2387 C CA . ASN A 1 302 ? -16.406 3.603 -7.168 1.00 88.88 302 ASN A CA 1
ATOM 2388 C C . ASN A 1 302 ? -17.362 4.649 -7.782 1.00 88.88 302 ASN A C 1
ATOM 2390 O O . ASN A 1 302 ? -17.824 4.445 -8.903 1.00 88.88 302 ASN A O 1
ATOM 2394 N N . SER A 1 303 ? -17.644 5.780 -7.122 1.00 88.38 303 SER A N 1
ATOM 2395 C CA . SER A 1 303 ? -18.488 6.841 -7.694 1.00 88.38 303 SER A CA 1
ATOM 2396 C C . SER A 1 303 ? -17.748 7.678 -8.742 1.00 88.38 303 SER A C 1
ATOM 2398 O O . SER A 1 303 ? -18.354 8.254 -9.649 1.00 88.38 303 SER A O 1
ATOM 2400 N N . ARG A 1 304 ? -16.423 7.767 -8.602 1.00 89.19 304 ARG A N 1
ATOM 2401 C CA . ARG A 1 304 ? -15.477 8.487 -9.460 1.00 89.19 304 ARG A CA 1
ATOM 2402 C C . ARG A 1 304 ? -14.160 7.725 -9.467 1.00 89.19 304 ARG A C 1
ATOM 2404 O O . ARG A 1 304 ? -13.993 6.765 -8.726 1.00 89.19 304 ARG A O 1
ATOM 2411 N N . LEU A 1 305 ? -13.216 8.161 -10.290 1.00 91.38 305 LEU A N 1
ATOM 2412 C CA . LEU A 1 305 ? -11.860 7.618 -10.251 1.00 91.38 305 LEU A CA 1
ATOM 2413 C C . LEU A 1 305 ? -11.188 7.918 -8.902 1.00 91.38 305 LEU A C 1
ATOM 2415 O O . LEU A 1 305 ? -11.447 8.983 -8.329 1.00 91.38 305 LEU A O 1
ATOM 2419 N N . PRO A 1 306 ? -10.299 7.029 -8.425 1.00 92.81 306 PRO A N 1
ATOM 2420 C CA . PRO A 1 306 ? -9.526 7.266 -7.214 1.00 92.81 306 PRO A CA 1
ATOM 2421 C C . PRO A 1 306 ? -8.748 8.581 -7.286 1.00 92.81 306 PRO A C 1
ATOM 2423 O O . PRO A 1 306 ? -8.114 8.890 -8.297 1.00 92.81 306 PRO A O 1
ATOM 2426 N N . ASN A 1 307 ? -8.780 9.336 -6.191 1.00 92.94 307 ASN A N 1
ATOM 2427 C CA . ASN A 1 307 ? -7.980 10.539 -6.005 1.00 92.94 307 ASN A CA 1
ATOM 2428 C C . ASN A 1 307 ? -6.925 10.255 -4.937 1.00 92.94 307 ASN A C 1
ATOM 2430 O O . ASN A 1 307 ? -7.281 9.827 -3.841 1.00 92.94 307 ASN A O 1
ATOM 2434 N N . ALA A 1 308 ? -5.651 10.496 -5.233 1.00 94.62 308 ALA A N 1
ATOM 2435 C CA . ALA A 1 308 ? -4.571 10.320 -4.264 1.00 94.62 308 ALA A CA 1
ATOM 2436 C C . ALA A 1 308 ? -3.849 11.648 -4.045 1.00 94.62 308 ALA A C 1
ATOM 2438 O O . ALA A 1 308 ? -3.558 12.368 -4.997 1.00 94.62 308 ALA A O 1
ATOM 2439 N N . MET A 1 309 ? -3.565 11.983 -2.793 1.00 95.25 309 MET A N 1
ATOM 2440 C CA . MET A 1 309 ? -2.884 13.221 -2.426 1.00 95.25 309 MET A CA 1
ATOM 2441 C C . MET A 1 309 ? -1.727 12.924 -1.479 1.00 95.25 309 MET A C 1
ATOM 2443 O O . MET A 1 309 ? -1.898 12.208 -0.496 1.00 95.25 309 MET A O 1
ATOM 2447 N N . MET A 1 310 ? -0.561 13.487 -1.781 1.00 96.94 310 MET A N 1
ATOM 2448 C CA . MET A 1 310 ? 0.640 13.379 -0.966 1.00 96.94 310 MET A CA 1
ATOM 2449 C C . MET A 1 310 ? 0.793 14.646 -0.125 1.00 96.94 310 MET A C 1
ATOM 2451 O O . MET A 1 310 ? 0.963 15.754 -0.648 1.00 96.94 310 MET A O 1
ATOM 2455 N N . ILE A 1 311 ? 0.709 14.481 1.189 1.00 96.25 311 ILE A N 1
ATOM 2456 C CA . ILE A 1 311 ? 0.807 15.548 2.180 1.00 96.25 311 ILE A CA 1
ATOM 2457 C C . ILE A 1 311 ? 2.210 15.505 2.767 1.00 96.25 311 ILE A C 1
ATOM 2459 O O . ILE A 1 311 ? 2.577 14.521 3.400 1.00 96.25 311 ILE A O 1
ATOM 2463 N N . ALA A 1 312 ? 2.976 16.575 2.579 1.00 96.44 312 ALA A N 1
ATOM 2464 C CA . ALA A 1 312 ? 4.230 16.769 3.289 1.00 96.44 312 ALA A CA 1
ATOM 2465 C C . ALA A 1 312 ? 3.955 17.163 4.737 1.00 96.44 312 ALA A C 1
ATOM 2467 O O . ALA A 1 312 ? 3.110 18.027 4.990 1.00 96.44 312 ALA A O 1
ATOM 2468 N N . LEU A 1 313 ? 4.707 16.577 5.660 1.00 96.62 313 LEU A N 1
ATOM 2469 C CA . LEU A 1 313 ? 4.742 16.918 7.073 1.00 96.62 313 LEU A CA 1
ATOM 2470 C C . LEU A 1 313 ? 6.153 17.386 7.420 1.00 96.62 313 LEU A C 1
ATOM 2472 O O . LEU A 1 313 ? 7.132 16.711 7.109 1.00 96.62 313 LEU A O 1
ATOM 2476 N N . THR A 1 314 ? 6.250 18.550 8.053 1.00 95.56 314 THR A N 1
ATOM 2477 C CA . THR A 1 314 ? 7.522 19.164 8.437 1.00 95.56 314 THR A CA 1
ATOM 2478 C C . THR A 1 314 ? 7.688 19.102 9.943 1.00 95.56 314 THR A C 1
ATOM 2480 O O . THR A 1 314 ? 6.790 19.501 10.695 1.00 95.56 314 THR A O 1
ATOM 2483 N N . TYR A 1 315 ? 8.863 18.661 10.371 1.00 95.00 315 TYR A N 1
ATOM 2484 C CA . TYR A 1 315 ? 9.241 18.530 11.771 1.00 95.00 315 TYR A CA 1
ATOM 2485 C C . TYR A 1 315 ? 10.543 19.274 12.049 1.00 95.00 315 TYR A C 1
ATOM 2487 O O . TYR A 1 315 ? 11.338 19.525 11.148 1.00 95.00 315 TYR A O 1
ATOM 2495 N N . GLU A 1 316 ? 10.759 19.654 13.305 1.00 94.25 316 GLU A N 1
ATOM 2496 C CA . GLU A 1 316 ? 11.989 20.345 13.705 1.00 94.25 316 GLU A CA 1
ATOM 2497 C C . GLU A 1 316 ? 13.187 19.400 13.758 1.00 94.25 316 GLU A C 1
ATOM 2499 O O . GLU A 1 316 ? 14.297 19.774 13.383 1.00 94.25 316 GLU A O 1
ATOM 2504 N N . HIS A 1 317 ? 12.958 18.171 14.219 1.00 91.31 317 HIS A N 1
ATOM 2505 C CA . HIS A 1 317 ? 14.021 17.211 14.476 1.00 91.31 317 HIS A CA 1
ATOM 2506 C C . HIS A 1 317 ? 13.673 15.834 13.909 1.00 91.31 317 HIS A C 1
ATOM 2508 O O . HIS A 1 317 ? 12.526 15.395 14.004 1.00 91.31 317 HIS A O 1
ATOM 2514 N N . ARG A 1 318 ? 14.694 15.137 13.404 1.00 91.25 318 ARG A N 1
ATOM 2515 C CA . ARG A 1 318 ? 14.696 13.703 13.087 1.00 91.25 318 ARG A CA 1
ATOM 2516 C C . ARG A 1 318 ? 15.791 13.063 13.938 1.00 91.25 318 ARG A C 1
ATOM 2518 O O . ARG A 1 318 ? 16.960 13.402 13.787 1.00 91.25 318 ARG A O 1
ATOM 2525 N N . ILE A 1 319 ? 15.403 12.238 14.907 1.00 89.94 319 ILE A N 1
ATOM 2526 C CA . ILE A 1 319 ? 16.291 11.743 15.970 1.00 89.94 319 ILE A CA 1
ATOM 2527 C C . ILE A 1 319 ? 16.285 10.215 15.959 1.00 89.94 319 ILE A C 1
ATOM 2529 O O . ILE A 1 319 ? 15.226 9.605 15.838 1.00 89.94 319 ILE A O 1
ATOM 2533 N N . MET A 1 320 ? 17.461 9.607 16.115 1.00 88.50 320 MET A N 1
ATOM 2534 C CA . MET A 1 320 ? 17.599 8.168 16.333 1.00 88.50 320 MET A CA 1
ATOM 2535 C C . MET A 1 320 ? 17.154 7.809 17.753 1.00 88.50 320 MET A C 1
ATOM 2537 O O . MET A 1 320 ? 17.684 8.344 18.727 1.00 88.50 320 MET A O 1
ATOM 2541 N N . MET A 1 321 ? 16.179 6.916 17.871 1.00 87.00 321 MET A N 1
ATOM 2542 C CA . MET A 1 321 ? 15.659 6.443 19.150 1.00 87.00 321 MET A CA 1
ATOM 2543 C C . MET A 1 321 ? 16.486 5.264 19.692 1.00 87.00 321 MET A C 1
ATOM 2545 O O . MET A 1 321 ? 17.301 4.674 18.984 1.00 87.00 321 MET A O 1
ATOM 2549 N N . SER A 1 322 ? 16.270 4.893 20.960 1.00 85.00 322 SER A N 1
ATOM 2550 C CA . SER A 1 322 ? 17.002 3.798 21.624 1.00 85.00 322 SER A CA 1
ATOM 2551 C C . SER A 1 322 ? 16.767 2.419 20.999 1.00 85.00 322 SER A C 1
ATOM 2553 O O . SER A 1 322 ? 17.630 1.553 21.103 1.00 85.00 322 SER A O 1
ATOM 2555 N N . ASN A 1 323 ? 15.636 2.225 20.316 1.00 80.94 323 ASN A N 1
ATOM 2556 C CA . ASN A 1 323 ? 15.318 1.016 19.553 1.00 80.94 323 ASN A CA 1
ATOM 2557 C C . ASN A 1 323 ? 15.968 0.990 18.150 1.00 80.94 323 ASN A C 1
ATOM 2559 O O . ASN A 1 323 ? 15.698 0.078 17.373 1.00 80.94 323 ASN A O 1
ATOM 2563 N N . GLY A 1 324 ? 16.799 1.983 17.805 1.00 81.44 324 GLY A N 1
ATOM 2564 C CA . GLY A 1 324 ? 17.450 2.097 16.497 1.00 81.44 324 GLY A CA 1
ATOM 2565 C C . GLY A 1 324 ? 16.546 2.616 15.375 1.00 81.44 324 GLY A C 1
ATOM 2566 O O . GLY A 1 324 ? 16.988 2.679 14.231 1.00 81.44 324 GLY A O 1
ATOM 2567 N N . CYS A 1 325 ? 15.300 2.996 15.678 1.00 82.56 325 CYS A N 1
ATOM 2568 C CA . CYS A 1 325 ? 14.381 3.584 14.707 1.00 82.56 325 CYS A CA 1
ATOM 2569 C C . CYS A 1 325 ? 14.489 5.113 14.701 1.00 82.56 325 CYS A C 1
ATOM 2571 O O . CYS A 1 325 ? 14.738 5.751 15.729 1.00 82.56 325 CYS A O 1
ATOM 2573 N N . LEU A 1 326 ? 14.272 5.724 13.539 1.00 85.94 326 LEU A N 1
ATOM 2574 C CA . LEU A 1 326 ? 14.235 7.178 13.403 1.00 85.94 326 LEU A CA 1
ATOM 2575 C C . LEU A 1 326 ? 12.862 7.713 13.809 1.00 85.94 326 LEU A C 1
ATOM 2577 O O . LEU A 1 326 ? 11.830 7.130 13.490 1.00 85.94 326 LEU A O 1
ATOM 2581 N N . SER A 1 327 ? 12.847 8.847 14.508 1.00 90.38 327 SER A N 1
ATOM 2582 C CA . SER A 1 327 ? 11.614 9.495 14.941 1.00 90.38 327 SER A CA 1
ATOM 2583 C C . SER A 1 327 ? 11.630 10.995 14.672 1.00 90.38 327 SER A C 1
ATOM 2585 O O . SER A 1 327 ? 12.572 11.712 15.022 1.00 90.38 327 SER A O 1
ATOM 2587 N N . TYR A 1 328 ? 10.544 11.471 14.078 1.00 92.56 328 TYR A N 1
ATOM 2588 C CA . TYR A 1 328 ? 10.277 12.871 13.803 1.00 92.56 328 TYR A CA 1
ATOM 2589 C C . TYR A 1 328 ? 9.618 13.542 15.007 1.00 92.56 328 TYR A C 1
ATOM 2591 O O . TYR A 1 328 ? 8.612 13.070 15.542 1.00 92.56 328 TYR A O 1
ATOM 2599 N N . ARG A 1 329 ? 10.180 14.671 15.449 1.00 91.19 329 ARG A N 1
ATOM 2600 C CA . ARG A 1 329 ? 9.753 15.381 16.661 1.00 91.19 329 ARG A CA 1
ATOM 2601 C C . ARG A 1 329 ? 9.468 16.848 16.387 1.00 91.19 329 ARG A C 1
ATOM 2603 O O . ARG A 1 329 ? 10.105 17.484 15.554 1.00 91.19 329 ARG A O 1
ATOM 2610 N N . VAL A 1 330 ? 8.516 17.375 17.157 1.00 91.94 330 VAL A N 1
ATOM 2611 C CA . VAL A 1 330 ? 8.044 18.766 17.105 1.00 91.94 330 VAL A CA 1
ATOM 2612 C C . VAL A 1 330 ? 7.482 19.124 15.726 1.00 91.94 330 VAL A C 1
ATOM 2614 O O . VAL A 1 330 ? 8.172 19.646 14.853 1.00 91.94 330 VAL A O 1
ATOM 2617 N N . PHE A 1 331 ? 6.193 18.842 15.537 1.00 94.31 331 PHE A N 1
ATOM 2618 C CA . PHE A 1 331 ? 5.467 19.180 14.315 1.00 94.31 331 PHE A CA 1
ATOM 2619 C C . PHE A 1 331 ? 5.467 20.697 14.060 1.00 94.31 331 PHE A C 1
ATOM 2621 O O . PHE A 1 331 ? 5.081 21.476 14.935 1.00 94.31 331 PHE A O 1
ATOM 2628 N N . LYS A 1 332 ? 5.873 21.116 12.856 1.00 95.31 332 LYS A N 1
ATOM 2629 C CA . LYS A 1 332 ? 5.944 22.530 12.446 1.00 95.31 332 LYS A CA 1
ATOM 2630 C C . LYS A 1 332 ? 4.882 22.912 11.431 1.00 95.31 332 LYS A C 1
ATOM 2632 O O . LYS A 1 332 ? 4.379 24.032 11.469 1.00 95.31 332 LYS A O 1
ATOM 2637 N N . GLY A 1 333 ? 4.543 22.008 10.520 1.00 94.06 333 GLY A N 1
ATOM 2638 C CA . GLY A 1 333 ? 3.644 22.347 9.431 1.00 94.06 333 GLY A CA 1
ATOM 2639 C C . GLY A 1 333 ? 3.353 21.188 8.501 1.00 94.06 333 GLY A C 1
ATOM 2640 O O . GLY A 1 333 ? 3.885 20.090 8.635 1.00 94.06 333 GLY A O 1
ATOM 2641 N N . ASN A 1 334 ? 2.460 21.453 7.558 1.00 94.62 334 ASN A N 1
ATOM 2642 C CA . ASN A 1 334 ? 2.048 20.504 6.542 1.00 94.62 334 ASN A CA 1
ATOM 2643 C C . ASN A 1 334 ? 1.685 21.237 5.249 1.00 94.62 334 ASN A C 1
ATOM 2645 O O . ASN A 1 334 ? 1.404 22.438 5.260 1.00 94.62 334 ASN A O 1
ATOM 2649 N N . GLY A 1 335 ? 1.646 20.503 4.143 1.00 93.19 335 GLY A N 1
ATOM 2650 C CA . GLY A 1 335 ? 1.109 21.007 2.887 1.00 93.19 335 GLY A CA 1
ATOM 2651 C C . GLY A 1 335 ? 0.966 19.906 1.849 1.00 93.19 335 GLY A C 1
ATOM 2652 O O . GLY A 1 335 ? 1.808 19.016 1.759 1.00 93.19 335 GLY A O 1
ATOM 2653 N N . VAL A 1 336 ? -0.092 19.970 1.043 1.00 94.06 336 VAL A N 1
ATOM 2654 C CA . VAL A 1 336 ? -0.248 19.065 -0.102 1.00 94.06 336 VAL A CA 1
ATOM 2655 C C . VAL A 1 336 ? 0.819 19.411 -1.137 1.00 94.06 336 VAL A C 1
ATOM 2657 O O . VAL A 1 336 ? 0.906 20.560 -1.571 1.00 94.06 336 VAL A O 1
ATOM 2660 N N . LYS A 1 337 ? 1.649 18.432 -1.502 1.00 95.50 337 LYS A N 1
ATOM 2661 C CA . LYS A 1 337 ? 2.742 18.614 -2.468 1.00 95.50 337 LYS A CA 1
ATOM 2662 C C . LYS A 1 337 ? 2.455 17.996 -3.821 1.00 95.50 337 LYS A C 1
ATOM 2664 O O . LYS A 1 337 ? 2.920 18.534 -4.816 1.00 95.50 337 LYS A O 1
ATOM 2669 N N . LEU A 1 338 ? 1.682 16.915 -3.857 1.00 95.19 338 LEU A N 1
ATOM 2670 C CA . LEU A 1 338 ? 1.335 16.220 -5.089 1.00 95.19 338 LEU A CA 1
ATOM 2671 C C . LEU A 1 338 ? -0.116 15.741 -5.040 1.00 95.19 338 LEU A C 1
ATOM 2673 O O . LEU A 1 338 ? -0.546 15.146 -4.054 1.00 95.19 338 LEU A O 1
ATOM 2677 N N . GLU A 1 339 ? -0.860 15.980 -6.115 1.00 93.62 339 GLU A N 1
ATOM 2678 C CA . GLU A 1 339 ? -2.207 15.449 -6.326 1.00 93.62 339 GLU A CA 1
ATOM 2679 C C . GLU A 1 339 ? -2.241 14.584 -7.590 1.00 93.62 339 GLU A C 1
ATOM 2681 O O . GLU A 1 339 ? -1.899 15.027 -8.689 1.00 93.62 339 GLU A O 1
ATOM 2686 N N . MET A 1 340 ? -2.687 13.339 -7.445 1.00 91.31 340 MET A N 1
ATOM 2687 C CA . MET A 1 340 ? -3.005 12.453 -8.554 1.00 91.31 340 MET A CA 1
ATOM 2688 C C . MET A 1 340 ? -4.517 12.474 -8.796 1.00 91.31 340 MET A C 1
ATOM 2690 O O . MET A 1 340 ? -5.283 11.863 -8.047 1.00 91.31 340 MET A O 1
ATOM 2694 N N . SER A 1 341 ? -4.940 13.159 -9.861 1.00 84.44 341 SER A N 1
ATOM 2695 C CA . SER A 1 341 ? -6.349 13.277 -10.248 1.00 84.44 341 SER A CA 1
ATOM 2696 C C . SER A 1 341 ? -6.541 12.855 -11.699 1.00 84.44 341 SER A C 1
ATOM 2698 O O . SER A 1 341 ? -6.245 13.591 -12.642 1.00 84.44 341 SER A O 1
ATOM 2700 N N . LEU A 1 342 ? -7.015 11.627 -11.877 1.00 83.19 342 LEU A N 1
ATOM 2701 C CA . LEU A 1 342 ? -7.240 11.022 -13.183 1.00 83.19 342 LEU A CA 1
ATOM 2702 C C . LEU A 1 342 ? -8.459 11.676 -13.855 1.00 83.19 342 LEU A C 1
ATOM 2704 O O . LEU A 1 342 ? -9.473 11.952 -13.209 1.00 83.19 342 LEU A O 1
ATOM 2708 N N . ARG A 1 343 ? -8.357 11.969 -15.159 1.00 78.44 343 ARG A N 1
ATOM 2709 C CA . ARG A 1 343 ? -9.425 12.659 -15.902 1.00 78.44 343 ARG A CA 1
ATOM 2710 C C . ARG A 1 343 ? -10.721 11.851 -15.888 1.00 78.44 343 ARG A C 1
ATOM 2712 O O . ARG A 1 343 ? -10.715 10.682 -16.244 1.00 78.44 343 ARG A O 1
ATOM 2719 N N . ARG A 1 344 ? -11.852 12.500 -15.587 1.00 65.31 344 ARG A N 1
ATOM 2720 C CA . ARG A 1 344 ? -13.173 11.842 -15.510 1.00 65.31 344 ARG A CA 1
ATOM 2721 C C . ARG A 1 344 ? -13.576 11.113 -16.789 1.00 65.31 344 ARG A C 1
ATOM 2723 O O . ARG A 1 344 ? -14.327 10.150 -16.710 1.00 65.31 344 ARG A O 1
ATOM 2730 N N . GLU A 1 345 ? -13.086 11.549 -17.951 1.00 66.06 345 GLU A N 1
ATOM 2731 C CA . GLU A 1 345 ? -13.395 10.891 -19.228 1.00 66.06 345 GLU A CA 1
ATOM 2732 C C . GLU A 1 345 ? -12.924 9.428 -19.288 1.00 66.06 345 GLU A C 1
ATOM 2734 O O . GLU A 1 345 ? -13.355 8.691 -20.171 1.00 66.06 345 GLU A O 1
ATOM 2739 N N . THR A 1 346 ? -12.056 8.986 -18.372 1.00 72.75 346 THR A N 1
ATOM 2740 C CA . THR A 1 346 ? -11.583 7.598 -18.337 1.00 72.75 346 THR A CA 1
ATOM 2741 C C . THR A 1 346 ? -12.524 6.641 -17.605 1.00 72.75 346 THR A C 1
ATOM 2743 O O . THR A 1 346 ? -12.273 5.440 -17.633 1.00 72.75 346 THR A O 1
ATOM 2746 N N . GLY A 1 347 ? -13.595 7.140 -16.973 1.00 86.00 347 GLY A N 1
ATOM 2747 C CA . GLY A 1 347 ? -14.647 6.324 -16.363 1.00 86.00 347 GLY A CA 1
ATOM 2748 C C . GLY A 1 347 ? -14.745 6.461 -14.842 1.00 86.00 347 GLY A C 1
ATOM 2749 O O . GLY A 1 347 ? -14.562 7.544 -14.285 1.00 86.00 347 GLY A O 1
ATOM 2750 N N . ILE A 1 348 ? -15.068 5.357 -14.173 1.00 91.19 348 ILE A N 1
ATOM 2751 C CA . ILE A 1 348 ? -15.192 5.236 -12.713 1.00 91.19 348 ILE A CA 1
ATOM 2752 C C . ILE A 1 348 ? -14.221 4.178 -12.198 1.00 91.19 348 ILE A C 1
ATOM 2754 O O . ILE A 1 348 ? -13.742 3.353 -12.973 1.00 91.19 348 ILE A O 1
ATOM 2758 N N . GLY A 1 349 ? -13.912 4.175 -10.904 1.00 91.88 349 GLY A N 1
ATOM 2759 C CA . GLY A 1 349 ? -13.010 3.162 -10.378 1.00 91.88 349 GLY A CA 1
ATOM 2760 C C . GLY A 1 349 ? -12.822 3.194 -8.875 1.00 91.88 349 GLY A C 1
ATOM 2761 O O . GLY A 1 349 ? -13.315 4.082 -8.180 1.00 91.88 349 GLY A O 1
ATOM 2762 N N . ARG A 1 350 ? -12.045 2.239 -8.375 1.00 93.62 350 ARG A N 1
ATOM 2763 C CA . ARG A 1 350 ? -11.683 2.167 -6.962 1.00 93.62 350 ARG A CA 1
ATOM 2764 C C . ARG A 1 350 ? -10.220 1.849 -6.735 1.00 93.62 350 ARG A C 1
ATOM 2766 O O . ARG A 1 350 ? -9.592 1.168 -7.540 1.00 93.62 350 ARG A O 1
ATOM 2773 N N . CYS A 1 351 ? -9.703 2.328 -5.611 1.00 96.00 351 CYS A N 1
ATOM 2774 C CA . CYS A 1 351 ? -8.473 1.820 -5.029 1.00 96.00 351 CYS A CA 1
ATOM 2775 C C . CYS A 1 351 ? -8.783 0.496 -4.321 1.00 96.00 351 CYS A C 1
ATOM 2777 O O . CYS A 1 351 ? -9.738 0.427 -3.546 1.00 96.00 351 CYS A O 1
ATOM 2779 N N . ILE A 1 352 ? -8.000 -0.536 -4.618 1.00 95.88 352 ILE A N 1
ATOM 2780 C CA . ILE A 1 352 ? -8.118 -1.866 -4.011 1.00 95.88 352 ILE A CA 1
ATOM 2781 C C . ILE A 1 352 ? -7.093 -2.027 -2.892 1.00 95.88 352 ILE A C 1
ATOM 2783 O O . ILE A 1 352 ? -7.434 -2.551 -1.842 1.00 95.88 352 ILE A O 1
ATOM 2787 N N . SER A 1 353 ? -5.859 -1.575 -3.119 1.00 96.56 353 SER A N 1
ATOM 2788 C CA . SER A 1 353 ? -4.764 -1.681 -2.155 1.00 96.56 353 SER A CA 1
ATOM 2789 C C . SER A 1 353 ? -3.758 -0.555 -2.383 1.00 96.56 353 SER A C 1
ATOM 2791 O O . SER A 1 353 ? -3.596 -0.077 -3.512 1.00 96.56 353 SER A O 1
ATOM 2793 N N . ALA A 1 354 ? -3.085 -0.127 -1.318 1.00 97.38 354 ALA A N 1
ATOM 2794 C CA . ALA A 1 354 ? -2.020 0.865 -1.367 1.00 97.38 354 ALA A CA 1
ATOM 2795 C C . ALA A 1 354 ? -0.917 0.506 -0.369 1.00 97.38 354 ALA A C 1
ATOM 2797 O O . ALA A 1 354 ? -1.201 0.191 0.785 1.00 97.38 354 ALA A O 1
ATOM 2798 N N . LEU A 1 355 ? 0.333 0.572 -0.820 1.00 95.44 355 LEU A N 1
ATOM 2799 C CA . LEU A 1 355 ? 1.506 0.092 -0.099 1.00 95.44 355 LEU A CA 1
ATOM 2800 C C . LEU A 1 355 ? 2.637 1.116 -0.206 1.00 95.44 355 LEU A C 1
ATOM 2802 O O . LEU A 1 355 ? 2.831 1.734 -1.254 1.00 95.44 355 LEU A O 1
ATOM 2806 N N . SER A 1 356 ? 3.412 1.247 0.864 1.00 95.19 356 SER A N 1
ATOM 2807 C CA . SER A 1 356 ? 4.744 1.844 0.798 1.00 95.19 356 SER A CA 1
ATOM 2808 C C . SER A 1 356 ? 5.763 0.719 0.768 1.00 95.19 356 SER A C 1
ATOM 2810 O O . SER A 1 356 ? 5.654 -0.224 1.545 1.00 95.19 356 SER A O 1
ATOM 2812 N N . LEU A 1 357 ? 6.715 0.811 -0.149 1.00 93.56 357 LEU A N 1
ATOM 2813 C CA . LEU A 1 357 ? 7.675 -0.237 -0.450 1.00 93.56 357 LEU A CA 1
ATOM 2814 C C . LEU A 1 357 ? 9.084 0.303 -0.251 1.00 93.56 357 LEU A C 1
ATOM 2816 O O . LEU A 1 357 ? 9.396 1.402 -0.720 1.00 93.56 357 LEU A O 1
ATOM 2820 N N . CYS A 1 358 ? 9.933 -0.474 0.410 1.00 88.88 358 CYS A N 1
ATOM 2821 C CA . CYS A 1 358 ? 11.307 -0.078 0.675 1.00 88.88 358 CYS A CA 1
ATOM 2822 C C . CYS A 1 358 ? 12.260 -1.265 0.535 1.00 88.88 358 CYS A C 1
ATOM 2824 O O . CYS A 1 358 ? 12.016 -2.332 1.095 1.00 88.88 358 CYS A O 1
ATOM 2826 N N . ASN A 1 359 ? 13.371 -1.082 -0.179 1.00 83.50 359 ASN A N 1
ATOM 2827 C CA . ASN A 1 359 ? 14.468 -2.044 -0.162 1.00 83.50 359 ASN A CA 1
ATOM 2828 C C . ASN A 1 359 ? 15.801 -1.342 0.099 1.00 83.50 359 ASN A C 1
ATOM 2830 O O . ASN A 1 359 ? 16.371 -0.717 -0.794 1.00 83.50 359 ASN A O 1
ATOM 2834 N N . VAL A 1 360 ? 16.277 -1.495 1.338 1.00 67.00 360 VAL A N 1
ATOM 2835 C CA . VAL A 1 360 ? 17.530 -0.923 1.860 1.00 67.00 360 VAL A CA 1
ATOM 2836 C C . VAL A 1 360 ? 18.718 -1.878 1.677 1.00 67.00 360 VAL A C 1
ATOM 2838 O O . VAL A 1 360 ? 19.868 -1.463 1.679 1.00 67.00 360 VAL A O 1
ATOM 2841 N N . ASN A 1 361 ? 18.467 -3.174 1.449 1.00 57.56 361 ASN A N 1
ATOM 2842 C CA . ASN A 1 361 ? 19.511 -4.206 1.340 1.00 57.56 361 ASN A CA 1
ATOM 2843 C C . ASN A 1 361 ? 20.176 -4.255 -0.046 1.00 57.56 361 ASN A C 1
ATOM 2845 O O . ASN A 1 361 ? 20.665 -5.302 -0.469 1.00 57.56 361 ASN A O 1
ATOM 2849 N N . LEU A 1 362 ? 20.169 -3.148 -0.789 1.00 55.28 362 LEU A N 1
ATOM 2850 C CA . LEU A 1 362 ? 20.813 -3.067 -2.099 1.00 55.28 362 LEU A CA 1
ATOM 2851 C C . LEU A 1 362 ? 22.326 -2.823 -1.994 1.00 55.28 362 LEU A C 1
ATOM 2853 O O . LEU A 1 362 ? 22.960 -2.654 -3.039 1.00 55.28 362 LEU A O 1
ATOM 2857 N N . SER A 1 363 ? 22.894 -2.876 -0.779 1.00 45.88 363 SER A N 1
ATOM 2858 C CA . SER A 1 363 ? 24.320 -2.701 -0.512 1.00 45.88 363 SER A CA 1
ATOM 2859 C C . SER A 1 363 ? 25.166 -3.547 -1.465 1.00 45.88 363 SER A C 1
ATOM 2861 O O . SER A 1 363 ? 25.149 -4.781 -1.478 1.00 45.88 363 SER A O 1
ATOM 2863 N N . ARG A 1 364 ? 25.919 -2.850 -2.317 1.00 48.97 364 ARG A N 1
ATOM 2864 C CA . ARG A 1 364 ? 27.096 -3.432 -2.954 1.00 48.97 364 ARG A CA 1
ATOM 2865 C C . ARG A 1 364 ? 28.120 -3.635 -1.832 1.00 48.97 364 ARG A C 1
ATOM 2867 O O . ARG A 1 364 ? 28.177 -2.825 -0.918 1.00 48.97 364 ARG A O 1
ATOM 2874 N N . ASN A 1 365 ? 28.841 -4.758 -1.859 1.00 43.22 365 ASN A N 1
ATOM 2875 C CA . ASN A 1 365 ? 29.813 -5.179 -0.837 1.00 43.22 365 ASN A CA 1
ATOM 2876 C C . ASN A 1 365 ? 30.578 -4.013 -0.170 1.00 43.22 365 ASN A C 1
ATOM 2878 O O . ASN A 1 365 ? 30.965 -3.077 -0.862 1.00 43.22 365 ASN A O 1
ATOM 2882 N N . GLU A 1 366 ? 30.904 -4.167 1.121 1.00 44.19 366 GLU A N 1
ATOM 2883 C CA . GLU A 1 366 ? 31.503 -3.193 2.071 1.00 44.19 366 GLU A CA 1
ATOM 2884 C C . GLU A 1 366 ? 32.754 -2.396 1.616 1.00 44.19 366 GLU A C 1
ATOM 2886 O O . GLU A 1 366 ? 33.246 -1.552 2.357 1.00 44.19 366 GLU A O 1
ATOM 2891 N N . ASN A 1 367 ? 33.277 -2.626 0.409 1.00 46.88 367 ASN A N 1
ATOM 2892 C CA . ASN A 1 367 ? 34.427 -1.917 -0.155 1.00 46.88 367 ASN A CA 1
ATOM 2893 C C . ASN A 1 367 ? 34.061 -0.784 -1.137 1.00 46.88 367 ASN A C 1
ATOM 2895 O O . ASN A 1 367 ? 34.970 -0.084 -1.585 1.00 46.88 367 ASN A O 1
ATOM 2899 N N . ASP A 1 368 ? 32.788 -0.612 -1.511 1.00 47.47 368 ASP A N 1
ATOM 2900 C CA . ASP A 1 368 ? 32.352 0.463 -2.416 1.00 47.47 368 ASP A CA 1
ATOM 2901 C C . ASP A 1 368 ? 31.825 1.659 -1.591 1.00 47.47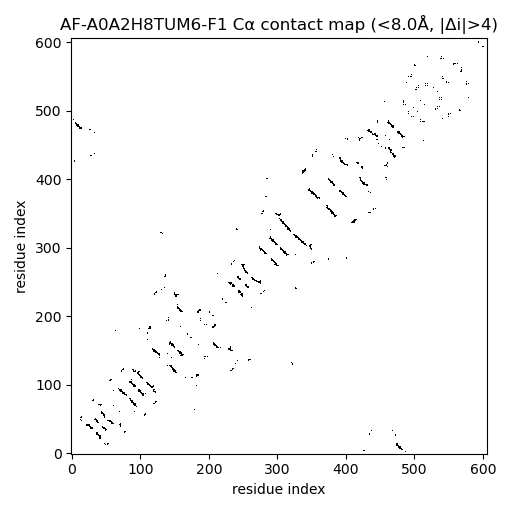 368 ASP A C 1
ATOM 2903 O O . ASP A 1 368 ? 30.805 1.568 -0.922 1.00 47.47 368 ASP A O 1
ATOM 2907 N N . MET A 1 369 ? 32.534 2.792 -1.647 1.00 41.25 369 MET A N 1
ATOM 2908 C CA . MET A 1 369 ? 32.200 4.074 -0.990 1.00 41.25 369 MET A CA 1
ATOM 2909 C C . MET A 1 369 ? 31.043 4.843 -1.675 1.00 41.25 369 MET A C 1
ATOM 2911 O O . MET A 1 369 ? 30.933 6.055 -1.498 1.00 41.25 369 MET A O 1
ATOM 2915 N N . ASP A 1 370 ? 30.234 4.175 -2.502 1.00 44.50 370 ASP A N 1
ATOM 2916 C CA . ASP A 1 370 ? 29.177 4.803 -3.308 1.00 44.50 370 ASP A CA 1
ATOM 2917 C C . ASP A 1 370 ? 27.824 4.776 -2.578 1.00 44.50 370 ASP A C 1
ATOM 2919 O O . ASP A 1 370 ? 27.501 3.810 -1.891 1.00 44.50 370 ASP A O 1
ATOM 2923 N N . GLU A 1 371 ? 27.049 5.850 -2.764 1.00 49.97 371 GLU A N 1
ATOM 2924 C CA . GLU A 1 371 ? 25.743 6.133 -2.152 1.00 49.97 371 GLU A CA 1
ATOM 2925 C C . GLU A 1 371 ? 24.798 4.918 -2.092 1.00 49.97 371 GLU A C 1
ATOM 2927 O O . GLU A 1 371 ? 24.611 4.195 -3.078 1.00 49.97 371 GLU A O 1
ATOM 2932 N N . ASP A 1 372 ? 24.150 4.739 -0.936 1.00 52.38 372 ASP A N 1
ATOM 2933 C CA . ASP A 1 372 ? 23.100 3.746 -0.715 1.00 52.38 372 ASP A CA 1
ATOM 2934 C C . ASP A 1 372 ? 22.002 3.888 -1.787 1.00 52.38 372 ASP A C 1
ATOM 2936 O O . ASP A 1 372 ? 21.171 4.796 -1.752 1.00 52.38 372 ASP A O 1
ATOM 2940 N N . CYS A 1 373 ? 21.980 2.984 -2.773 1.00 56.53 373 CYS A N 1
ATOM 2941 C CA . CYS A 1 373 ? 20.899 2.904 -3.756 1.00 56.53 373 CYS A CA 1
ATOM 2942 C C . CYS A 1 373 ? 19.640 2.342 -3.086 1.00 56.53 373 CYS A C 1
ATOM 2944 O O . CYS A 1 373 ? 19.320 1.167 -3.246 1.00 56.53 373 CYS A O 1
ATOM 2946 N N . GLU A 1 374 ? 18.930 3.164 -2.325 1.00 77.38 374 GLU A N 1
ATOM 2947 C CA . GLU A 1 374 ? 17.698 2.774 -1.652 1.00 77.38 374 GLU A CA 1
ATOM 2948 C C . GLU A 1 374 ? 16.481 2.987 -2.566 1.00 77.38 374 GLU A C 1
ATOM 2950 O O . GLU A 1 374 ? 16.244 4.076 -3.097 1.00 77.38 374 GLU A O 1
ATOM 2955 N N . ILE A 1 375 ? 15.681 1.933 -2.754 1.00 85.44 375 ILE A N 1
ATOM 2956 C CA . ILE A 1 375 ? 14.406 2.032 -3.473 1.00 85.44 375 ILE A CA 1
ATOM 2957 C C . ILE A 1 375 ? 13.314 2.366 -2.467 1.00 85.44 375 ILE A C 1
ATOM 2959 O O . ILE A 1 375 ? 13.057 1.563 -1.571 1.00 85.44 375 ILE A O 1
ATOM 2963 N N . ARG A 1 376 ? 12.632 3.500 -2.663 1.00 91.19 376 ARG A N 1
ATOM 2964 C CA . ARG A 1 376 ? 11.479 3.928 -1.860 1.00 91.19 376 ARG A CA 1
ATOM 2965 C C . ARG A 1 376 ? 10.298 4.283 -2.753 1.00 91.19 376 ARG A C 1
ATOM 2967 O O . ARG A 1 376 ? 10.298 5.315 -3.426 1.00 91.19 376 ARG A O 1
ATOM 2974 N N . LEU A 1 377 ? 9.281 3.424 -2.757 1.00 94.50 377 LEU A N 1
ATOM 2975 C CA . LEU A 1 377 ? 8.132 3.550 -3.651 1.00 94.50 377 LEU A CA 1
ATOM 2976 C C . LEU A 1 377 ? 6.817 3.645 -2.889 1.00 94.50 377 LEU A C 1
ATOM 2978 O O . LEU A 1 377 ? 6.638 3.065 -1.822 1.00 94.50 377 LEU A O 1
ATOM 2982 N N . PHE A 1 378 ? 5.855 4.304 -3.514 1.00 96.69 378 PHE A N 1
ATOM 2983 C CA . PHE A 1 378 ? 4.440 4.129 -3.244 1.00 96.69 378 PHE A CA 1
ATOM 2984 C C . PHE A 1 378 ? 3.817 3.315 -4.379 1.00 96.69 378 PHE A C 1
ATOM 2986 O O . PHE A 1 378 ? 4.014 3.633 -5.554 1.00 96.69 378 PHE A O 1
ATOM 2993 N N . ALA A 1 379 ? 3.060 2.279 -4.031 1.00 96.88 379 ALA A N 1
ATOM 2994 C CA . ALA A 1 379 ? 2.320 1.452 -4.969 1.00 96.88 379 ALA A CA 1
ATOM 2995 C C . ALA A 1 379 ? 0.822 1.501 -4.665 1.00 96.88 379 ALA A C 1
ATOM 2997 O O . ALA A 1 379 ? 0.412 1.443 -3.510 1.00 96.88 379 ALA A O 1
ATOM 2998 N N . MET A 1 380 ? -0.007 1.566 -5.703 1.00 96.50 380 MET A N 1
ATOM 2999 C CA . MET A 1 380 ? -1.462 1.560 -5.567 1.00 96.50 380 MET A CA 1
ATOM 3000 C C . MET A 1 380 ? -2.107 0.705 -6.653 1.00 96.50 380 MET A C 1
ATOM 3002 O O . MET A 1 380 ? -1.983 1.009 -7.840 1.00 96.50 380 MET A O 1
ATOM 3006 N N . LEU A 1 381 ? -2.836 -0.335 -6.246 1.00 96.50 381 LEU A N 1
ATOM 3007 C CA . LEU A 1 381 ? -3.683 -1.116 -7.140 1.00 96.50 381 LEU A CA 1
ATOM 3008 C C . LEU A 1 381 ? -5.025 -0.411 -7.309 1.00 96.50 381 LEU A C 1
ATOM 3010 O O . LEU A 1 381 ? -5.765 -0.213 -6.343 1.00 96.50 381 LEU A O 1
ATOM 3014 N N . MET A 1 382 ? -5.364 -0.080 -8.549 1.00 94.31 382 MET A N 1
ATOM 3015 C CA . MET A 1 382 ? -6.649 0.508 -8.905 1.00 94.31 382 MET A CA 1
ATOM 3016 C C . MET A 1 382 ? -7.380 -0.327 -9.947 1.00 94.31 382 MET A C 1
ATOM 3018 O O . MET A 1 382 ? -6.775 -0.897 -10.852 1.00 94.31 382 MET A O 1
ATOM 3022 N N . GLU A 1 383 ? -8.699 -0.343 -9.829 1.00 93.44 383 GLU A N 1
ATOM 3023 C CA . GLU A 1 383 ? -9.629 -0.882 -10.813 1.00 93.44 383 GLU A CA 1
ATOM 3024 C C . GLU A 1 383 ? -10.377 0.271 -11.470 1.00 93.44 383 GLU A C 1
ATOM 3026 O O . GLU A 1 383 ? -10.876 1.155 -10.774 1.00 93.44 383 GLU A O 1
ATOM 3031 N N . ILE A 1 384 ? -10.466 0.258 -12.797 1.00 92.12 384 ILE A N 1
ATOM 3032 C CA . ILE A 1 384 ? -11.145 1.279 -13.592 1.00 92.12 384 ILE A CA 1
ATOM 3033 C C . ILE A 1 384 ? -12.102 0.608 -14.566 1.00 92.12 384 ILE A C 1
ATOM 3035 O O . ILE A 1 384 ? -11.777 -0.395 -15.199 1.00 92.12 384 ILE A O 1
ATOM 3039 N N . ARG A 1 385 ? -13.286 1.193 -14.708 1.00 91.19 385 ARG A N 1
ATOM 3040 C CA . ARG A 1 385 ? -14.323 0.771 -15.643 1.00 91.19 385 ARG A CA 1
ATOM 3041 C C . ARG A 1 385 ? -14.766 1.966 -16.463 1.00 91.19 385 ARG A C 1
ATOM 3043 O O . ARG A 1 385 ? -14.978 3.049 -15.920 1.00 91.19 385 ARG A O 1
ATOM 3050 N N . GLN A 1 386 ? -14.966 1.763 -17.761 1.00 87.56 386 GLN A N 1
ATOM 3051 C CA . GLN A 1 386 ? -15.465 2.824 -18.638 1.00 87.56 386 GLN A CA 1
ATOM 3052 C C . GLN A 1 386 ? -16.882 3.273 -18.238 1.00 87.56 386 GLN A C 1
ATOM 3054 O O . GLN A 1 386 ? -17.206 4.457 -18.299 1.00 87.56 386 GLN A O 1
ATOM 3059 N N . ASN A 1 387 ? -17.713 2.326 -17.806 1.00 84.25 387 ASN A N 1
ATOM 3060 C CA . ASN A 1 387 ? -19.039 2.529 -17.230 1.00 84.25 387 ASN A CA 1
ATOM 3061 C C . ASN A 1 387 ? -19.341 1.386 -16.237 1.00 84.25 387 ASN A C 1
ATOM 3063 O O . ASN A 1 387 ? -18.507 0.504 -16.047 1.00 84.25 387 ASN A O 1
ATOM 3067 N N . VAL A 1 388 ? -20.507 1.408 -15.586 1.00 83.38 388 VAL A N 1
ATOM 3068 C CA . VAL A 1 388 ? -20.867 0.442 -14.527 1.00 83.38 388 VAL A CA 1
ATOM 3069 C C . VAL A 1 388 ? -20.846 -1.014 -15.022 1.00 83.38 388 VAL A C 1
ATOM 3071 O O . VAL A 1 388 ? -20.429 -1.899 -14.273 1.00 83.38 388 VAL A O 1
ATOM 3074 N N . ASP A 1 389 ? -21.209 -1.237 -16.288 1.00 84.88 389 ASP A N 1
ATOM 3075 C CA . ASP A 1 389 ? -21.360 -2.567 -16.896 1.00 84.88 389 ASP A CA 1
ATOM 3076 C C . ASP A 1 389 ? -20.096 -3.064 -17.623 1.00 84.88 389 ASP A C 1
ATOM 3078 O O . ASP A 1 389 ? -20.019 -4.224 -18.029 1.00 84.88 389 ASP A O 1
ATOM 3082 N N . ALA A 1 390 ? -19.097 -2.200 -17.818 1.00 88.12 390 ALA A N 1
ATOM 3083 C CA . ALA A 1 390 ? -17.866 -2.546 -18.516 1.00 88.12 390 ALA A CA 1
ATOM 3084 C C . ALA A 1 390 ? -16.980 -3.475 -17.677 1.00 88.12 390 ALA A C 1
ATOM 3086 O O . ALA A 1 390 ? -16.907 -3.366 -16.448 1.00 88.12 390 ALA A O 1
ATOM 3087 N N . SER A 1 391 ? -16.232 -4.345 -18.365 1.00 89.75 391 SER A N 1
ATOM 3088 C CA . SER A 1 391 ? -15.218 -5.179 -17.722 1.00 89.75 391 SER A CA 1
ATOM 3089 C C . SER A 1 391 ? -14.163 -4.305 -17.031 1.00 89.75 391 SER A C 1
ATOM 3091 O O . SER A 1 391 ? -13.674 -3.359 -17.661 1.00 89.75 391 SER A O 1
ATOM 3093 N N . PRO A 1 392 ? -13.780 -4.619 -15.784 1.00 91.75 392 PRO A N 1
ATOM 3094 C CA . PRO A 1 392 ? -12.760 -3.871 -15.068 1.00 91.75 392 PRO A CA 1
ATOM 3095 C C . PRO A 1 392 ? -11.384 -4.036 -15.707 1.00 91.75 392 PRO A C 1
ATOM 3097 O O . PRO A 1 392 ? -10.968 -5.143 -16.038 1.00 91.75 392 PRO A O 1
ATOM 3100 N N . GLU A 1 393 ? -10.659 -2.931 -15.831 1.00 92.19 393 GLU A N 1
ATOM 3101 C CA . GLU A 1 393 ? -9.229 -2.924 -16.115 1.00 92.19 393 GLU A CA 1
ATOM 3102 C C . GLU A 1 393 ? -8.469 -2.533 -14.849 1.00 92.19 393 GLU A C 1
ATOM 3104 O O . GLU A 1 393 ? -8.822 -1.560 -14.177 1.00 92.19 393 GLU A O 1
ATOM 3109 N N . SER A 1 394 ? -7.411 -3.271 -14.521 1.00 93.38 394 SER A N 1
ATOM 3110 C CA . SER A 1 394 ? -6.631 -3.021 -13.310 1.00 93.38 394 SER A CA 1
ATOM 3111 C C . SER A 1 394 ? -5.226 -2.533 -13.613 1.00 93.38 394 SER A C 1
ATOM 3113 O O . SER A 1 394 ? -4.569 -2.990 -14.551 1.00 93.38 394 SER A O 1
ATOM 3115 N N . TYR A 1 395 ? -4.762 -1.602 -12.786 1.00 92.94 395 TYR A N 1
ATOM 3116 C CA . TYR A 1 395 ? -3.467 -0.956 -12.922 1.00 92.94 395 TYR A CA 1
ATOM 3117 C C . TYR A 1 395 ? -2.766 -0.887 -11.572 1.00 92.94 395 TYR A C 1
ATOM 3119 O O . TYR A 1 395 ? -3.381 -0.525 -10.572 1.00 92.94 395 TYR A O 1
ATOM 3127 N N . ILE A 1 396 ? -1.469 -1.169 -11.562 1.00 94.31 396 ILE A N 1
ATOM 3128 C CA . ILE A 1 396 ? -0.581 -0.819 -10.458 1.00 94.31 396 ILE A CA 1
ATOM 3129 C C . ILE A 1 396 ? 0.043 0.531 -10.805 1.00 94.31 396 ILE A C 1
ATOM 3131 O O . ILE A 1 396 ? 0.771 0.654 -11.790 1.00 94.31 396 ILE A O 1
ATOM 3135 N N . PHE A 1 397 ? -0.272 1.553 -10.021 1.00 94.44 397 PHE A N 1
ATOM 3136 C CA . PHE A 1 397 ? 0.429 2.829 -10.049 1.00 94.44 397 PHE A CA 1
ATOM 3137 C C . PHE A 1 397 ? 1.654 2.742 -9.147 1.00 94.44 397 PHE A C 1
ATOM 3139 O O . PHE A 1 397 ? 1.522 2.343 -7.994 1.00 94.44 397 PHE A O 1
ATOM 3146 N N . LEU A 1 398 ? 2.818 3.114 -9.671 1.00 94.50 398 LEU A N 1
ATOM 3147 C CA . LEU A 1 398 ? 4.074 3.195 -8.933 1.00 94.50 398 LEU A CA 1
ATOM 3148 C C . LEU A 1 398 ? 4.552 4.641 -8.930 1.00 94.50 398 LEU A C 1
ATOM 3150 O O . LEU A 1 398 ? 4.584 5.289 -9.975 1.00 94.50 398 LEU A O 1
ATOM 3154 N N . PHE A 1 399 ? 4.962 5.123 -7.767 1.00 94.88 399 PHE A N 1
ATOM 3155 C CA . PHE A 1 399 ? 5.549 6.438 -7.565 1.00 94.88 399 PHE A CA 1
ATOM 3156 C C . PHE A 1 399 ? 6.857 6.289 -6.798 1.00 94.88 399 PHE A C 1
ATOM 3158 O O . PHE A 1 399 ? 6.884 5.627 -5.766 1.00 94.88 399 PHE A O 1
ATOM 3165 N N . ASP A 1 400 ? 7.921 6.912 -7.288 1.00 93.56 400 ASP A N 1
ATOM 3166 C CA . ASP A 1 400 ? 9.235 6.920 -6.649 1.00 93.56 400 ASP A CA 1
ATOM 3167 C C . ASP A 1 400 ? 9.519 8.314 -6.085 1.00 93.56 400 ASP A C 1
ATOM 3169 O O . ASP A 1 400 ? 9.560 9.303 -6.827 1.00 93.56 400 ASP A O 1
ATOM 3173 N N . ILE A 1 401 ? 9.690 8.392 -4.762 1.00 93.56 401 ILE A N 1
ATOM 3174 C CA . ILE A 1 401 ? 9.894 9.667 -4.070 1.00 93.56 401 ILE A CA 1
ATOM 3175 C C . ILE A 1 401 ? 11.244 10.290 -4.424 1.00 93.56 401 ILE A C 1
ATOM 3177 O O . ILE A 1 401 ? 11.311 11.495 -4.657 1.00 93.56 401 ILE A O 1
ATOM 3181 N N . ASN A 1 402 ? 12.299 9.489 -4.546 1.00 89.81 402 ASN A N 1
ATOM 3182 C CA . ASN A 1 402 ? 13.645 9.978 -4.822 1.00 89.81 402 ASN A CA 1
ATOM 3183 C C . ASN A 1 402 ? 13.714 10.533 -6.251 1.00 89.81 402 ASN A C 1
ATOM 3185 O O . ASN A 1 402 ? 14.208 11.638 -6.487 1.00 89.81 402 ASN A O 1
ATOM 3189 N N . GLN A 1 403 ? 13.107 9.832 -7.208 1.00 89.25 403 GLN A N 1
ATOM 3190 C CA . GLN A 1 403 ? 12.998 10.324 -8.579 1.00 89.25 403 GLN A CA 1
ATOM 3191 C C . GLN A 1 403 ? 12.087 11.557 -8.688 1.00 89.25 403 GLN A C 1
ATOM 3193 O O . GLN A 1 403 ? 12.327 12.426 -9.529 1.00 89.25 403 GLN A O 1
ATOM 3198 N N . TRP A 1 404 ? 11.059 11.676 -7.843 1.00 92.88 404 TRP A N 1
ATOM 3199 C CA . TRP A 1 404 ? 10.200 12.864 -7.789 1.00 92.88 404 TRP A CA 1
ATOM 3200 C C . TRP A 1 404 ? 10.953 14.100 -7.276 1.00 92.88 404 TRP A C 1
ATOM 3202 O O . TRP A 1 404 ? 10.786 15.186 -7.838 1.00 92.88 404 TRP A O 1
ATOM 3212 N N . TYR A 1 405 ? 11.837 13.935 -6.284 1.00 90.88 405 TYR A N 1
ATOM 3213 C CA . TYR A 1 405 ? 12.764 14.984 -5.840 1.00 90.88 405 TYR A CA 1
ATOM 3214 C C . TYR A 1 405 ? 13.672 15.437 -6.988 1.00 90.88 405 TYR A C 1
ATOM 3216 O O . TYR A 1 405 ? 13.733 16.630 -7.294 1.00 90.88 405 TYR A O 1
ATOM 3224 N N . LYS A 1 406 ? 14.305 14.488 -7.692 1.00 88.44 406 LYS A N 1
ATOM 3225 C CA . LYS A 1 406 ? 15.158 14.786 -8.857 1.00 88.44 406 LYS A CA 1
ATOM 3226 C C . LYS A 1 406 ? 14.399 15.512 -9.968 1.00 88.44 406 LYS A C 1
ATOM 3228 O O . LYS A 1 406 ? 14.921 16.449 -10.572 1.00 88.44 406 LYS A O 1
ATOM 3233 N N . ALA A 1 407 ? 13.138 15.139 -10.190 1.00 89.94 407 ALA A N 1
ATOM 3234 C CA . ALA A 1 407 ? 12.238 15.787 -11.142 1.00 89.94 407 ALA A CA 1
ATOM 3235 C C . ALA A 1 407 ? 11.729 17.175 -10.693 1.00 89.94 407 ALA A C 1
ATOM 3237 O O . ALA A 1 407 ? 10.838 17.723 -11.342 1.00 89.94 407 ALA A O 1
ATOM 3238 N N . GLN A 1 408 ? 12.287 17.753 -9.622 1.00 92.44 408 GLN A N 1
ATOM 3239 C CA . GLN A 1 408 ? 11.930 19.068 -9.076 1.00 92.44 408 GLN A CA 1
ATOM 3240 C C . GLN A 1 408 ? 10.500 19.137 -8.523 1.00 92.44 408 GLN A C 1
ATOM 3242 O O . GLN A 1 408 ? 9.805 20.141 -8.671 1.00 92.44 408 GLN A O 1
ATOM 3247 N N . MET A 1 409 ? 10.064 18.061 -7.864 1.00 93.19 409 MET A N 1
ATOM 3248 C CA . MET A 1 409 ? 8.813 17.988 -7.106 1.00 93.19 409 MET A CA 1
ATOM 3249 C C . MET A 1 409 ? 7.544 18.458 -7.860 1.00 93.19 409 MET A C 1
ATOM 3251 O O . MET A 1 409 ? 6.834 19.347 -7.373 1.00 93.19 409 MET A O 1
ATOM 3255 N N . PRO A 1 410 ? 7.195 17.887 -9.034 1.00 93.44 410 PRO A N 1
ATOM 3256 C CA . PRO A 1 410 ? 5.974 18.268 -9.745 1.00 93.44 410 PRO A C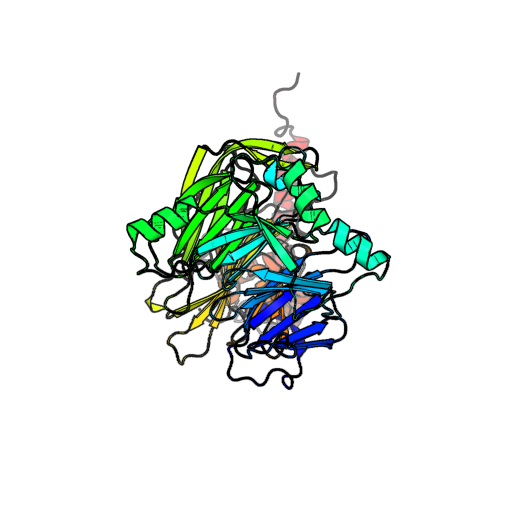A 1
ATOM 3257 C C . PRO A 1 410 ? 4.716 18.051 -8.895 1.00 93.44 410 PRO A C 1
ATOM 3259 O O . PRO A 1 410 ? 4.601 17.044 -8.200 1.00 93.44 410 PRO A O 1
ATOM 3262 N N . SER A 1 411 ? 3.740 18.955 -8.986 1.00 93.69 411 SER A N 1
ATOM 3263 C CA . SER A 1 411 ? 2.594 18.973 -8.065 1.00 93.69 411 SER A CA 1
ATOM 3264 C C . SER A 1 411 ? 1.354 18.207 -8.523 1.00 93.69 411 SER A C 1
ATOM 3266 O O . SER A 1 411 ? 0.419 18.035 -7.739 1.00 93.69 411 SER A O 1
ATOM 3268 N N . ILE A 1 412 ? 1.299 17.752 -9.780 1.00 91.31 412 ILE A N 1
ATOM 3269 C CA . ILE A 1 412 ? 0.106 17.108 -10.349 1.00 91.31 412 ILE A CA 1
ATOM 3270 C C . ILE A 1 412 ? 0.490 15.909 -11.222 1.00 91.31 412 ILE A C 1
ATOM 3272 O O . ILE A 1 412 ? 1.374 16.004 -12.072 1.00 91.31 412 ILE A O 1
ATOM 3276 N N . ILE A 1 413 ? -0.250 14.807 -11.079 1.00 89.25 413 ILE A N 1
ATOM 3277 C CA . ILE A 1 413 ? -0.306 13.698 -12.042 1.00 89.25 413 ILE A CA 1
ATOM 3278 C C . ILE A 1 413 ? -1.757 13.565 -12.510 1.00 89.25 413 ILE A C 1
ATOM 3280 O O . ILE A 1 413 ? -2.639 13.243 -11.720 1.00 89.25 413 ILE A O 1
ATOM 3284 N N . SER A 1 414 ? -2.031 13.819 -13.792 1.00 78.19 414 SER A N 1
ATOM 3285 C CA . SER A 1 414 ? -3.417 13.865 -14.292 1.00 78.19 414 SER A CA 1
ATOM 3286 C C . SER A 1 414 ? -3.736 12.910 -15.443 1.00 78.19 414 SER A C 1
ATOM 3288 O O . SER A 1 414 ? -4.882 12.860 -15.900 1.00 78.19 414 SER A O 1
ATOM 3290 N N . HIS A 1 415 ? -2.764 12.138 -15.946 1.00 70.69 415 HIS A N 1
ATOM 3291 C CA . HIS A 1 415 ? -2.926 11.307 -17.149 1.00 70.69 415 HIS A CA 1
ATOM 3292 C C . HIS A 1 415 ? -2.346 9.897 -16.974 1.00 70.69 415 HIS A C 1
ATOM 3294 O O . HIS A 1 415 ? -1.203 9.746 -16.561 1.00 70.69 415 HIS A O 1
ATOM 3300 N N . PHE A 1 416 ? -3.101 8.877 -17.404 1.00 66.56 416 PHE A N 1
ATOM 3301 C CA . PHE A 1 416 ? -2.681 7.463 -17.410 1.00 66.56 416 PHE A CA 1
ATOM 3302 C C . PHE A 1 416 ? -1.498 7.150 -18.325 1.00 66.56 416 PHE A C 1
ATOM 3304 O O . PHE A 1 416 ? -0.785 6.178 -18.108 1.00 66.56 416 PHE A O 1
ATOM 3311 N N . LYS A 1 417 ? -1.312 7.933 -19.394 1.00 60.09 417 LYS A N 1
ATOM 3312 C CA . LYS A 1 417 ? -0.304 7.660 -20.436 1.00 60.09 417 LYS A CA 1
ATOM 3313 C C . LYS A 1 417 ? 1.108 8.097 -20.056 1.00 60.09 417 LYS A C 1
ATOM 3315 O O . LYS A 1 417 ? 1.992 8.119 -20.906 1.00 60.09 417 LYS A O 1
ATOM 3320 N N . VAL A 1 418 ? 1.301 8.509 -18.815 1.00 53.81 418 VAL A N 1
ATOM 3321 C CA . VAL A 1 418 ? 2.528 9.146 -18.384 1.00 53.81 418 VAL A CA 1
ATOM 3322 C C . VAL A 1 418 ? 3.391 8.102 -17.685 1.00 53.81 418 VAL A C 1
ATOM 3324 O O . VAL A 1 418 ? 3.207 7.818 -16.507 1.00 53.81 418 VAL A O 1
ATOM 3327 N N . SER A 1 419 ? 4.328 7.522 -18.433 1.00 60.88 419 SER A N 1
ATOM 3328 C CA . SER A 1 419 ? 5.576 7.034 -17.848 1.00 60.88 419 SER A CA 1
ATOM 3329 C C . SER A 1 419 ? 6.468 8.259 -17.674 1.00 60.88 419 SER A C 1
ATOM 3331 O O . SER A 1 419 ? 7.077 8.722 -18.635 1.00 60.88 419 SER A O 1
ATOM 3333 N N . ASN A 1 420 ? 6.462 8.833 -16.475 1.00 75.38 420 ASN A N 1
ATOM 3334 C CA . ASN A 1 420 ? 7.393 9.893 -16.098 1.00 75.38 420 ASN A CA 1
ATOM 3335 C C . ASN A 1 420 ? 8.626 9.279 -15.436 1.00 75.38 420 ASN A C 1
ATOM 3337 O O . ASN A 1 420 ? 8.619 8.118 -15.028 1.00 75.38 420 ASN A O 1
ATOM 3341 N N . SER A 1 421 ? 9.662 10.093 -15.249 1.00 85.94 421 SER A N 1
ATOM 3342 C CA . SER A 1 421 ? 10.873 9.693 -14.525 1.00 85.94 421 SER A CA 1
ATOM 3343 C C . SER A 1 421 ? 10.615 9.230 -13.083 1.00 85.94 421 SER A C 1
ATOM 3345 O O . SER A 1 421 ? 11.444 8.511 -12.534 1.00 85.94 421 SER A O 1
ATOM 3347 N N . TYR A 1 422 ? 9.473 9.609 -12.494 1.00 89.88 422 TYR A N 1
ATOM 3348 C CA . TYR A 1 422 ? 9.112 9.383 -11.089 1.00 89.88 422 TYR A CA 1
ATOM 3349 C C . TYR A 1 422 ? 7.769 8.669 -10.872 1.00 89.88 422 TYR A C 1
ATOM 3351 O O . TYR A 1 422 ? 7.401 8.397 -9.732 1.00 89.88 422 TYR A O 1
ATOM 3359 N N . ALA A 1 423 ? 7.010 8.374 -11.934 1.00 91.88 423 ALA A N 1
ATOM 3360 C CA . ALA A 1 423 ? 5.734 7.671 -11.810 1.00 91.88 423 ALA A CA 1
ATOM 3361 C C . ALA A 1 423 ? 5.424 6.793 -13.029 1.00 91.88 423 ALA A C 1
ATOM 3363 O O . ALA A 1 423 ? 5.726 7.171 -14.164 1.00 91.88 423 ALA A O 1
ATOM 3364 N N . SER A 1 424 ? 4.785 5.643 -12.811 1.00 90.50 424 SER A N 1
ATOM 3365 C CA . SER A 1 424 ? 4.365 4.731 -13.878 1.00 90.50 424 SER A CA 1
ATOM 3366 C C . SER A 1 424 ? 3.020 4.060 -13.584 1.00 90.50 424 SER A C 1
ATOM 3368 O O . SER A 1 424 ? 2.632 3.868 -12.434 1.00 90.50 424 SER A O 1
ATOM 3370 N N . PHE A 1 425 ? 2.300 3.700 -14.649 1.00 89.88 425 PHE A N 1
ATOM 3371 C CA . PHE A 1 425 ? 1.082 2.894 -14.582 1.00 89.88 425 PHE A CA 1
ATOM 3372 C C . PHE A 1 425 ? 1.315 1.571 -15.302 1.00 89.88 425 PHE A C 1
ATOM 3374 O O . PHE A 1 425 ? 1.604 1.542 -16.500 1.00 89.88 425 PHE A O 1
ATOM 3381 N N . VAL A 1 426 ? 1.151 0.472 -14.577 1.00 90.00 426 VAL A N 1
ATOM 3382 C CA . VAL A 1 426 ? 1.381 -0.880 -15.072 1.00 90.00 426 VAL A CA 1
ATOM 3383 C C . VAL A 1 426 ? 0.043 -1.606 -15.157 1.00 90.00 426 VAL A C 1
ATOM 3385 O O . VAL A 1 426 ? -0.569 -1.912 -14.138 1.00 90.00 426 VAL A O 1
ATOM 3388 N N . LYS A 1 427 ? -0.426 -1.883 -16.377 1.00 90.19 427 LYS A N 1
ATOM 3389 C CA . LYS A 1 427 ? -1.675 -2.626 -16.598 1.00 90.19 427 LYS A CA 1
ATOM 3390 C C . LYS A 1 427 ? -1.489 -4.106 -16.250 1.00 90.19 427 LYS A C 1
ATOM 3392 O O . LYS A 1 427 ? -0.547 -4.734 -16.737 1.00 90.19 427 LYS A O 1
ATOM 3397 N N . LEU A 1 428 ? -2.404 -4.660 -15.459 1.00 91.06 428 LEU A N 1
ATOM 3398 C CA . LEU A 1 428 ? -2.477 -6.098 -15.205 1.00 91.06 428 LEU A CA 1
ATOM 3399 C C . LEU A 1 428 ? -3.082 -6.831 -16.415 1.00 91.06 428 LEU A C 1
ATOM 3401 O O . LEU A 1 428 ? -3.925 -6.272 -17.119 1.00 91.06 428 LEU A O 1
ATOM 3405 N N . PRO A 1 429 ? -2.650 -8.073 -16.697 1.00 87.06 429 PRO A N 1
ATOM 3406 C CA . PRO A 1 429 ? -3.052 -8.778 -17.911 1.00 87.06 429 PRO A CA 1
ATOM 3407 C C . PRO A 1 429 ? -4.507 -9.265 -17.892 1.00 87.06 429 PRO A C 1
ATOM 3409 O O . PRO A 1 429 ? -5.090 -9.433 -18.962 1.00 87.06 429 PRO A O 1
ATOM 3412 N N . HIS A 1 430 ? -5.100 -9.468 -16.711 1.00 84.81 430 HIS A N 1
ATOM 3413 C CA . HIS A 1 430 ? -6.483 -9.921 -16.573 1.00 84.81 430 HIS A CA 1
ATOM 3414 C C . HIS A 1 430 ? -7.435 -8.748 -16.341 1.00 84.81 430 HIS A C 1
ATOM 3416 O O . HIS A 1 430 ? -7.193 -7.891 -15.492 1.00 84.81 430 HIS A O 1
ATOM 3422 N N . ASN A 1 431 ? -8.560 -8.767 -17.053 1.00 86.25 431 ASN A N 1
ATOM 3423 C CA . ASN A 1 431 ? -9.675 -7.853 -16.824 1.00 86.25 431 ASN A CA 1
ATOM 3424 C C . ASN A 1 431 ? -10.605 -8.437 -15.749 1.00 86.25 431 ASN A C 1
ATOM 3426 O O . ASN A 1 431 ? -11.692 -8.926 -16.058 1.00 86.25 431 ASN A O 1
ATOM 3430 N N . ALA A 1 432 ? -10.133 -8.462 -14.504 1.00 87.00 432 ALA A N 1
ATOM 3431 C CA . ALA A 1 432 ? -10.831 -9.052 -13.366 1.00 87.00 432 ALA A CA 1
ATOM 3432 C C . ALA A 1 432 ? -10.882 -8.083 -12.178 1.00 87.00 432 ALA A C 1
ATOM 3434 O O . ALA A 1 432 ? -10.096 -7.140 -12.093 1.00 87.00 432 ALA A O 1
ATOM 3435 N N . SER A 1 433 ? -11.814 -8.323 -11.255 1.00 89.56 433 SER A N 1
ATOM 3436 C CA . SER A 1 433 ? -11.898 -7.569 -10.006 1.00 89.56 433 SER A CA 1
ATOM 3437 C C . SER A 1 433 ? -11.040 -8.223 -8.934 1.00 89.56 433 SER A C 1
ATOM 3439 O O . SER A 1 433 ? -11.365 -9.292 -8.428 1.00 89.56 433 SER A O 1
ATOM 3441 N N . TYR A 1 434 ? -9.957 -7.548 -8.569 1.00 93.94 434 TYR A N 1
ATOM 3442 C CA . TYR A 1 434 ? -9.084 -7.983 -7.487 1.00 93.94 434 TYR A CA 1
ATOM 3443 C C . TYR A 1 434 ? -9.646 -7.569 -6.119 1.00 93.94 434 TYR A C 1
ATOM 3445 O O . TYR A 1 434 ? -10.423 -6.614 -5.994 1.00 93.94 434 TYR A O 1
ATOM 3453 N N . LEU A 1 435 ? -9.243 -8.307 -5.091 1.00 94.50 435 LEU A N 1
ATOM 3454 C CA . LEU A 1 435 ? -9.579 -8.071 -3.691 1.00 94.50 435 LEU A CA 1
ATOM 3455 C C . LEU A 1 435 ? -8.412 -7.451 -2.924 1.00 94.50 435 LEU A C 1
ATOM 3457 O O . LEU A 1 435 ? -8.657 -6.619 -2.059 1.00 94.50 435 LEU A O 1
ATOM 3461 N N . ASP A 1 436 ? -7.171 -7.822 -3.256 1.00 95.69 436 ASP A N 1
ATOM 3462 C CA . ASP A 1 436 ? -5.977 -7.331 -2.564 1.00 95.69 436 ASP A CA 1
ATOM 3463 C C . ASP A 1 436 ? -4.695 -7.503 -3.406 1.00 95.69 436 ASP A C 1
ATOM 3465 O O . ASP A 1 436 ? -4.678 -8.246 -4.395 1.00 95.69 436 ASP A O 1
ATOM 3469 N N . LEU A 1 437 ? -3.624 -6.820 -2.999 1.00 96.00 437 LEU A N 1
ATOM 3470 C CA . LEU A 1 437 ? -2.284 -6.848 -3.585 1.00 96.00 437 LEU A CA 1
ATOM 3471 C C . LEU A 1 437 ? -1.229 -6.942 -2.481 1.00 96.00 437 LEU A C 1
ATOM 3473 O O . LEU A 1 437 ? -1.230 -6.144 -1.550 1.00 96.00 437 LEU A O 1
ATOM 3477 N N . ASN A 1 438 ? -0.252 -7.827 -2.666 1.00 95.12 438 ASN A N 1
ATOM 3478 C CA . ASN A 1 438 ? 0.969 -7.867 -1.867 1.00 95.12 438 ASN A CA 1
ATOM 3479 C C . ASN A 1 438 ? 2.197 -7.805 -2.785 1.00 95.12 438 ASN A C 1
ATOM 3481 O O . ASN A 1 438 ? 2.367 -8.680 -3.634 1.00 95.12 438 ASN A O 1
ATOM 3485 N N . ILE A 1 439 ? 3.059 -6.797 -2.624 1.00 94.88 439 ILE A N 1
ATOM 3486 C CA . ILE A 1 439 ? 4.344 -6.686 -3.338 1.00 94.88 439 ILE A CA 1
ATOM 3487 C C . ILE A 1 439 ? 5.469 -7.030 -2.360 1.00 94.88 439 ILE A C 1
ATOM 3489 O O . ILE A 1 439 ? 5.507 -6.516 -1.249 1.00 94.88 439 ILE A O 1
ATOM 3493 N N . SER A 1 440 ? 6.402 -7.891 -2.770 1.00 89.31 440 SER A N 1
ATOM 3494 C CA . SER A 1 440 ? 7.522 -8.277 -1.908 1.00 89.31 440 SER A CA 1
ATOM 3495 C C . SER A 1 440 ? 8.675 -7.277 -1.996 1.00 89.31 440 SER A C 1
ATOM 3497 O O . SER A 1 440 ? 9.435 -7.308 -2.969 1.00 89.31 440 SER A O 1
ATOM 3499 N N . ASP A 1 441 ? 8.916 -6.524 -0.924 1.00 89.56 441 ASP A N 1
ATOM 3500 C CA . ASP A 1 441 ? 10.054 -5.598 -0.783 1.00 89.56 441 ASP A CA 1
ATOM 3501 C C . ASP A 1 441 ? 11.405 -6.228 -1.153 1.00 89.56 441 ASP A C 1
ATOM 3503 O O . ASP A 1 441 ? 12.202 -5.657 -1.892 1.00 89.56 441 ASP A O 1
ATOM 3507 N N . LYS A 1 442 ? 11.624 -7.485 -0.747 1.00 87.56 442 LYS A N 1
ATOM 3508 C CA . LYS A 1 442 ? 12.862 -8.245 -1.019 1.00 87.56 442 LYS A CA 1
ATOM 3509 C C . LYS A 1 442 ? 13.147 -8.480 -2.505 1.00 87.56 442 LYS A C 1
ATOM 3511 O O . LYS A 1 442 ? 14.254 -8.877 -2.870 1.00 87.56 442 LYS A O 1
ATOM 3516 N N . THR A 1 443 ? 12.134 -8.325 -3.354 1.00 90.06 443 THR A N 1
ATOM 3517 C CA . THR A 1 443 ? 12.272 -8.513 -4.801 1.00 90.06 443 THR A CA 1
ATOM 3518 C C . THR A 1 443 ? 12.560 -7.213 -5.529 1.00 90.06 443 THR A C 1
ATOM 3520 O O . THR A 1 443 ? 13.012 -7.292 -6.662 1.00 90.06 443 THR A O 1
ATOM 3523 N N . LEU A 1 444 ? 12.370 -6.049 -4.898 1.00 90.06 444 LEU A N 1
ATOM 3524 C CA . LEU A 1 444 ? 12.582 -4.748 -5.532 1.00 90.06 444 LEU A CA 1
ATOM 3525 C C . LEU A 1 444 ? 14.026 -4.611 -5.997 1.00 90.06 444 LEU A C 1
ATOM 3527 O O . LEU A 1 444 ? 14.951 -4.656 -5.183 1.00 90.06 444 LEU A O 1
ATOM 3531 N N . ARG A 1 445 ? 14.223 -4.452 -7.305 1.00 86.06 445 ARG A N 1
ATOM 3532 C CA . ARG A 1 445 ? 15.550 -4.252 -7.897 1.00 86.06 445 ARG A CA 1
ATOM 3533 C C . ARG A 1 445 ? 15.472 -3.239 -9.031 1.00 86.06 445 ARG A C 1
ATOM 3535 O O . ARG A 1 445 ? 14.549 -3.323 -9.842 1.00 86.06 445 ARG A O 1
ATOM 3542 N N . PRO A 1 446 ? 16.434 -2.312 -9.141 1.00 84.06 446 PRO A N 1
ATOM 3543 C CA . PRO A 1 446 ? 16.488 -1.422 -10.286 1.00 84.06 446 PRO A CA 1
ATOM 3544 C C . PRO A 1 446 ? 16.921 -2.202 -11.535 1.00 84.06 446 PRO A C 1
ATOM 3546 O O . PRO A 1 446 ? 17.574 -3.251 -11.447 1.00 84.06 446 PRO A O 1
ATOM 3549 N N . PHE A 1 447 ? 16.587 -1.679 -12.714 1.00 81.50 447 PHE A N 1
ATOM 3550 C CA . PHE A 1 447 ? 17.113 -2.229 -13.959 1.00 81.50 447 PHE A CA 1
ATOM 3551 C C . PHE A 1 447 ? 18.643 -2.140 -13.971 1.00 81.50 447 PHE A C 1
ATOM 3553 O O . PHE A 1 447 ? 19.227 -1.151 -13.537 1.00 81.50 447 PHE A O 1
ATOM 3560 N N . GLY A 1 448 ? 19.300 -3.188 -14.464 1.00 71.75 448 GLY A N 1
ATOM 3561 C CA . GLY A 1 448 ? 20.754 -3.202 -14.566 1.00 71.75 448 GLY A CA 1
ATOM 3562 C C . GLY A 1 448 ? 21.493 -3.280 -13.226 1.00 71.75 448 GLY A C 1
ATOM 3563 O O . GLY A 1 448 ? 22.679 -2.988 -13.204 1.00 71.75 448 GLY A O 1
ATOM 3564 N N . TYR A 1 449 ? 20.856 -3.725 -12.133 1.00 57.09 449 TYR A N 1
ATOM 3565 C CA . TYR A 1 449 ? 21.478 -3.882 -10.803 1.00 57.09 449 TYR A CA 1
ATOM 3566 C C . TYR A 1 449 ? 22.872 -4.558 -10.821 1.00 57.09 449 TYR A C 1
ATOM 3568 O O . TYR A 1 449 ? 23.780 -4.157 -10.089 1.00 57.09 449 TYR A O 1
ATOM 3576 N N . ASN A 1 450 ? 23.068 -5.535 -11.718 1.00 52.88 450 ASN A N 1
ATOM 3577 C CA . ASN A 1 450 ? 24.327 -6.271 -11.898 1.00 52.88 450 ASN A CA 1
ATOM 3578 C C . ASN A 1 450 ? 25.408 -5.511 -12.699 1.00 52.88 450 ASN A C 1
ATOM 3580 O O . ASN A 1 450 ? 26.543 -5.979 -12.793 1.00 52.88 450 ASN A O 1
ATOM 3584 N N . PHE A 1 451 ? 25.072 -4.372 -13.304 1.00 57.31 451 PHE A N 1
ATOM 3585 C CA . PHE A 1 451 ? 25.984 -3.514 -14.052 1.00 57.31 451 PHE A CA 1
ATOM 3586 C C . PHE A 1 451 ? 26.391 -2.322 -13.178 1.00 57.31 451 PHE A C 1
ATOM 3588 O O . PHE A 1 451 ? 25.560 -1.640 -12.585 1.00 57.31 451 PHE A O 1
ATOM 3595 N N . ARG A 1 452 ? 27.696 -2.045 -13.101 1.00 51.00 452 ARG A N 1
ATOM 3596 C CA . ARG A 1 452 ? 28.283 -0.955 -12.295 1.00 51.00 452 ARG A CA 1
ATOM 3597 C C . ARG A 1 452 ? 28.014 0.458 -12.842 1.00 51.00 452 ARG A C 1
ATOM 3599 O O . ARG A 1 452 ? 28.614 1.413 -12.369 1.00 51.00 452 ARG A O 1
ATOM 3606 N N . ASN A 1 453 ? 27.133 0.603 -13.827 1.00 50.69 453 ASN A N 1
ATOM 3607 C CA . ASN A 1 453 ? 26.925 1.872 -14.508 1.00 50.69 453 ASN A CA 1
ATOM 3608 C C . ASN A 1 453 ? 25.799 2.650 -13.815 1.00 50.69 453 ASN A C 1
ATOM 3610 O O . ASN A 1 453 ? 24.626 2.350 -14.024 1.00 50.69 453 ASN A O 1
ATOM 3614 N N . ASN A 1 454 ? 26.168 3.653 -13.014 1.00 48.94 454 ASN A N 1
ATOM 3615 C CA . ASN A 1 454 ? 25.261 4.616 -12.378 1.00 48.94 454 ASN A CA 1
ATOM 3616 C C . ASN A 1 454 ? 24.687 5.591 -13.429 1.00 48.94 454 ASN A C 1
ATOM 3618 O O . ASN A 1 454 ? 24.970 6.786 -13.409 1.00 48.94 454 ASN A O 1
ATOM 3622 N N . VAL A 1 455 ? 23.920 5.093 -14.404 1.00 54.81 455 VAL A N 1
ATOM 3623 C CA . VAL A 1 455 ? 23.171 5.967 -15.318 1.00 54.81 455 VAL A CA 1
ATOM 3624 C C . VAL A 1 455 ? 21.820 6.245 -14.674 1.00 54.81 455 VAL A C 1
ATOM 3626 O O . VAL A 1 455 ? 20.905 5.428 -14.754 1.00 54.81 455 VAL A O 1
ATOM 3629 N N . GLU A 1 456 ? 21.701 7.396 -14.014 1.00 59.53 456 GLU A N 1
ATOM 3630 C CA . GLU A 1 456 ? 20.510 7.802 -13.249 1.00 59.53 456 GLU A CA 1
ATOM 3631 C C . GLU A 1 456 ? 19.189 7.726 -14.042 1.00 59.53 456 GLU A C 1
ATOM 3633 O O . GLU A 1 456 ? 18.116 7.505 -13.480 1.00 59.53 456 GLU A O 1
ATOM 3638 N N . GLU A 1 457 ? 19.260 7.842 -15.368 1.00 57.69 457 GLU A N 1
ATOM 3639 C CA . GLU A 1 457 ? 18.115 7.753 -16.280 1.00 57.69 457 GLU A CA 1
ATOM 3640 C C . GLU A 1 457 ? 17.515 6.337 -16.403 1.00 57.69 457 GLU A C 1
ATOM 3642 O O . GLU A 1 457 ? 16.437 6.178 -16.978 1.00 57.69 457 GLU A O 1
ATOM 3647 N N . LEU A 1 458 ? 18.172 5.307 -15.854 1.00 62.31 458 LEU A N 1
ATOM 3648 C CA . LEU A 1 458 ? 17.687 3.919 -15.853 1.00 62.31 458 LEU A CA 1
ATOM 3649 C C . LEU A 1 458 ? 16.803 3.579 -14.639 1.00 62.31 458 LEU A C 1
ATOM 3651 O O . LEU A 1 458 ? 16.095 2.569 -14.663 1.00 62.31 458 LEU A O 1
ATOM 3655 N N . TYR A 1 459 ? 16.772 4.436 -13.614 1.00 70.50 459 TYR A N 1
ATOM 3656 C CA . TYR A 1 459 ? 16.104 4.190 -12.326 1.00 70.50 459 TYR A CA 1
ATOM 3657 C C . TYR A 1 459 ? 14.641 4.656 -12.291 1.00 70.50 459 TYR A C 1
ATOM 3659 O O . TYR A 1 459 ? 14.123 5.057 -11.255 1.00 70.50 459 TYR A O 1
ATOM 3667 N N . TYR A 1 460 ? 13.945 4.642 -13.427 1.00 86.44 460 TYR A N 1
ATOM 3668 C CA . TYR A 1 460 ? 12.528 5.012 -13.452 1.00 86.44 460 TYR A CA 1
ATOM 3669 C C . TYR A 1 460 ? 11.661 3.908 -12.829 1.00 86.44 460 TYR A C 1
ATOM 3671 O O . TYR A 1 460 ? 11.985 2.727 -12.977 1.00 86.44 460 TYR A O 1
ATOM 3679 N N . PRO A 1 461 ? 10.503 4.238 -12.223 1.00 88.25 461 PRO A N 1
ATOM 3680 C CA . PRO A 1 461 ? 9.629 3.229 -11.619 1.00 88.25 461 PRO A CA 1
ATOM 3681 C C . PRO A 1 461 ? 9.170 2.146 -12.604 1.00 88.25 461 PRO A C 1
ATOM 3683 O O . PRO A 1 461 ? 8.952 1.000 -12.228 1.00 88.25 461 PRO A O 1
ATOM 3686 N N . SER A 1 462 ? 9.043 2.480 -13.895 1.00 89.12 462 SER A N 1
ATOM 3687 C CA . SER A 1 462 ? 8.724 1.515 -14.958 1.00 89.12 462 SER A CA 1
ATOM 3688 C C . SER A 1 462 ? 9.825 0.482 -15.215 1.00 89.12 462 SER A C 1
ATOM 3690 O O . SER A 1 462 ? 9.575 -0.517 -15.883 1.00 89.12 462 SER A O 1
ATOM 3692 N N . SER A 1 463 ? 11.041 0.725 -14.739 1.00 88.50 463 SER A N 1
ATOM 3693 C CA . SER A 1 463 ? 12.208 -0.143 -14.904 1.00 88.50 463 SER A CA 1
ATOM 3694 C C . SER A 1 463 ? 12.391 -1.112 -13.734 1.00 88.50 463 SER A C 1
ATOM 3696 O O . SER A 1 463 ? 13.196 -2.034 -13.829 1.00 88.50 463 SER A O 1
ATOM 3698 N N . ILE A 1 464 ? 11.691 -0.885 -12.619 1.00 89.06 464 ILE A N 1
ATOM 3699 C CA . ILE A 1 464 ? 11.909 -1.618 -11.370 1.00 89.06 464 ILE A CA 1
ATOM 3700 C C . ILE A 1 464 ? 11.358 -3.032 -11.497 1.00 89.06 464 ILE A C 1
ATOM 3702 O O . ILE A 1 464 ? 10.194 -3.230 -11.839 1.00 89.06 464 ILE A O 1
ATOM 3706 N N . TYR A 1 465 ? 12.188 -4.019 -11.181 1.00 92.00 465 TYR A N 1
ATOM 3707 C CA . TYR A 1 465 ? 11.756 -5.397 -11.034 1.00 92.00 465 TYR A CA 1
ATOM 3708 C C . TYR A 1 465 ? 11.049 -5.585 -9.694 1.00 92.00 465 TYR A C 1
ATOM 3710 O O . TYR A 1 465 ? 11.566 -5.161 -8.661 1.00 92.00 465 TYR A O 1
ATOM 3718 N N . PHE A 1 466 ? 9.907 -6.268 -9.703 1.00 93.88 466 PHE A N 1
ATOM 3719 C CA . PHE A 1 466 ? 9.252 -6.745 -8.487 1.00 93.88 466 PHE A CA 1
ATOM 3720 C C . PHE A 1 466 ? 8.366 -7.953 -8.770 1.00 93.88 466 PHE A C 1
ATOM 3722 O O . PHE A 1 466 ? 7.911 -8.171 -9.894 1.00 93.88 466 PHE A O 1
ATOM 3729 N N . GLU A 1 467 ? 8.083 -8.721 -7.726 1.00 95.25 467 GLU A N 1
ATOM 3730 C CA . GLU A 1 467 ? 7.075 -9.773 -7.750 1.00 95.25 467 GLU A CA 1
ATOM 3731 C C . GLU A 1 467 ? 5.941 -9.437 -6.793 1.00 95.25 467 GLU A C 1
ATOM 3733 O O . GLU A 1 467 ? 6.155 -8.872 -5.714 1.00 95.25 467 GLU A O 1
ATOM 3738 N N . CYS A 1 468 ? 4.729 -9.803 -7.193 1.00 95.31 468 CYS A N 1
ATOM 3739 C CA . CYS A 1 468 ? 3.542 -9.562 -6.398 1.00 95.31 468 CYS A CA 1
ATOM 3740 C C . CYS A 1 468 ? 2.539 -10.707 -6.481 1.00 95.31 468 CYS A C 1
ATOM 3742 O O . CYS A 1 468 ? 2.490 -11.447 -7.463 1.00 95.31 468 CYS A O 1
ATOM 3744 N N . ASP A 1 469 ? 1.733 -10.829 -5.434 1.00 95.75 469 ASP A N 1
ATOM 3745 C CA . ASP A 1 469 ? 0.552 -11.676 -5.395 1.00 95.75 469 ASP A CA 1
ATOM 3746 C C . ASP A 1 469 ? -0.687 -10.778 -5.463 1.00 95.75 469 ASP A C 1
ATOM 3748 O O . ASP A 1 469 ? -0.833 -9.861 -4.652 1.00 95.75 469 ASP A O 1
ATOM 3752 N N . CYS A 1 470 ? -1.583 -11.050 -6.408 1.00 95.56 470 CYS A N 1
ATOM 3753 C CA . CYS A 1 470 ? -2.897 -10.420 -6.463 1.00 95.56 470 CYS A CA 1
ATOM 3754 C C . CYS A 1 470 ? -3.970 -11.447 -6.099 1.00 95.56 470 CYS A C 1
ATOM 3756 O O . CYS A 1 470 ? -4.006 -12.548 -6.656 1.00 95.56 470 CYS A O 1
ATOM 3758 N N . LEU A 1 471 ? -4.858 -11.064 -5.187 1.00 95.50 471 LEU A N 1
ATOM 3759 C CA . LEU A 1 471 ? -5.965 -11.891 -4.724 1.00 95.50 471 LEU A CA 1
ATOM 3760 C C . LEU A 1 471 ? -7.211 -11.628 -5.576 1.00 95.50 471 LEU A C 1
ATOM 3762 O O . LEU A 1 471 ? -7.635 -10.480 -5.698 1.00 95.50 471 LEU A O 1
ATOM 3766 N N . LEU A 1 472 ? -7.803 -12.677 -6.136 1.00 92.81 472 LEU A N 1
ATOM 3767 C CA . LEU A 1 472 ? -9.151 -12.690 -6.707 1.00 92.81 472 LEU A CA 1
ATOM 3768 C C . LEU A 1 472 ? -10.088 -13.455 -5.764 1.00 92.81 472 LEU A C 1
ATOM 3770 O O . LEU A 1 472 ? -9.650 -14.040 -4.775 1.00 92.81 472 LEU A O 1
ATOM 3774 N N . ASP A 1 473 ? -11.381 -13.455 -6.065 1.00 88.88 473 ASP A N 1
ATOM 3775 C CA . ASP A 1 473 ? -12.377 -14.246 -5.338 1.00 88.88 473 ASP A CA 1
ATOM 3776 C C . ASP A 1 473 ? -12.158 -15.761 -5.471 1.00 88.88 473 ASP A C 1
ATOM 3778 O O . ASP A 1 473 ? -12.407 -16.489 -4.511 1.00 88.88 473 ASP A O 1
ATOM 3782 N N . THR A 1 474 ? -11.645 -16.223 -6.614 1.00 88.25 474 THR A N 1
ATOM 3783 C CA . THR A 1 474 ? -11.453 -17.654 -6.901 1.00 88.25 474 THR A CA 1
ATOM 3784 C C . THR A 1 474 ? -9.999 -18.102 -6.968 1.00 88.25 474 THR A C 1
ATOM 3786 O O . THR A 1 474 ? -9.739 -19.298 -7.082 1.00 88.25 474 THR A O 1
ATOM 3789 N N . GLU A 1 475 ? -9.024 -17.195 -6.944 1.00 91.31 475 GLU A N 1
ATOM 3790 C CA . GLU A 1 475 ? -7.615 -17.560 -7.110 1.00 91.31 475 GLU A CA 1
ATOM 3791 C C . GLU A 1 475 ? -6.640 -16.518 -6.544 1.00 91.31 475 GLU A C 1
ATOM 3793 O O . GLU A 1 475 ? -6.973 -15.352 -6.349 1.00 91.31 475 GLU A O 1
ATOM 3798 N N . ILE A 1 476 ? -5.397 -16.938 -6.311 1.00 93.50 476 ILE A N 1
ATOM 3799 C CA . ILE A 1 476 ? -4.255 -16.048 -6.067 1.00 93.50 476 ILE A CA 1
ATOM 3800 C C . ILE A 1 476 ? -3.332 -16.152 -7.273 1.00 93.50 476 ILE A C 1
ATOM 3802 O O . ILE A 1 476 ? -2.801 -17.233 -7.544 1.00 93.50 476 ILE A O 1
ATOM 3806 N N . ILE A 1 477 ? -3.099 -15.043 -7.972 1.00 94.50 477 ILE A N 1
ATOM 3807 C CA . ILE A 1 477 ? -2.193 -14.999 -9.124 1.00 94.50 477 ILE A CA 1
ATOM 3808 C C . ILE A 1 477 ? -0.901 -14.304 -8.716 1.00 94.50 477 ILE A C 1
ATOM 3810 O O . ILE A 1 477 ? -0.921 -13.183 -8.211 1.00 94.50 477 ILE A O 1
ATOM 3814 N N . ARG A 1 478 ? 0.231 -14.956 -8.979 1.00 94.94 478 ARG A N 1
ATOM 3815 C CA . ARG A 1 478 ? 1.559 -14.378 -8.795 1.00 94.94 478 ARG A CA 1
ATOM 3816 C C . ARG A 1 478 ? 2.047 -13.783 -10.106 1.00 94.94 478 ARG A C 1
ATOM 3818 O O . ARG A 1 478 ? 2.190 -14.493 -11.108 1.00 94.94 478 ARG A O 1
ATOM 3825 N N . PHE A 1 479 ? 2.365 -12.498 -10.078 1.00 94.94 479 PHE A N 1
ATOM 3826 C CA . PHE A 1 479 ? 2.952 -11.779 -11.197 1.00 94.94 479 PHE A CA 1
ATOM 3827 C C . PHE A 1 479 ? 4.404 -11.404 -10.920 1.00 94.94 479 PHE A C 1
ATOM 3829 O O . PHE A 1 479 ? 4.820 -11.223 -9.775 1.00 94.94 479 PHE A O 1
ATOM 3836 N N . LYS A 1 480 ? 5.160 -11.223 -12.001 1.00 94.50 480 LYS A N 1
ATOM 3837 C CA . LYS A 1 480 ? 6.405 -10.458 -12.000 1.00 94.50 480 LYS A CA 1
ATOM 3838 C C . LYS A 1 480 ? 6.274 -9.261 -12.931 1.00 94.50 480 LYS A C 1
ATOM 3840 O O . LYS A 1 480 ? 5.737 -9.385 -14.034 1.00 94.50 480 LYS A O 1
ATOM 3845 N N . HIS A 1 481 ? 6.820 -8.137 -12.502 1.00 93.88 481 HIS A N 1
ATOM 3846 C CA . HIS A 1 481 ? 7.123 -6.999 -13.349 1.00 93.88 481 HIS A CA 1
ATOM 3847 C C . HIS A 1 481 ? 8.611 -7.050 -13.678 1.00 93.88 481 HIS A C 1
ATOM 3849 O O . HIS A 1 481 ? 9.437 -6.915 -12.781 1.00 93.88 481 HIS A O 1
ATOM 3855 N N . ALA A 1 482 ? 8.970 -7.278 -14.942 1.00 89.19 482 ALA A N 1
ATOM 3856 C CA . ALA A 1 482 ? 10.381 -7.386 -15.325 1.00 89.19 482 ALA A CA 1
ATOM 3857 C C . ALA A 1 482 ? 11.097 -6.022 -15.390 1.00 89.19 482 ALA A C 1
ATOM 3859 O O . ALA A 1 482 ? 12.317 -5.961 -15.251 1.00 89.19 482 ALA A O 1
ATOM 3860 N N . GLY A 1 483 ? 10.337 -4.945 -15.606 1.00 89.31 483 GLY A N 1
ATOM 3861 C CA . GLY A 1 483 ? 10.845 -3.638 -16.016 1.00 89.31 483 GLY A CA 1
ATOM 3862 C C . GLY A 1 483 ? 10.794 -3.463 -17.539 1.00 89.31 483 GLY A C 1
ATOM 3863 O O . GLY A 1 483 ? 11.035 -4.402 -18.299 1.00 89.31 483 GLY A O 1
ATOM 3864 N N . VAL A 1 484 ? 10.470 -2.254 -18.006 1.00 87.00 484 VAL A N 1
ATOM 3865 C CA . VAL A 1 484 ? 10.261 -1.968 -19.440 1.00 87.00 484 VAL A CA 1
ATOM 3866 C C . VAL A 1 484 ? 11.506 -2.220 -20.296 1.00 87.00 484 VAL A C 1
ATOM 3868 O O . VAL A 1 484 ? 11.383 -2.714 -21.415 1.00 87.00 484 VAL A O 1
ATOM 3871 N N . GLN A 1 485 ? 12.704 -1.933 -19.780 1.00 87.62 485 GLN A N 1
ATOM 3872 C CA . GLN A 1 485 ? 13.962 -2.197 -20.482 1.00 87.62 485 GLN A CA 1
ATOM 3873 C C . GLN A 1 485 ? 14.269 -3.694 -20.525 1.00 87.62 485 GLN A C 1
ATOM 3875 O O . GLN A 1 485 ? 14.646 -4.208 -21.577 1.00 87.62 485 GLN A O 1
ATOM 3880 N N . GLN A 1 486 ? 14.067 -4.409 -19.413 1.00 88.19 486 GLN A N 1
ATOM 3881 C CA . GLN A 1 486 ? 14.291 -5.854 -19.367 1.00 88.19 486 GLN A CA 1
ATOM 3882 C C . GLN A 1 486 ? 13.347 -6.590 -20.322 1.00 88.19 486 GLN A C 1
ATOM 3884 O O . GLN A 1 486 ? 13.784 -7.498 -21.019 1.00 88.19 486 GLN A O 1
ATOM 3889 N N . GLU A 1 487 ? 12.091 -6.156 -20.443 1.00 87.31 487 GLU A N 1
ATOM 3890 C CA . GLU A 1 487 ? 11.138 -6.742 -21.394 1.00 87.31 487 GLU A CA 1
ATOM 3891 C C . GLU A 1 487 ? 11.605 -6.581 -22.854 1.00 87.31 487 GLU A C 1
ATOM 3893 O O . GLU A 1 487 ? 11.412 -7.482 -23.671 1.00 87.31 487 GLU A O 1
ATOM 3898 N N . ILE A 1 488 ? 12.264 -5.469 -23.202 1.00 87.19 488 ILE A N 1
ATOM 3899 C CA . ILE A 1 488 ? 12.864 -5.285 -24.534 1.00 87.19 488 ILE A CA 1
ATOM 3900 C C . ILE A 1 488 ? 14.023 -6.271 -24.754 1.00 87.19 488 ILE A C 1
ATOM 3902 O O . ILE A 1 488 ? 14.124 -6.874 -25.827 1.00 87.19 488 ILE A O 1
ATOM 3906 N N . LEU A 1 489 ? 14.875 -6.477 -23.745 1.00 88.31 489 LEU A N 1
ATOM 3907 C CA . LEU A 1 489 ? 15.964 -7.459 -23.809 1.00 88.31 489 LEU A CA 1
ATOM 3908 C C . LEU A 1 489 ? 15.432 -8.899 -23.923 1.00 88.31 489 LEU A C 1
ATOM 3910 O O . LEU A 1 489 ? 15.914 -9.678 -24.750 1.00 88.31 489 LEU A O 1
ATOM 3914 N N . ASP A 1 490 ? 14.396 -9.239 -23.158 1.00 86.88 490 ASP A N 1
ATOM 3915 C CA . ASP A 1 490 ? 13.747 -10.551 -23.183 1.00 86.88 490 ASP A CA 1
ATOM 3916 C C . ASP A 1 490 ? 13.074 -10.823 -24.540 1.00 86.88 490 ASP A C 1
ATOM 3918 O O . ASP A 1 490 ? 13.135 -11.942 -25.059 1.00 86.88 490 ASP A O 1
ATOM 3922 N N . GLN A 1 491 ? 12.485 -9.801 -25.175 1.00 84.75 491 GLN A N 1
ATOM 3923 C CA . GLN A 1 491 ? 11.957 -9.917 -26.538 1.00 84.75 491 GLN A CA 1
ATOM 3924 C C . GLN A 1 491 ? 13.054 -10.294 -27.540 1.00 84.75 491 GLN A C 1
ATOM 3926 O O . GLN A 1 491 ? 12.839 -11.188 -28.363 1.00 84.75 491 GLN A O 1
ATOM 3931 N N . LEU A 1 492 ? 14.228 -9.658 -27.465 1.00 83.25 492 LEU A N 1
ATOM 3932 C CA . LEU A 1 492 ? 15.368 -9.991 -28.325 1.00 83.25 492 LEU A CA 1
ATOM 3933 C C . LEU A 1 492 ? 15.822 -11.447 -28.119 1.00 83.25 492 LEU A C 1
ATOM 3935 O O . LEU A 1 492 ? 16.063 -12.156 -29.101 1.00 83.25 492 LEU A O 1
ATOM 3939 N N . LEU A 1 493 ? 15.865 -11.910 -26.864 1.00 84.00 493 LEU A N 1
ATOM 3940 C CA . LEU A 1 493 ? 16.221 -13.282 -26.481 1.00 84.00 493 LEU A CA 1
ATOM 3941 C C . LEU A 1 493 ? 15.241 -14.341 -27.015 1.00 84.00 493 LEU A C 1
ATOM 3943 O O . LEU A 1 493 ? 15.668 -15.378 -27.527 1.00 84.00 493 LEU A O 1
ATOM 3947 N N . LEU A 1 494 ? 13.929 -14.093 -26.948 1.00 78.88 494 LEU A N 1
ATOM 3948 C CA . LEU A 1 494 ? 12.872 -15.048 -27.321 1.00 78.88 494 LEU A CA 1
ATOM 3949 C C . LEU A 1 494 ? 12.624 -15.151 -28.844 1.00 78.88 494 LEU A C 1
ATOM 3951 O O . LEU A 1 494 ? 11.494 -15.334 -29.292 1.00 78.88 494 LEU A O 1
ATOM 3955 N N . LYS A 1 495 ? 13.694 -15.099 -29.649 1.00 63.94 495 LYS A N 1
ATOM 3956 C CA . LYS A 1 495 ? 13.715 -15.227 -31.124 1.00 63.94 495 LYS A CA 1
ATOM 3957 C C . LYS A 1 495 ? 13.131 -14.058 -31.931 1.00 63.94 495 LYS A C 1
ATOM 3959 O O . LYS A 1 495 ? 13.048 -14.170 -33.155 1.00 63.94 495 LYS A O 1
ATOM 3964 N N . ASN A 1 496 ? 12.875 -12.898 -31.321 1.00 63.41 496 ASN A N 1
ATOM 3965 C CA . ASN A 1 496 ? 12.636 -11.667 -32.088 1.00 63.41 496 ASN A CA 1
ATOM 3966 C C . ASN A 1 496 ? 13.937 -10.986 -32.550 1.00 63.41 496 ASN A C 1
ATOM 3968 O O . ASN A 1 496 ? 13.897 -9.854 -33.015 1.00 63.41 496 ASN A O 1
ATOM 3972 N N . TRP A 1 497 ? 15.093 -11.658 -32.514 1.00 68.12 497 TRP A N 1
ATOM 3973 C CA . TRP A 1 497 ? 16.323 -11.144 -33.135 1.00 68.12 497 TRP A CA 1
ATOM 3974 C C . TRP A 1 497 ? 16.148 -10.839 -34.631 1.00 68.12 497 TRP A C 1
ATOM 3976 O O . TRP A 1 497 ? 16.837 -9.974 -35.164 1.00 68.12 497 TRP A O 1
ATOM 3986 N N . ARG A 1 498 ? 15.174 -11.473 -35.306 1.00 77.81 498 ARG A N 1
ATOM 3987 C CA . ARG A 1 498 ? 14.769 -11.134 -36.683 1.00 77.81 498 ARG A CA 1
ATOM 3988 C C . ARG A 1 498 ? 14.345 -9.670 -36.839 1.00 77.81 498 ARG A C 1
ATOM 3990 O O . ARG A 1 498 ? 14.443 -9.133 -37.940 1.00 77.81 498 ARG A O 1
ATOM 3997 N N . LEU A 1 499 ? 13.958 -8.994 -35.752 1.00 77.81 499 LEU A N 1
ATOM 3998 C CA . LEU A 1 499 ? 13.744 -7.545 -35.732 1.00 77.81 499 LEU A CA 1
ATOM 3999 C C . LEU A 1 499 ? 15.008 -6.768 -36.125 1.00 77.81 499 LEU A C 1
ATOM 4001 O O . LEU A 1 499 ? 14.890 -5.650 -36.596 1.00 77.81 499 LEU A O 1
ATOM 4005 N N . LEU A 1 500 ? 16.212 -7.339 -36.027 1.00 84.06 500 LEU A N 1
ATOM 4006 C CA . LEU A 1 500 ? 17.441 -6.688 -36.491 1.00 84.06 500 LEU A CA 1
ATOM 4007 C C . LEU A 1 500 ? 17.540 -6.589 -38.020 1.00 84.06 500 LEU A C 1
ATOM 4009 O O . LEU A 1 500 ? 18.324 -5.784 -38.522 1.00 84.06 500 LEU A O 1
ATOM 4013 N N . ILE A 1 501 ? 16.735 -7.345 -38.775 1.00 84.75 501 ILE A N 1
ATOM 4014 C CA . ILE A 1 501 ? 16.628 -7.165 -40.230 1.00 84.75 501 ILE A CA 1
ATOM 4015 C C . ILE A 1 501 ? 16.021 -5.781 -40.520 1.00 84.75 501 ILE A C 1
ATOM 4017 O O . ILE A 1 501 ? 16.588 -5.020 -41.306 1.00 84.75 501 ILE A O 1
ATOM 4021 N N . ASN A 1 502 ? 14.946 -5.414 -39.807 1.00 88.12 502 ASN A N 1
ATOM 4022 C CA . ASN A 1 502 ? 14.346 -4.075 -39.811 1.00 88.12 502 ASN A CA 1
ATOM 4023 C C . ASN A 1 502 ? 14.210 -3.526 -38.374 1.00 88.12 502 ASN A C 1
ATOM 4025 O O . ASN A 1 502 ? 13.149 -3.660 -37.756 1.00 88.12 502 ASN A O 1
ATOM 4029 N N . PRO A 1 503 ? 15.264 -2.878 -37.842 1.00 89.94 503 PRO A N 1
ATOM 4030 C CA . PRO A 1 503 ? 15.355 -2.499 -36.432 1.00 89.94 503 PRO A CA 1
ATOM 4031 C C . PRO A 1 503 ? 14.468 -1.316 -36.037 1.00 89.94 503 PRO A C 1
ATOM 4033 O O . PRO A 1 503 ? 14.492 -0.918 -34.881 1.00 89.94 503 PRO A O 1
ATOM 4036 N N . SER A 1 504 ? 13.695 -0.721 -36.950 1.00 90.31 504 SER A N 1
ATOM 4037 C CA . SER A 1 504 ? 12.997 0.548 -36.691 1.00 90.31 504 SER A CA 1
ATOM 4038 C C . SER A 1 504 ? 12.065 0.491 -35.475 1.00 90.31 504 SER A C 1
ATOM 4040 O O . SER A 1 504 ? 12.054 1.421 -34.669 1.00 90.31 504 SER A O 1
ATOM 4042 N N . LEU A 1 505 ? 11.317 -0.608 -35.320 1.00 88.19 505 LEU A N 1
ATOM 4043 C CA . LEU A 1 505 ? 10.406 -0.796 -34.191 1.00 88.19 505 LEU A CA 1
ATOM 4044 C C . LEU A 1 505 ? 11.176 -0.936 -32.872 1.00 88.19 505 LEU A C 1
ATOM 4046 O O . LEU A 1 505 ? 10.944 -0.153 -31.954 1.00 88.19 505 LEU A O 1
ATOM 4050 N N . ILE A 1 506 ? 12.115 -1.882 -32.802 1.00 88.62 506 ILE A N 1
ATOM 4051 C CA . ILE A 1 506 ? 12.872 -2.164 -31.576 1.00 88.62 506 ILE A CA 1
ATOM 4052 C C . ILE A 1 506 ? 13.760 -0.979 -31.174 1.00 88.62 506 ILE A C 1
ATOM 4054 O O . ILE A 1 506 ? 13.815 -0.624 -30.006 1.00 88.62 506 ILE A O 1
ATOM 4058 N N . PHE A 1 507 ? 14.350 -0.276 -32.144 1.00 91.25 507 PHE A N 1
ATOM 4059 C CA . PHE A 1 507 ? 15.079 0.973 -31.926 1.00 91.25 507 PHE A CA 1
ATOM 4060 C C . PHE A 1 507 ? 14.182 2.046 -31.299 1.00 91.25 507 PHE A C 1
ATOM 4062 O O . PHE A 1 507 ? 14.561 2.671 -30.312 1.00 91.25 507 PHE A O 1
ATOM 4069 N N . SER A 1 508 ? 12.966 2.236 -31.827 1.00 89.38 508 SER A N 1
ATOM 4070 C CA . SER A 1 508 ? 12.023 3.203 -31.255 1.00 89.38 508 SER A CA 1
ATOM 4071 C C . SER A 1 508 ? 11.591 2.836 -29.832 1.00 89.38 508 SER A C 1
ATOM 4073 O O . SER A 1 508 ? 11.461 3.725 -28.996 1.00 89.38 508 SER A O 1
ATOM 4075 N N . GLN A 1 509 ? 11.423 1.540 -29.541 1.00 87.44 509 GLN A N 1
ATOM 4076 C CA . GLN A 1 509 ? 11.110 1.045 -28.199 1.00 87.44 509 GLN A CA 1
ATOM 4077 C C . GLN A 1 509 ? 12.275 1.303 -27.237 1.00 87.44 509 GLN A C 1
ATOM 4079 O O . GLN A 1 509 ? 12.049 1.855 -26.166 1.00 87.44 509 GLN A O 1
ATOM 4084 N N . CYS A 1 510 ? 13.512 1.001 -27.647 1.00 87.62 510 CYS A N 1
ATOM 4085 C CA . CYS A 1 510 ? 14.722 1.293 -26.879 1.00 87.62 510 CYS A CA 1
ATOM 4086 C C . CYS A 1 510 ? 14.815 2.777 -26.492 1.00 87.62 510 CYS A C 1
ATOM 4088 O O . CYS A 1 510 ? 15.040 3.096 -25.327 1.00 87.62 510 CYS A O 1
ATOM 4090 N N . LEU A 1 511 ? 14.578 3.692 -27.439 1.00 86.31 511 LEU A N 1
ATOM 4091 C CA . LEU A 1 511 ? 14.583 5.130 -27.151 1.00 86.31 511 LEU A CA 1
ATOM 4092 C C . LEU A 1 511 ? 13.459 5.542 -26.194 1.00 86.31 511 LEU A C 1
ATOM 4094 O O . LEU A 1 511 ? 13.699 6.329 -25.284 1.00 86.31 51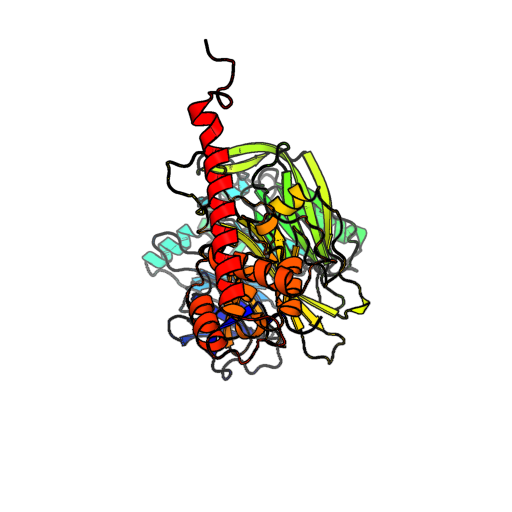1 LEU A O 1
ATOM 4098 N N . GLN A 1 512 ? 12.250 4.998 -26.366 1.00 82.06 512 GLN A N 1
ATOM 4099 C CA . GLN A 1 512 ? 11.101 5.298 -25.502 1.00 82.06 512 GLN A CA 1
ATOM 4100 C C . GLN A 1 512 ? 11.309 4.853 -24.052 1.00 82.06 512 GLN A C 1
ATOM 4102 O O . GLN A 1 512 ? 10.773 5.482 -23.145 1.00 82.06 512 GLN A O 1
ATOM 4107 N N . THR A 1 513 ? 12.076 3.787 -23.827 1.00 79.62 513 THR A N 1
ATOM 4108 C CA . THR A 1 513 ? 12.385 3.276 -22.485 1.00 79.62 513 THR A CA 1
ATOM 4109 C C . THR A 1 513 ? 13.750 3.729 -21.970 1.00 79.62 513 THR A C 1
ATOM 4111 O O . THR A 1 513 ? 14.214 3.198 -20.964 1.00 79.62 513 THR A O 1
ATOM 4114 N N . ASN A 1 514 ? 14.435 4.640 -22.671 1.00 82.00 514 ASN A N 1
ATOM 4115 C CA . ASN A 1 514 ? 15.823 5.025 -22.391 1.00 82.00 514 ASN A CA 1
ATOM 4116 C C . ASN A 1 514 ? 16.809 3.840 -22.293 1.00 82.00 514 ASN A C 1
ATOM 4118 O O . ASN A 1 514 ? 17.840 3.931 -21.634 1.00 82.00 514 ASN A O 1
ATOM 4122 N N . LEU A 1 515 ? 16.540 2.730 -22.987 1.00 85.69 515 LEU A N 1
ATOM 4123 C CA . LEU A 1 515 ? 17.510 1.649 -23.147 1.00 85.69 515 LEU A CA 1
ATOM 4124 C C . LEU A 1 515 ? 18.487 2.044 -24.261 1.00 85.69 515 LEU A C 1
ATOM 4126 O O . LEU A 1 515 ? 18.189 1.869 -25.442 1.00 85.69 515 LEU A O 1
ATOM 4130 N N . ARG A 1 516 ? 19.634 2.616 -23.889 1.00 85.69 516 ARG A N 1
ATOM 4131 C CA . ARG A 1 516 ? 20.655 3.119 -24.820 1.00 85.69 516 ARG A CA 1
ATOM 4132 C C . ARG A 1 516 ? 21.998 2.421 -24.583 1.00 85.69 516 ARG A C 1
ATOM 4134 O O . ARG A 1 516 ? 22.269 2.042 -23.445 1.00 85.69 516 ARG A O 1
ATOM 4141 N N . PRO A 1 517 ? 22.827 2.243 -25.625 1.00 86.06 517 PRO A N 1
ATOM 4142 C CA . PRO A 1 517 ? 24.189 1.772 -25.445 1.00 86.06 517 PRO A CA 1
ATOM 4143 C C . PRO A 1 517 ? 25.019 2.839 -24.725 1.00 86.06 517 PRO A C 1
ATOM 4145 O O . PRO A 1 517 ? 24.973 4.016 -25.081 1.00 86.06 517 PRO A O 1
ATOM 4148 N N . PHE A 1 518 ? 25.781 2.418 -23.726 1.00 80.31 518 PHE A N 1
ATOM 4149 C CA . PHE A 1 518 ? 26.724 3.246 -22.989 1.00 80.31 518 PHE A CA 1
ATOM 4150 C C . PHE A 1 518 ? 27.913 3.657 -23.867 1.00 80.31 518 PHE A C 1
ATOM 4152 O O . PHE A 1 518 ? 28.366 4.799 -23.823 1.00 80.31 518 PHE A O 1
ATOM 4159 N N . PHE A 1 519 ? 28.406 2.741 -24.705 1.00 84.06 519 PHE A N 1
ATOM 4160 C CA . PHE A 1 519 ? 29.524 2.988 -25.611 1.00 84.06 519 PHE A CA 1
ATOM 4161 C C . PHE A 1 519 ? 29.005 3.296 -27.013 1.00 84.06 519 PHE A C 1
ATOM 4163 O O . PHE A 1 519 ? 28.949 2.435 -27.901 1.00 84.06 519 PHE A O 1
ATOM 4170 N N . TRP A 1 520 ? 28.633 4.560 -27.208 1.00 85.44 520 TRP A N 1
ATOM 4171 C CA . TRP A 1 520 ? 28.104 5.070 -28.466 1.00 85.44 520 TRP A CA 1
ATOM 4172 C C . TRP A 1 520 ? 28.884 6.293 -28.949 1.00 85.44 520 TRP A C 1
ATOM 4174 O O . TRP A 1 520 ? 29.178 7.201 -28.180 1.00 85.44 520 TRP A O 1
ATOM 4184 N N . ASP A 1 521 ? 29.246 6.306 -30.231 1.00 79.38 521 ASP A N 1
ATOM 4185 C CA . ASP A 1 521 ? 30.153 7.298 -30.823 1.00 79.38 521 ASP A CA 1
ATOM 4186 C C . ASP A 1 521 ? 29.478 8.231 -31.839 1.00 79.38 521 ASP A C 1
ATOM 4188 O O . ASP A 1 521 ? 30.149 9.038 -32.484 1.00 79.38 521 ASP A O 1
ATOM 4192 N N . LYS A 1 522 ? 28.156 8.118 -32.012 1.00 82.62 522 LYS A N 1
ATOM 4193 C CA . LYS A 1 522 ? 27.366 9.006 -32.874 1.00 82.62 522 LYS A CA 1
ATOM 4194 C C . LYS A 1 522 ? 26.609 10.044 -32.052 1.00 82.62 522 LYS A C 1
ATOM 4196 O O . LYS A 1 522 ? 26.344 9.843 -30.873 1.00 82.62 522 LYS A O 1
ATOM 4201 N N . THR A 1 523 ? 26.234 11.139 -32.711 1.00 82.62 523 THR A N 1
ATOM 4202 C CA . THR A 1 523 ? 25.411 12.205 -32.128 1.00 82.62 523 THR A CA 1
ATOM 4203 C C . THR A 1 523 ? 24.022 11.693 -31.741 1.00 82.62 523 THR A C 1
ATOM 4205 O O . THR A 1 523 ? 23.492 10.785 -32.385 1.00 82.62 523 THR A O 1
ATOM 4208 N N . ASP A 1 524 ? 23.388 12.332 -30.757 1.00 82.31 524 ASP A N 1
ATOM 4209 C CA . ASP A 1 524 ? 22.016 12.037 -30.303 1.00 82.31 524 ASP A CA 1
ATOM 4210 C C . ASP A 1 524 ? 20.912 12.463 -31.301 1.00 82.31 524 ASP A C 1
ATOM 4212 O O . ASP A 1 524 ? 19.743 12.613 -30.944 1.00 82.31 524 ASP A O 1
ATOM 4216 N N . ASP A 1 525 ? 21.252 12.643 -32.580 1.00 86.31 525 ASP A N 1
ATOM 4217 C CA . ASP A 1 525 ? 20.310 12.975 -33.653 1.00 86.31 525 ASP A CA 1
ATOM 4218 C C . ASP A 1 525 ? 19.600 11.716 -34.187 1.00 86.31 525 ASP A C 1
ATOM 4220 O O . ASP A 1 525 ? 19.717 11.321 -35.350 1.00 86.31 525 ASP A O 1
ATOM 4224 N N . TYR A 1 526 ? 18.873 11.040 -33.295 1.00 87.19 526 TYR A N 1
ATOM 4225 C CA . TYR A 1 526 ? 18.245 9.740 -33.548 1.00 87.19 526 TYR A CA 1
ATOM 4226 C C . TYR A 1 526 ? 17.220 9.744 -34.694 1.00 87.19 526 TYR A C 1
ATOM 4228 O O . TYR A 1 526 ? 16.934 8.694 -35.276 1.00 87.19 526 TYR A O 1
ATOM 4236 N N . VAL A 1 527 ? 16.653 10.909 -35.022 1.00 85.69 527 VAL A N 1
ATOM 4237 C CA . VAL A 1 527 ? 15.652 11.069 -36.090 1.00 85.69 527 VAL A CA 1
ATOM 4238 C C . VAL A 1 527 ? 16.268 10.775 -37.457 1.00 85.69 527 VAL A C 1
ATOM 4240 O O . VAL A 1 527 ? 15.638 10.119 -38.288 1.00 85.69 527 VAL A O 1
ATOM 4243 N N . ASN A 1 528 ? 17.520 11.188 -37.656 1.00 87.75 528 ASN A N 1
ATOM 4244 C CA . ASN A 1 528 ? 18.234 11.070 -38.925 1.00 87.75 528 ASN A CA 1
ATOM 4245 C C . ASN A 1 528 ? 19.023 9.759 -39.066 1.00 87.75 528 ASN A C 1
ATOM 4247 O O . ASN A 1 528 ? 19.766 9.578 -40.031 1.00 87.75 528 ASN A O 1
ATOM 4251 N N . TYR A 1 529 ? 18.864 8.816 -38.132 1.00 92.06 529 TYR A N 1
ATOM 4252 C CA . TYR A 1 529 ? 19.573 7.540 -38.192 1.00 92.06 529 TYR A CA 1
ATOM 4253 C C . TYR A 1 529 ? 19.092 6.687 -39.370 1.00 92.06 529 TYR A C 1
ATOM 4255 O O . TYR A 1 529 ? 17.900 6.372 -39.504 1.00 92.06 529 TYR A O 1
ATOM 4263 N N . SER A 1 530 ? 20.052 6.245 -40.182 1.00 91.31 530 SER A N 1
ATOM 4264 C CA . SER A 1 530 ? 19.824 5.272 -41.250 1.00 91.31 530 SER A CA 1
ATOM 4265 C C . SER A 1 530 ? 19.452 3.890 -40.683 1.00 91.31 530 SER A C 1
ATOM 4267 O O . SER A 1 530 ? 19.607 3.618 -39.489 1.00 91.31 530 SER A O 1
ATOM 4269 N N . LEU A 1 531 ? 18.948 2.981 -41.525 1.00 90.69 531 LEU A N 1
ATOM 4270 C CA . LEU A 1 531 ? 18.606 1.620 -41.087 1.00 90.69 531 LEU A CA 1
ATOM 4271 C C . LEU A 1 531 ? 19.825 0.855 -40.507 1.00 90.69 531 LEU A C 1
ATOM 4273 O O . LEU A 1 531 ? 19.672 0.255 -39.438 1.00 90.69 531 LEU A O 1
ATOM 4277 N N . PRO A 1 532 ? 21.033 0.922 -41.111 1.00 89.94 532 PRO A N 1
ATOM 4278 C CA . PRO A 1 532 ? 22.264 0.388 -40.513 1.00 89.94 532 PRO A CA 1
ATOM 4279 C C . PRO A 1 532 ? 22.630 1.004 -39.165 1.00 89.94 532 PRO A C 1
ATOM 4281 O O . PRO A 1 532 ? 23.146 0.309 -38.290 1.00 89.94 532 PRO A O 1
ATOM 4284 N N . ASP A 1 533 ? 22.354 2.293 -38.969 1.00 90.75 533 ASP A N 1
ATOM 4285 C CA . ASP A 1 533 ? 22.668 2.985 -37.715 1.00 90.75 533 ASP A CA 1
ATOM 4286 C C . ASP A 1 533 ? 21.761 2.525 -36.588 1.00 90.75 533 ASP A C 1
ATOM 4288 O O . ASP A 1 533 ? 22.239 2.177 -35.509 1.00 90.75 533 ASP A O 1
ATOM 4292 N N . LYS A 1 534 ? 20.459 2.427 -36.873 1.00 92.38 534 LYS A N 1
ATOM 4293 C CA . LYS A 1 534 ? 19.472 1.843 -35.959 1.00 92.38 534 LYS A CA 1
ATOM 4294 C C . LYS A 1 534 ? 19.844 0.406 -35.599 1.00 92.38 534 LYS A C 1
ATOM 4296 O O . LYS A 1 534 ? 19.715 0.011 -34.445 1.00 92.38 534 LYS A O 1
ATOM 4301 N N . ARG A 1 535 ? 20.345 -0.374 -36.563 1.00 92.19 535 ARG A N 1
ATOM 4302 C CA . ARG A 1 535 ? 20.811 -1.748 -36.320 1.00 92.19 535 ARG A CA 1
ATOM 4303 C C . ARG A 1 535 ? 22.046 -1.772 -35.427 1.00 92.19 535 ARG A C 1
ATOM 4305 O O . ARG A 1 535 ? 22.067 -2.514 -34.452 1.00 92.19 535 ARG A O 1
ATOM 4312 N N . SER A 1 536 ? 23.038 -0.943 -35.742 1.00 91.75 536 SER A N 1
ATOM 4313 C CA . SER A 1 536 ? 24.279 -0.816 -34.972 1.00 91.75 536 SER A CA 1
ATOM 4314 C C . SER A 1 536 ? 23.995 -0.419 -33.525 1.00 91.75 536 SER A C 1
ATOM 4316 O O . SER A 1 536 ? 24.585 -0.986 -32.614 1.00 91.75 536 SER A O 1
ATOM 4318 N N . PHE A 1 537 ? 23.041 0.490 -33.311 1.00 91.69 537 PHE A N 1
ATOM 4319 C CA . PHE A 1 537 ? 22.601 0.925 -31.986 1.00 91.69 537 PHE A CA 1
ATOM 4320 C C . PHE A 1 537 ? 22.075 -0.244 -31.146 1.00 91.69 537 PHE A C 1
ATOM 4322 O O . PHE A 1 537 ? 22.509 -0.456 -30.015 1.00 91.69 537 PHE A O 1
ATOM 4329 N N . VAL A 1 538 ? 21.181 -1.052 -31.721 1.00 91.50 538 VAL A N 1
ATOM 4330 C CA . VAL A 1 538 ? 20.597 -2.210 -31.027 1.00 91.50 538 VAL A CA 1
ATOM 4331 C C . VAL A 1 538 ? 21.637 -3.318 -30.828 1.00 91.50 538 VAL A C 1
ATOM 4333 O O . VAL A 1 538 ? 21.651 -3.955 -29.778 1.00 91.50 538 VAL A O 1
ATOM 4336 N N . ILE A 1 539 ? 22.550 -3.528 -31.785 1.00 91.56 539 ILE A N 1
ATOM 4337 C CA . ILE A 1 539 ? 23.674 -4.466 -31.625 1.00 91.56 539 ILE A CA 1
ATOM 4338 C C . ILE A 1 539 ? 24.566 -4.049 -30.449 1.00 91.56 539 ILE A C 1
ATOM 4340 O O . ILE A 1 539 ? 24.918 -4.910 -29.647 1.00 91.56 539 ILE A O 1
ATOM 4344 N N . SER A 1 540 ? 24.882 -2.760 -30.289 1.00 90.38 540 SER A N 1
ATOM 4345 C CA . SER A 1 540 ? 25.651 -2.279 -29.132 1.00 90.38 540 SER A CA 1
ATOM 4346 C C . SER A 1 540 ? 24.944 -2.593 -27.809 1.00 90.38 540 SER A C 1
ATOM 4348 O O . SER A 1 540 ? 25.576 -3.129 -26.905 1.00 90.38 540 SER A O 1
ATOM 4350 N N . ILE A 1 541 ? 23.623 -2.384 -27.717 1.00 89.56 541 ILE A N 1
ATOM 4351 C CA . ILE A 1 541 ? 22.831 -2.765 -26.529 1.00 89.56 541 ILE A CA 1
ATOM 4352 C C . ILE A 1 541 ? 22.953 -4.270 -26.243 1.00 89.56 541 ILE A C 1
ATOM 4354 O O . ILE A 1 541 ? 23.160 -4.667 -25.097 1.00 89.56 541 ILE A O 1
ATOM 4358 N N . ILE A 1 542 ? 22.844 -5.115 -27.271 1.00 89.62 542 ILE A N 1
ATOM 4359 C CA . ILE A 1 542 ? 22.953 -6.580 -27.152 1.00 89.62 542 ILE A CA 1
ATOM 4360 C C . ILE A 1 542 ? 24.337 -6.992 -26.631 1.00 89.62 542 ILE A C 1
ATOM 4362 O O . ILE A 1 542 ? 24.425 -7.866 -25.764 1.00 89.62 542 ILE A O 1
ATOM 4366 N N . VAL A 1 543 ? 25.403 -6.369 -27.144 1.00 89.25 543 VAL A N 1
ATOM 4367 C CA . VAL A 1 543 ? 26.790 -6.631 -26.728 1.00 89.25 543 VAL A CA 1
ATOM 4368 C C . VAL A 1 543 ? 26.999 -6.232 -25.270 1.00 89.25 543 VAL A C 1
ATOM 4370 O O . VAL A 1 543 ? 27.464 -7.049 -24.475 1.00 89.25 543 VAL A O 1
ATOM 4373 N N . GLU A 1 544 ? 26.604 -5.016 -24.898 1.00 86.69 544 GLU A N 1
ATOM 4374 C CA . GLU A 1 544 ? 26.771 -4.495 -23.537 1.00 86.69 544 GLU A CA 1
ATOM 4375 C C . GLU A 1 544 ? 25.986 -5.313 -22.500 1.00 86.69 544 GLU A C 1
ATOM 4377 O O . GLU A 1 544 ? 26.496 -5.592 -21.415 1.00 86.69 544 GLU A O 1
ATOM 4382 N N . ASN A 1 545 ? 24.789 -5.792 -22.862 1.00 84.81 545 ASN A N 1
ATOM 4383 C CA . ASN A 1 545 ? 23.957 -6.654 -22.014 1.00 84.81 545 ASN A CA 1
ATOM 4384 C C . ASN A 1 545 ? 24.325 -8.151 -22.099 1.00 84.81 545 ASN A C 1
ATOM 4386 O O . ASN A 1 545 ? 23.635 -8.991 -21.524 1.00 84.81 545 ASN A O 1
ATOM 4390 N N . ARG A 1 546 ? 25.423 -8.504 -22.787 1.00 86.44 546 ARG A N 1
ATOM 4391 C CA . ARG A 1 546 ? 25.978 -9.871 -22.895 1.00 86.44 546 ARG A CA 1
ATOM 4392 C C . ARG A 1 546 ? 25.023 -10.905 -23.502 1.00 86.44 546 ARG A C 1
ATOM 4394 O O . ARG A 1 546 ? 25.098 -12.097 -23.196 1.00 86.44 546 ARG A O 1
ATOM 4401 N N . ILE A 1 547 ? 24.157 -10.482 -24.418 1.00 85.88 547 ILE A N 1
ATOM 4402 C CA . ILE A 1 547 ? 23.149 -11.338 -25.057 1.00 85.88 547 ILE A CA 1
ATOM 4403 C C . ILE A 1 547 ? 23.751 -12.033 -26.298 1.00 85.88 547 ILE A C 1
ATOM 4405 O O . ILE A 1 547 ? 23.311 -11.870 -27.436 1.00 85.88 547 ILE A O 1
ATOM 4409 N N . MET A 1 548 ? 24.806 -12.827 -26.089 1.00 86.31 548 MET A N 1
ATOM 4410 C CA . MET A 1 548 ? 25.612 -13.416 -27.176 1.00 86.31 548 MET A CA 1
ATOM 4411 C C . MET A 1 548 ? 24.865 -14.464 -28.015 1.00 86.31 548 MET A C 1
ATOM 4413 O O . MET A 1 548 ? 25.194 -14.684 -29.185 1.00 86.31 548 MET A O 1
ATOM 4417 N N . SER A 1 549 ? 23.837 -15.098 -27.446 1.00 88.06 549 SER A N 1
ATOM 4418 C CA . SER A 1 549 ? 22.975 -16.053 -28.154 1.00 88.06 549 SER A CA 1
ATOM 4419 C C . SER A 1 549 ? 22.243 -15.403 -29.334 1.00 88.06 549 SER A C 1
ATOM 4421 O O . SER A 1 549 ? 22.116 -16.019 -30.392 1.00 88.06 549 SER A O 1
ATOM 4423 N N . VAL A 1 550 ? 21.835 -14.137 -29.192 1.00 87.12 550 VAL A N 1
ATOM 4424 C CA . VAL A 1 550 ? 21.187 -13.353 -30.254 1.00 87.12 550 VAL A CA 1
ATOM 4425 C C . VAL A 1 550 ? 22.160 -13.062 -31.393 1.00 87.12 550 VAL A C 1
ATOM 4427 O O . VAL A 1 550 ? 21.814 -13.265 -32.556 1.00 87.12 550 VAL A O 1
ATOM 4430 N N . LEU A 1 551 ? 23.391 -12.649 -31.074 1.00 88.75 551 LEU A N 1
ATOM 4431 C CA . LEU A 1 551 ? 24.427 -12.390 -32.082 1.00 88.75 551 LEU A CA 1
ATOM 4432 C C . LEU A 1 551 ? 24.785 -13.659 -32.860 1.00 88.75 551 LEU A C 1
ATOM 4434 O O . LEU A 1 551 ? 24.912 -13.616 -34.082 1.00 88.75 551 LEU A O 1
ATOM 4438 N N . SER A 1 552 ? 24.883 -14.792 -32.160 1.00 88.62 552 SER A N 1
ATOM 4439 C CA . SER A 1 552 ? 25.163 -16.097 -32.770 1.00 88.62 552 SER A CA 1
ATOM 4440 C C . SER A 1 552 ? 24.058 -16.508 -33.750 1.00 88.62 552 SER A C 1
ATOM 4442 O O . SER A 1 552 ? 24.348 -16.935 -34.864 1.00 88.62 552 SER A O 1
ATOM 4444 N N . ALA A 1 553 ? 22.788 -16.307 -33.376 1.00 87.50 553 ALA A N 1
ATOM 4445 C CA . ALA A 1 553 ? 21.651 -16.577 -34.254 1.00 87.50 553 ALA A CA 1
ATOM 4446 C C . ALA A 1 553 ? 21.620 -15.653 -35.487 1.00 87.50 553 ALA A C 1
ATOM 4448 O O . ALA A 1 553 ? 21.353 -16.119 -36.594 1.00 87.50 553 ALA A O 1
ATOM 4449 N N . CYS A 1 554 ? 21.941 -14.363 -35.317 1.00 87.56 554 CYS A N 1
ATOM 4450 C CA . CYS A 1 554 ? 22.049 -13.421 -36.437 1.00 87.56 554 CYS A CA 1
ATOM 4451 C C . CYS A 1 554 ? 23.155 -13.834 -37.412 1.00 87.56 554 CYS A C 1
ATOM 4453 O O . CYS A 1 554 ? 22.947 -13.803 -38.622 1.00 87.56 554 CYS A O 1
ATOM 4455 N N . ALA A 1 555 ? 24.320 -14.229 -36.892 1.00 87.94 555 ALA A N 1
ATOM 4456 C CA . ALA A 1 555 ? 25.448 -14.654 -37.710 1.00 87.94 555 ALA A CA 1
ATOM 4457 C C . ALA A 1 555 ? 25.103 -15.884 -38.561 1.00 87.94 555 ALA A C 1
ATOM 4459 O O . ALA A 1 555 ? 25.389 -15.884 -39.756 1.00 87.94 555 ALA A O 1
ATOM 4460 N N . GLU A 1 556 ? 24.448 -16.891 -37.973 1.00 87.12 556 GLU A N 1
ATOM 4461 C CA . GLU A 1 556 ? 24.061 -18.111 -38.691 1.00 87.12 556 GLU A CA 1
ATOM 4462 C C . GLU A 1 556 ? 23.090 -17.815 -39.843 1.00 87.12 556 GLU A C 1
ATOM 4464 O O . GLU A 1 556 ? 23.271 -18.289 -40.962 1.00 87.12 556 GLU A O 1
ATOM 4469 N N . GLU A 1 557 ? 22.092 -16.964 -39.611 1.00 84.50 557 GLU A N 1
ATOM 4470 C CA . GLU A 1 557 ? 21.082 -16.651 -40.626 1.00 84.50 557 GLU A CA 1
ATOM 4471 C C . GLU A 1 557 ? 21.561 -15.666 -41.694 1.00 84.50 557 GLU A C 1
ATOM 4473 O O . GLU A 1 557 ? 21.167 -15.764 -42.857 1.00 84.50 557 GLU A O 1
ATOM 4478 N N . TRP A 1 558 ? 22.435 -14.722 -41.341 1.00 86.81 558 TRP A N 1
ATOM 4479 C CA . TRP A 1 558 ? 22.965 -13.749 -42.302 1.00 86.81 558 TRP A CA 1
ATOM 4480 C C . TRP A 1 558 ? 24.108 -14.321 -43.151 1.00 86.81 558 TRP A C 1
ATOM 4482 O O . TRP A 1 558 ? 24.504 -13.696 -44.138 1.00 86.81 558 TRP A O 1
ATOM 4492 N N . LYS A 1 559 ? 24.606 -15.521 -42.819 1.00 82.75 559 LYS A N 1
ATOM 4493 C CA . LYS A 1 559 ? 25.683 -16.221 -43.536 1.00 82.75 559 LYS A CA 1
ATOM 4494 C C . LYS A 1 559 ? 25.376 -16.498 -44.999 1.00 82.75 559 LYS A C 1
ATOM 4496 O O . LYS A 1 559 ? 26.269 -16.398 -45.835 1.00 82.75 559 LYS A O 1
ATOM 4501 N N . ASN A 1 560 ? 24.121 -16.807 -45.310 1.00 80.25 560 ASN A N 1
ATOM 4502 C CA . ASN A 1 560 ? 23.719 -17.243 -46.647 1.00 80.25 560 ASN A CA 1
ATOM 4503 C C . ASN A 1 560 ? 23.363 -16.078 -47.589 1.00 80.25 560 ASN A C 1
ATOM 4505 O O . ASN A 1 560 ? 22.967 -16.313 -48.726 1.00 80.25 560 ASN A O 1
ATOM 4509 N N . GLY A 1 561 ? 23.481 -14.822 -47.137 1.00 76.12 561 GLY A N 1
ATOM 4510 C CA . GLY A 1 561 ? 23.214 -13.643 -47.971 1.00 76.12 561 GLY A CA 1
ATOM 4511 C C . GLY A 1 561 ? 21.732 -13.383 -48.274 1.00 76.12 561 GLY A C 1
ATOM 4512 O O . GLY A 1 561 ? 21.414 -12.519 -49.087 1.00 76.12 561 GLY A O 1
ATOM 4513 N N . THR A 1 562 ? 20.813 -14.072 -47.595 1.00 77.50 562 THR A N 1
ATOM 4514 C CA . THR A 1 562 ? 19.357 -13.973 -47.804 1.00 77.50 562 THR A CA 1
ATOM 4515 C C . THR A 1 562 ? 18.805 -12.550 -47.631 1.00 77.50 562 THR A C 1
ATOM 4517 O O . THR A 1 562 ? 17.790 -12.203 -48.226 1.00 77.50 562 THR A O 1
ATOM 4520 N N . TYR A 1 563 ? 19.477 -11.708 -46.838 1.00 76.75 563 TYR A N 1
ATOM 4521 C CA . TYR A 1 563 ? 19.002 -10.374 -46.446 1.00 76.75 563 TYR A CA 1
ATOM 4522 C C . TYR A 1 563 ? 19.909 -9.229 -46.931 1.00 76.75 563 TYR A C 1
ATOM 4524 O O . TYR A 1 563 ? 19.886 -8.133 -46.364 1.00 76.75 563 TYR A O 1
ATOM 4532 N N . VAL A 1 564 ? 20.699 -9.454 -47.990 1.00 73.31 564 VAL A N 1
ATOM 4533 C CA . VAL A 1 564 ? 21.598 -8.435 -48.572 1.00 73.31 564 VAL A CA 1
ATOM 4534 C C . VAL A 1 564 ? 20.833 -7.176 -48.999 1.00 73.31 564 VAL A C 1
ATOM 4536 O O . VAL A 1 564 ? 21.319 -6.072 -48.777 1.00 73.31 564 VAL A O 1
ATOM 4539 N N . SER A 1 565 ? 19.604 -7.316 -49.508 1.00 70.62 565 SER A N 1
ATOM 4540 C CA . SER A 1 565 ? 18.730 -6.190 -49.881 1.00 70.62 565 SER A CA 1
ATOM 4541 C C . SER A 1 565 ? 18.305 -5.307 -48.703 1.00 70.62 565 SER A C 1
ATOM 4543 O O . SER A 1 565 ? 17.871 -4.180 -48.908 1.00 70.62 565 SER A O 1
ATOM 4545 N N . SER A 1 566 ? 18.403 -5.813 -47.472 1.00 69.62 566 SER A N 1
ATOM 4546 C CA . SER A 1 566 ? 18.139 -5.063 -46.239 1.00 69.62 566 SER A CA 1
ATOM 4547 C C . SER A 1 566 ? 19.430 -4.637 -45.535 1.00 69.62 566 SER A C 1
ATOM 4549 O O . SER A 1 566 ? 19.373 -4.175 -44.399 1.00 69.62 566 SER A O 1
ATOM 4551 N N . GLU A 1 567 ? 20.595 -4.820 -46.168 1.00 77.94 567 GLU A N 1
ATOM 4552 C CA . GLU A 1 567 ? 21.933 -4.544 -45.618 1.00 77.94 567 GLU A CA 1
ATOM 4553 C C . GLU A 1 567 ? 22.252 -5.322 -44.323 1.00 77.94 567 GLU A C 1
ATOM 4555 O O . GLU A 1 567 ? 23.195 -5.002 -43.598 1.00 77.94 567 GLU A O 1
ATOM 4560 N N . ALA A 1 568 ? 21.478 -6.367 -44.016 1.00 81.50 568 ALA A N 1
ATOM 4561 C CA . ALA A 1 568 ? 21.693 -7.251 -42.876 1.00 81.50 568 ALA A CA 1
ATOM 4562 C C . ALA A 1 568 ? 22.654 -8.375 -43.292 1.00 81.50 568 ALA A C 1
ATOM 4564 O O . ALA A 1 568 ? 22.243 -9.432 -43.769 1.00 81.50 568 ALA A O 1
ATOM 4565 N N . THR A 1 569 ? 23.955 -8.107 -43.174 1.00 84.75 569 THR A N 1
ATOM 4566 C CA . THR A 1 569 ? 25.029 -9.013 -43.610 1.00 84.75 569 THR A CA 1
ATOM 4567 C C . THR A 1 569 ? 25.978 -9.345 -42.462 1.00 84.75 569 THR A C 1
ATOM 4569 O O . THR A 1 569 ? 26.124 -8.559 -41.523 1.00 84.75 569 THR A O 1
ATOM 4572 N N . ILE A 1 570 ? 26.683 -10.480 -42.554 1.00 87.06 570 ILE A N 1
ATOM 4573 C CA . ILE A 1 570 ? 27.773 -10.806 -41.615 1.00 87.06 570 ILE A CA 1
ATOM 4574 C C . ILE A 1 570 ? 28.822 -9.691 -41.581 1.00 87.06 570 ILE A C 1
ATOM 4576 O O . ILE A 1 570 ? 29.298 -9.341 -40.505 1.00 87.06 570 ILE A O 1
ATOM 4580 N N . LEU A 1 571 ? 29.167 -9.108 -42.736 1.00 87.88 571 LEU A N 1
ATOM 4581 C CA . LEU A 1 571 ? 30.155 -8.031 -42.803 1.00 87.88 571 LEU A CA 1
ATOM 4582 C C . LEU A 1 571 ? 29.732 -6.836 -41.943 1.00 87.88 571 LEU A C 1
ATOM 4584 O O . LEU A 1 571 ? 30.531 -6.337 -41.156 1.00 87.88 571 LEU A O 1
ATOM 4588 N N . HIS A 1 572 ? 28.468 -6.423 -42.051 1.00 86.81 572 HIS A N 1
ATOM 4589 C CA . HIS A 1 572 ? 27.933 -5.343 -41.232 1.00 86.81 572 HIS A CA 1
ATOM 4590 C C . HIS A 1 572 ? 27.945 -5.702 -39.738 1.00 86.81 572 HIS A C 1
ATOM 4592 O O . HIS A 1 572 ? 28.387 -4.894 -38.929 1.00 86.81 572 HIS A O 1
ATOM 4598 N N . LEU A 1 573 ? 27.555 -6.929 -39.367 1.00 89.81 573 LEU A N 1
ATOM 4599 C CA . LEU A 1 573 ? 27.623 -7.399 -37.978 1.00 89.81 573 LEU A CA 1
ATOM 4600 C C . LEU A 1 573 ? 29.050 -7.299 -37.411 1.00 89.81 573 LEU A C 1
ATOM 4602 O O . LEU A 1 573 ? 29.246 -6.747 -36.331 1.00 89.81 573 LEU A O 1
ATOM 4606 N N . VAL A 1 574 ? 30.052 -7.778 -38.154 1.00 90.56 574 VAL A N 1
ATOM 4607 C CA . VAL A 1 574 ? 31.469 -7.703 -37.757 1.00 90.56 574 VAL A CA 1
ATOM 4608 C C . VAL A 1 574 ? 31.934 -6.251 -37.634 1.00 90.56 574 VAL A C 1
ATOM 4610 O O . VAL A 1 574 ? 32.619 -5.914 -36.669 1.00 90.56 574 VAL A O 1
ATOM 4613 N N . GLN A 1 575 ? 31.533 -5.377 -38.561 1.00 90.75 575 GLN A N 1
ATOM 4614 C CA . GLN A 1 575 ? 31.837 -3.945 -38.492 1.00 90.75 575 GLN A CA 1
ATOM 4615 C C . GLN A 1 575 ? 31.243 -3.294 -37.238 1.00 90.75 575 GLN A C 1
ATOM 4617 O O . GLN A 1 575 ? 31.952 -2.546 -36.566 1.00 90.75 575 GLN A O 1
ATOM 4622 N N . CYS A 1 576 ? 29.988 -3.596 -36.883 1.00 90.38 576 CYS A N 1
ATOM 4623 C CA . CYS A 1 576 ? 29.361 -3.096 -35.656 1.00 90.38 576 CYS A CA 1
ATOM 4624 C C . CYS A 1 576 ? 30.139 -3.537 -34.410 1.00 90.38 576 CYS A C 1
ATOM 4626 O O . CYS A 1 576 ? 30.456 -2.705 -33.561 1.00 90.38 576 CYS A O 1
ATOM 4628 N N . LEU A 1 577 ? 30.485 -4.827 -34.319 1.00 92.19 577 LEU A N 1
ATOM 4629 C CA . LEU A 1 577 ? 31.229 -5.378 -33.183 1.00 92.19 577 LEU A CA 1
ATOM 4630 C C . LEU A 1 577 ? 32.622 -4.753 -33.061 1.00 92.19 577 LEU A C 1
ATOM 4632 O O . LEU A 1 577 ? 33.012 -4.324 -31.977 1.00 92.19 577 LEU A O 1
ATOM 4636 N N . TRP A 1 578 ? 33.355 -4.649 -34.172 1.00 92.56 578 TRP A N 1
ATOM 4637 C CA . TRP A 1 578 ? 34.677 -4.027 -34.184 1.00 92.56 578 TRP A CA 1
ATOM 4638 C C . TRP A 1 578 ? 34.612 -2.557 -33.771 1.00 92.56 578 TRP A C 1
ATOM 4640 O O . TRP A 1 578 ? 35.410 -2.102 -32.953 1.00 92.56 578 TRP A O 1
ATOM 4650 N N . LYS A 1 579 ? 33.623 -1.820 -34.286 1.00 90.06 579 LYS A N 1
ATOM 4651 C CA . LYS A 1 579 ? 33.401 -0.421 -33.923 1.00 90.06 579 LYS A CA 1
ATOM 4652 C C . LYS A 1 579 ? 33.144 -0.271 -32.426 1.00 90.06 579 LYS A C 1
ATOM 4654 O O . LYS A 1 579 ? 33.785 0.556 -31.789 1.00 90.06 579 LYS A O 1
ATOM 4659 N N . HIS A 1 580 ? 32.278 -1.105 -31.857 1.00 89.62 580 HIS A N 1
ATOM 4660 C CA . HIS A 1 580 ? 31.992 -1.094 -30.426 1.00 89.62 580 HIS A CA 1
ATOM 4661 C C . HIS A 1 580 ? 33.254 -1.356 -29.584 1.00 8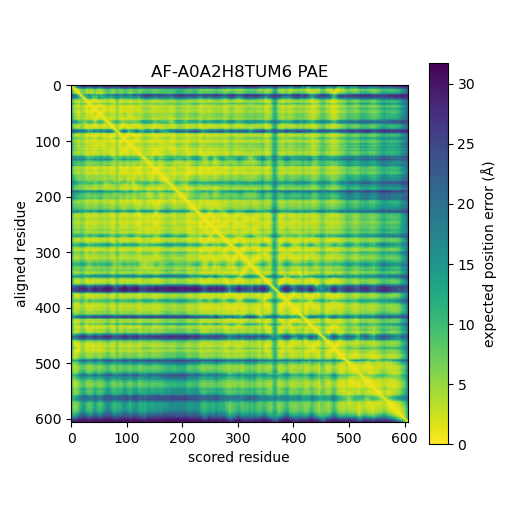9.62 580 HIS A C 1
ATOM 4663 O O . HIS A 1 580 ? 33.550 -0.589 -28.671 1.00 89.62 580 HIS A O 1
ATOM 4669 N N . VAL A 1 581 ? 34.063 -2.362 -29.945 1.00 91.75 581 VAL A N 1
ATOM 4670 C CA . VAL A 1 581 ? 35.354 -2.643 -29.283 1.00 91.75 581 VAL A CA 1
ATOM 4671 C C . VAL A 1 581 ? 36.290 -1.433 -29.333 1.00 91.75 581 VAL A C 1
ATOM 4673 O O . VAL A 1 581 ? 36.920 -1.100 -28.329 1.00 91.75 581 VAL A O 1
ATOM 4676 N N . MET A 1 582 ? 36.366 -0.743 -30.474 1.00 92.12 582 MET A N 1
ATOM 4677 C CA . MET A 1 582 ? 37.184 0.464 -30.610 1.00 92.12 582 MET A CA 1
ATOM 4678 C C . MET A 1 582 ? 36.704 1.600 -29.698 1.00 92.12 582 MET A C 1
ATOM 4680 O O . MET A 1 582 ? 37.541 2.271 -29.098 1.00 92.12 582 MET A O 1
ATOM 4684 N N . VAL A 1 583 ? 35.389 1.795 -29.549 1.00 89.19 583 VAL A N 1
ATOM 4685 C CA . VAL A 1 583 ? 34.817 2.816 -28.650 1.00 89.19 583 VAL A CA 1
ATOM 4686 C C . VAL A 1 583 ? 35.100 2.482 -27.186 1.00 89.19 583 VAL A C 1
ATOM 4688 O O . VAL A 1 583 ? 35.565 3.346 -26.445 1.00 89.19 583 VAL A O 1
ATOM 4691 N N . VAL A 1 584 ? 34.897 1.225 -26.777 1.00 88.69 584 VAL A N 1
ATOM 4692 C CA . VAL A 1 584 ? 35.222 0.757 -25.418 1.00 88.69 584 VAL A CA 1
ATOM 4693 C C . VAL A 1 584 ? 36.701 0.977 -25.115 1.00 88.69 584 VAL A C 1
ATOM 4695 O O . VAL A 1 584 ? 37.039 1.521 -24.065 1.00 88.69 584 VAL A O 1
ATOM 4698 N N . LYS A 1 585 ? 37.588 0.613 -26.050 1.00 92.06 585 LYS A N 1
ATOM 4699 C CA . LYS A 1 585 ? 39.029 0.838 -25.911 1.00 92.06 585 LYS A CA 1
ATOM 4700 C C . LYS A 1 585 ? 39.344 2.324 -25.736 1.00 92.06 585 LYS A C 1
ATOM 4702 O O . LYS A 1 585 ? 40.040 2.678 -24.796 1.00 92.06 585 LYS A O 1
ATOM 4707 N N . GLN A 1 586 ? 38.806 3.193 -26.592 1.00 89.94 586 GLN A N 1
ATOM 4708 C CA . GLN A 1 586 ? 39.023 4.641 -26.487 1.00 89.94 586 GLN A CA 1
ATOM 4709 C C . GLN A 1 586 ? 38.536 5.209 -25.150 1.00 89.94 586 GLN A C 1
ATOM 4711 O O . GLN A 1 586 ? 39.165 6.112 -24.603 1.00 89.94 586 GLN A O 1
ATOM 4716 N N . TYR A 1 587 ? 37.417 4.706 -24.627 1.00 86.56 587 TYR A N 1
ATOM 4717 C CA . TYR A 1 587 ? 36.914 5.109 -23.318 1.00 86.56 587 TYR A CA 1
ATOM 4718 C C . TYR A 1 587 ? 37.837 4.640 -22.185 1.00 86.56 587 TYR A C 1
ATOM 4720 O O . TYR A 1 587 ? 38.182 5.436 -21.316 1.00 86.56 587 TYR A O 1
ATOM 4728 N N . ALA A 1 588 ? 38.295 3.386 -22.226 1.00 86.38 588 ALA A N 1
ATOM 4729 C CA . ALA A 1 588 ? 39.265 2.858 -21.270 1.00 86.38 588 ALA A CA 1
ATOM 4730 C C . ALA A 1 588 ? 40.589 3.639 -21.311 1.00 86.38 588 ALA A C 1
ATOM 4732 O O . ALA A 1 588 ? 41.079 4.058 -20.266 1.00 86.38 588 ALA A O 1
ATOM 4733 N N . ASP A 1 589 ? 41.112 3.918 -22.509 1.00 88.00 589 ASP A N 1
ATOM 4734 C CA . ASP A 1 589 ? 42.317 4.728 -22.702 1.00 88.00 589 ASP A CA 1
ATOM 4735 C C . ASP A 1 589 ? 42.138 6.112 -22.046 1.00 88.00 589 ASP A C 1
ATOM 4737 O O . ASP A 1 589 ? 42.995 6.538 -21.275 1.00 88.00 589 ASP A O 1
ATOM 4741 N N . LYS A 1 590 ? 40.992 6.780 -22.263 1.00 86.50 590 LYS A N 1
ATOM 4742 C CA . LYS A 1 590 ? 40.662 8.076 -21.635 1.00 86.50 590 LYS A CA 1
ATOM 4743 C C . LYS A 1 590 ? 40.574 8.007 -20.111 1.00 86.50 590 LYS A C 1
ATOM 4745 O O . LYS A 1 590 ? 41.062 8.919 -19.453 1.00 86.50 590 LYS A O 1
ATOM 4750 N N . LEU A 1 591 ? 39.970 6.959 -19.549 1.00 84.06 591 LEU A N 1
ATOM 4751 C CA . LEU A 1 591 ? 39.916 6.765 -18.095 1.00 84.06 591 LEU A CA 1
ATOM 4752 C C . LEU A 1 591 ? 41.305 6.536 -17.491 1.00 84.06 591 LEU A C 1
ATOM 4754 O O . LEU A 1 591 ? 41.548 6.901 -16.343 1.00 84.06 591 LEU A O 1
ATOM 4758 N N . CYS A 1 592 ? 42.218 5.941 -18.256 1.00 84.62 592 CYS A N 1
ATOM 4759 C CA . CYS A 1 592 ? 43.585 5.708 -17.826 1.00 84.62 592 CYS A CA 1
ATOM 4760 C C . CYS A 1 592 ? 44.472 6.957 -17.916 1.00 84.62 592 CYS A C 1
ATOM 4762 O O . CYS A 1 592 ? 45.433 7.035 -17.158 1.00 84.62 592 CYS A O 1
ATOM 4764 N N . VAL A 1 593 ? 44.171 7.933 -18.786 1.00 85.88 593 VAL A N 1
ATOM 4765 C CA . VAL A 1 593 ? 44.990 9.154 -18.961 1.00 85.88 593 VAL A CA 1
ATOM 4766 C C . VAL A 1 593 ? 45.328 9.837 -17.619 1.00 85.88 593 VAL A C 1
ATOM 4768 O O . VAL A 1 593 ? 46.523 9.975 -17.344 1.00 85.88 593 VAL A O 1
ATOM 4771 N N . PRO A 1 594 ? 44.356 10.132 -16.725 1.00 82.44 594 PRO A N 1
ATOM 4772 C CA . PRO A 1 594 ? 44.621 10.746 -15.419 1.00 82.44 594 PRO A CA 1
ATOM 4773 C C . PRO A 1 594 ? 45.563 9.967 -14.492 1.00 82.44 594 PRO A C 1
ATOM 4775 O O . PRO A 1 594 ? 46.180 10.565 -13.609 1.00 82.44 594 PRO A O 1
ATOM 4778 N N . LEU A 1 595 ? 45.676 8.643 -14.668 1.00 80.00 595 LEU A N 1
ATOM 4779 C CA . LEU A 1 595 ? 46.583 7.793 -13.885 1.00 80.00 595 LEU A CA 1
ATOM 4780 C C . LEU A 1 595 ? 48.049 7.975 -14.297 1.00 80.00 595 LEU A C 1
ATOM 4782 O O . LEU A 1 595 ? 48.941 7.706 -13.496 1.00 80.00 595 LEU A O 1
ATOM 4786 N N . PHE A 1 596 ? 48.297 8.411 -15.535 1.00 83.12 596 PHE A N 1
ATOM 4787 C CA . PHE A 1 596 ? 49.639 8.520 -16.110 1.00 83.12 596 PHE A CA 1
ATOM 4788 C C . PHE A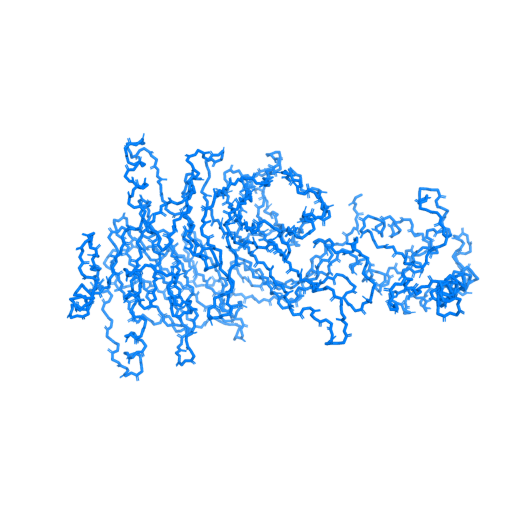 1 596 ? 50.121 9.964 -16.266 1.00 83.12 596 PHE A C 1
ATOM 4790 O O . PHE A 1 596 ? 51.328 10.197 -16.240 1.00 83.12 596 PHE A O 1
ATOM 4797 N N . ASP A 1 597 ? 49.211 10.930 -16.411 1.00 83.94 597 ASP A N 1
ATOM 4798 C CA . ASP A 1 597 ? 49.552 12.352 -16.545 1.00 83.94 597 ASP A CA 1
ATOM 4799 C C . ASP A 1 597 ? 49.308 13.175 -15.266 1.00 83.94 597 ASP A C 1
ATOM 4801 O O . ASP A 1 597 ? 49.550 14.381 -15.252 1.00 83.94 597 ASP A O 1
ATOM 4805 N N . TYR A 1 598 ? 48.859 12.523 -14.186 1.00 71.50 598 TYR A N 1
ATOM 4806 C CA . TYR A 1 598 ? 48.523 13.125 -12.890 1.00 71.50 598 TYR A CA 1
ATOM 4807 C C . TYR A 1 598 ? 47.417 14.195 -12.939 1.00 71.50 598 TYR A C 1
ATOM 4809 O O . TYR A 1 598 ? 47.148 14.835 -11.919 1.00 71.50 598 TYR A O 1
ATOM 4817 N N . SER A 1 599 ? 46.714 14.371 -14.062 1.00 76.94 599 SER A N 1
ATOM 4818 C CA . SER A 1 599 ? 45.654 15.381 -14.213 1.00 76.94 599 SER A CA 1
ATOM 4819 C C . SER A 1 599 ? 44.454 15.154 -13.283 1.00 76.94 599 SER A C 1
ATOM 4821 O O . SER A 1 599 ? 43.719 16.093 -12.987 1.00 76.94 599 SER A O 1
ATOM 4823 N N . GLY A 1 600 ? 44.280 13.928 -12.776 1.00 65.94 600 GLY A N 1
ATOM 4824 C CA . GLY A 1 600 ? 43.239 13.558 -11.811 1.00 65.94 600 GLY A CA 1
ATOM 4825 C C . GLY A 1 600 ? 43.609 13.764 -10.338 1.00 65.94 600 GLY A C 1
ATOM 4826 O O . GLY A 1 600 ? 42.788 13.481 -9.467 1.00 65.94 600 GLY A O 1
ATOM 4827 N N . THR A 1 601 ? 44.824 14.228 -10.020 1.00 66.06 601 THR A N 1
ATOM 4828 C CA . THR A 1 601 ? 45.200 14.512 -8.625 1.00 66.06 601 THR A CA 1
ATOM 4829 C C . THR A 1 601 ? 44.643 15.863 -8.171 1.00 66.06 601 THR A C 1
ATOM 4831 O O . THR A 1 601 ? 44.925 16.899 -8.770 1.00 66.06 601 THR A O 1
ATOM 4834 N N . GLN A 1 602 ? 43.853 15.876 -7.089 1.00 60.84 602 GLN A N 1
ATOM 4835 C CA . GLN A 1 602 ? 43.426 17.129 -6.462 1.00 60.84 602 GLN A CA 1
ATOM 4836 C C . GLN A 1 602 ? 44.661 17.892 -5.959 1.00 60.84 602 GLN A C 1
ATOM 4838 O O . GLN A 1 602 ? 45.357 17.450 -5.042 1.00 60.84 602 GLN A O 1
ATOM 4843 N N . LEU A 1 603 ? 44.921 19.058 -6.551 1.00 57.88 603 LEU A N 1
ATOM 4844 C CA . LEU A 1 603 ? 45.904 20.028 -6.070 1.00 57.88 603 LEU A CA 1
ATOM 4845 C C . LEU A 1 603 ? 45.448 20.574 -4.709 1.00 57.88 603 LEU A C 1
ATOM 4847 O O . LEU A 1 603 ? 44.759 21.588 -4.645 1.00 57.88 603 LEU A O 1
ATOM 4851 N N . GLY A 1 604 ? 45.797 19.893 -3.615 1.00 56.19 604 GLY A N 1
ATOM 4852 C CA . GLY A 1 604 ? 45.447 20.387 -2.282 1.00 56.19 604 GLY A CA 1
ATOM 4853 C C . GLY A 1 604 ? 45.484 19.391 -1.128 1.00 56.19 604 GLY A C 1
ATOM 4854 O O . GLY A 1 604 ? 44.556 19.390 -0.332 1.00 56.19 604 GLY A O 1
ATOM 4855 N N . LYS A 1 605 ? 46.538 18.581 -0.986 1.00 47.75 605 LYS A N 1
ATOM 4856 C CA . LYS A 1 605 ? 46.980 18.084 0.332 1.00 47.75 605 LYS A CA 1
ATOM 4857 C C . LYS A 1 605 ? 48.508 18.051 0.370 1.00 47.75 605 LYS A C 1
ATOM 4859 O O . LYS A 1 605 ? 49.128 17.051 0.019 1.00 47.75 605 LYS A O 1
ATOM 4864 N N . LYS A 1 606 ? 49.097 19.181 0.754 1.00 38.59 606 LYS A N 1
ATOM 4865 C CA . LYS A 1 606 ? 50.401 19.242 1.414 1.00 38.59 606 LYS A CA 1
ATOM 4866 C C . LYS A 1 606 ? 50.186 19.805 2.802 1.00 38.59 606 LYS A C 1
ATOM 4868 O O . LYS A 1 606 ? 49.377 20.755 2.894 1.00 38.59 606 LYS A O 1
#

Secondary structure (DSSP, 8-state):
---PPPSEEEEEEEE---TT---SSPEEEEEEGGGTEEEEEETTEEEEEETTTTEEEEEEETTTT-S-S--EEEEEEEEPPPTTS--EEEEEEE-SS-EEEEEEETTT--EEEEEEESS-EEEEEEE-GGGSPTTSS-HHHHT-SSEEEEEETTS-EEEEE--HHHHHHHHHHT-----TTSPBPEEEPPTT--HHHHHHHHHHTTPEEEEETTHHHHHHHHHHHTT-S---EEEEEEETTTTEEEEEETTS-EEEEETTTTEEEEEE-S-SS-S-EEEEEEE--S--TT-EEEEEEEE--SSS--EEEEEEEEEEEEEE-TTS-EEEEEEEEEEEEEEEE--GGG-EEEEEEEEEEEE------TT--S----EEEEEEEEEEESSTTSPPEEEEEEEEHHHHHHTT---EE--TT--BTTEEEEE-SS----SEEEE-GGG-B-TTTTS----GGG--GGG-BEEEEEE-SSEEEEEEE--HHHHHHHHHHTTGGGGGTSTHHHHHHHHHTT---SS--S-S-GGG--HHHHHHHHHHHHHHTT-HHHHHHHHHHHTT-TTGGGT--HHHHHHHHHHHHHHHHHHHHHHHHHHHH-TTS-S---

Organism: NCBI:txid742174

Mean predicted aligned error: 8.79 Å

Sequence (606 aa):
MSSLRQVMQIIGSHHISDQLLESDCPKSGGLISNGGYAWFAAGANIILYSKQLGSIVSSRSFAANQKDKSLTITSIQELPKSEDTTNLLLVGCSFKSYGLLFICQLPTLTTIRCIHIPNPISYISTIKNETLAEDQLCDEFKIMSTVLLVGMATGAVFAIDLRQRHIENQLRRNEIVVNELRPNKLFFIRKNEDCQEVKEMSDDSDCHLAIFINENFCSYCKKQYSGKLNFKISSLLYNEEINTVAIGYSTGHFQLWDCKMMRTIYLLKEPKCVMPVTHITFLEPSDDPNNLCYLWVIQSDNSRLPNAMMIALTYEHRIMMSNGCLSYRVFKGNGVKLEMSLRRETGIGRCISALSLCNVNLSRNENDMDEDCEIRLFAMLMEIRQNVDASPESYIFLFDINQWYKAQMPSIISHFKVSNSYASFVKLPHNASYLDLNISDKTLRPFGYNFRNNVEELYYPSSIYFECDCLLDTEIIRFKHAGVQQEILDQLLLKNWRLLINPSLIFSQCLQTNLRPFFWDKTDDYVNYSLPDKRSFVISIIVENRIMSVLSACAEEWKNGTYVSSEATILHLVQCLWKHVMVVKQYADKLCVPLFDYSGTQLGKK

InterPro domains:
  IPR032040 ELYS, beta-propeller domain [PF16687] (33-477)
  IPR036322 WD40-repeat-containing domain superfamily [SSF50978] (34-297)
  IPR052620 ELYS/MEL-28 Nuclear Assembly Factor [PTHR21583] (28-603)

Nearest PDB structures (foldseek):
  7r5j-assembly1_T0  TM=7.970E-01  e=6.507E-38  Homo sapiens
  7wb4-assembly1_n  TM=7.967E-01  e=5.734E-37  Xenopus laevis
  7vci-assembly1_T  TM=7.844E-01  e=1.394E-37  Xenopus laevis
  7wb4-assembly1_N  TM=7.976E-01  e=1.612E-36  Xenopus laevis
  4i0o-assembly1_A  TM=8.315E-01  e=2.156E-34  Mus musculus

Solvent-accessible surface area (backbone atoms only — not comparable to full-atom values): 33003 Å² total; per-residue (Å²): 141,88,77,81,72,72,53,47,42,81,78,48,73,45,75,48,85,70,84,82,74,87,60,99,46,74,74,48,45,43,68,39,81,92,61,45,30,39,40,38,36,41,42,34,34,40,37,35,32,30,62,86,75,69,41,75,72,29,71,49,57,74,30,76,81,43,93,62,72,73,36,27,61,50,31,76,39,81,44,81,55,57,103,89,61,67,35,36,36,40,40,29,24,20,40,97,66,28,16,40,39,36,36,20,38,55,74,70,62,47,70,65,41,39,35,51,36,87,44,23,38,35,31,64,38,63,44,67,50,81,75,53,40,89,84,58,56,28,72,79,54,66,78,34,54,26,34,37,38,39,22,16,50,81,37,50,35,36,41,29,30,67,41,47,69,60,52,53,53,31,59,77,68,70,66,73,80,70,50,83,86,64,43,36,47,69,39,72,68,60,91,91,58,63,62,66,63,54,48,52,56,23,60,78,65,65,34,30,47,29,38,71,71,47,54,69,59,48,52,49,48,45,67,77,47,70,69,76,65,70,42,20,24,43,29,63,40,64,42,76,42,65,40,27,39,39,41,20,17,39,52,25,31,37,35,34,32,30,51,53,77,69,38,76,80,45,69,48,84,77,46,95,52,79,26,19,17,55,44,68,38,66,49,64,57,92,79,61,99,63,47,53,36,33,35,41,43,29,29,32,71,52,82,39,51,42,35,38,36,32,32,39,38,32,28,77,41,74,40,80,41,90,68,74,47,61,34,49,41,62,85,73,49,70,46,80,52,31,37,37,48,58,55,67,91,67,29,27,13,29,66,56,35,68,45,59,41,59,31,77,85,58,72,68,65,99,84,59,94,66,80,84,68,61,49,46,33,41,40,33,36,33,39,37,15,70,46,95,86,46,73,33,42,28,33,40,36,35,35,26,51,60,40,28,55,74,64,67,57,67,49,70,48,51,62,82,87,45,76,46,66,24,27,22,64,44,59,52,86,58,68,52,75,66,41,25,68,46,71,46,40,92,47,56,40,54,51,61,73,92,49,91,71,88,55,75,81,46,65,24,48,54,19,36,23,36,39,34,43,38,31,41,92,46,32,40,39,29,36,33,32,58,7,54,47,50,47,55,54,49,44,37,68,73,69,46,46,67,41,56,57,62,19,66,64,62,40,52,50,27,61,76,57,60,51,68,46,86,69,66,93,72,77,92,60,68,87,76,53,48,72,69,50,37,28,41,48,51,50,42,36,36,59,78,71,64,44,58,69,44,55,54,53,50,44,64,62,21,64,77,53,82,37,53,94,61,65,38,34,47,67,52,53,52,49,44,52,52,52,43,53,52,46,48,49,53,51,52,54,58,68,46,44,37,78,76,70,54,76,69,60,80,92,80,85,130

Radius of gyration: 28.51 Å; Cα contacts (8 Å, |Δi|>4): 1303; chains: 1; bounding box: 80×49×90 Å

pLDDT: mean 86.13, std 11.77, range [32.56, 98.25]

Foldseek 3Di:
DPDQPFLKDFPDKQFADLPPDPDPFDKFKEAPPLNQWIWIFGFQKIWIDGPVVSYTPEIDGLCPQPPDSNKGFQEKDWDDDDPPDFTWIWTWIFDQQWIKIFIAGPPHRHTQAIETGRARFHYKDKDQPVLAFPLQFAPLCVLARIWIFTFHQLRWTKTKRPVVVVSVVCVVVVVRDYDNVDHAYEQEDDPPDDSVVSSVVCVVRVHIYMYTQCVVVSVVCCVPVVPVDGFGFQDWDQDRQAQWIWTKTQQRKIWTAHRHVSGTPDIPPDHPDRATFNDKDWFQDPDDPFQKTWIWTWGFDQPFAIKIWIKIWGAPDWDQGPSRDTHGDHTDDMDTQAIEAEDRQQATKGWQDKDWAKDQPLDDPPPDPDDRPIWTKIWIWMWGASYPPGQIKIKIKIFTPNQCVVVVRDHYHYYQVDQDQGIHIRTDPDSADWNYKRKDNVQWDFAPSVPPDPPSSRRGPQRIWTWMWTHDSGMIIIMISNHQLSSLVVCLLVPPLVCLLQVPVSLVSCVVNVVWQPLDDDDPPSVPDDRLRSSLGVLSSCVVVVVVVSLVVLQVVQVVVPSVVSVSHNVSSVVSVVSSVVSVVVVVVVVCPCVPVVPPPPPDDD